Protein AF-A0A7J4J945-F1 (afdb_monomer_lite)

Foldseek 3Di:
DALCVLVVLLVLQVVLVVDPLLVVLLVCCVVPPKDFLVVSCVVSVHDSVVSVVSLVSCVVSPQKDWDFDDPPDTTIIIHGDDDDRDDDPVVVVCSSVPVDDDDDPDAAWEQEPVRDTDGDDLCVVCVVVVVVPDDPVLSVVLLVVLSVVDHHHHYPVVSVVSSVVSVVVVVVVVVVVVVVVVVVVVVQDFLLNLCVVPPVVVVVCCVLQQKPKPRRRHWAFAWAEADLLCCQAWNFQADHDPALLRSLVRVLVVVVQRVVRDYQWYEHAQQLLSRLVRPVPPDLVVLLVSVLVSLVSVLVDNHAYEYEQELADQPLFQQPDPDPDDDDDSDGSVVRNVSSVSNVVSVQVSCAPPVRVRYEYEYEYQDPCLVVVLVDPGHAFHKYFYCVFVLQPSHWEDIDQFIFGCPLPGPVLRHLAGERIEMEGELLVLQLVAPDPVSSLVVLLVVLLVVVVSVVSVVCCQVPVSVVVGDQWGQTNVDNIDRSHPSLSYEYEYAYWQLVLSCVNHPDRDDSLVSLVSSLVSVVVDDDDSHHYFYAWFPDLVSQQVSVVSVCVVPVPRDRIGGTNQDDQACQVSCSSHNGGDEHEDESVCSVVNVVGDHGMYTYHD

Structure (mmCIF, N/CA/C/O backbone):
data_AF-A0A7J4J945-F1
#
_entry.id   AF-A0A7J4J945-F1
#
loop_
_atom_site.group_PDB
_atom_site.id
_atom_site.type_symbol
_atom_site.label_atom_id
_atom_site.label_alt_id
_atom_site.label_comp_id
_atom_site.label_asym_id
_atom_site.label_entity_id
_atom_site.label_seq_id
_atom_site.pdbx_PDB_ins_code
_atom_site.Cartn_x
_atom_site.Cartn_y
_atom_site.Cartn_z
_atom_site.occupancy
_atom_site.B_iso_or_equiv
_atom_site.auth_seq_id
_atom_site.auth_comp_id
_atom_site.auth_asym_id
_atom_site.auth_atom_id
_atom_site.pdbx_PDB_model_num
ATOM 1 N N . MET A 1 1 ? 60.675 -56.726 7.313 1.00 54.38 1 MET A N 1
ATOM 2 C CA . MET A 1 1 ? 59.376 -56.452 7.953 1.00 54.38 1 MET A CA 1
ATOM 3 C C . MET A 1 1 ? 58.777 -57.770 8.413 1.00 54.38 1 MET A C 1
ATOM 5 O O . MET A 1 1 ? 58.714 -58.701 7.618 1.00 54.38 1 MET A O 1
ATOM 9 N N . SER A 1 2 ? 58.422 -57.875 9.691 1.00 64.38 2 SER A N 1
ATOM 10 C CA . SER A 1 2 ? 57.628 -58.974 10.249 1.00 64.38 2 SER A CA 1
ATOM 11 C C . SER A 1 2 ? 56.275 -59.062 9.527 1.00 64.38 2 SER A C 1
ATOM 13 O O . SER A 1 2 ? 55.744 -58.042 9.088 1.00 64.38 2 SER A O 1
ATOM 15 N N . LYS A 1 3 ? 55.680 -60.263 9.427 1.00 63.34 3 LYS A N 1
ATOM 16 C CA . LYS A 1 3 ? 54.329 -60.467 8.849 1.00 63.34 3 LYS A CA 1
ATOM 17 C C . LYS A 1 3 ? 53.254 -59.595 9.520 1.00 63.34 3 LYS A C 1
ATOM 19 O O . LYS A 1 3 ? 52.212 -59.341 8.927 1.00 63.34 3 LYS A O 1
ATOM 24 N N . TYR A 1 4 ? 53.523 -59.112 10.733 1.00 71.00 4 TYR A N 1
ATOM 25 C CA . TYR A 1 4 ? 52.630 -58.244 11.496 1.00 71.00 4 TYR A CA 1
ATOM 26 C C . TYR A 1 4 ? 52.866 -56.739 11.267 1.00 71.00 4 TYR A C 1
ATOM 28 O O . TYR A 1 4 ? 52.004 -55.946 11.628 1.00 71.00 4 TYR A O 1
ATOM 36 N N . ASP A 1 5 ? 53.952 -56.321 10.605 1.00 70.56 5 ASP A N 1
ATOM 37 C CA . ASP A 1 5 ? 54.247 -54.892 10.376 1.00 70.56 5 ASP A CA 1
ATOM 38 C C . ASP A 1 5 ? 53.223 -54.229 9.436 1.00 70.56 5 ASP A C 1
ATOM 40 O O . ASP A 1 5 ? 52.909 -53.047 9.565 1.00 70.56 5 ASP A O 1
ATOM 44 N N . ILE A 1 6 ? 52.639 -55.001 8.512 1.00 69.62 6 ILE A N 1
ATOM 45 C CA . ILE A 1 6 ? 51.556 -54.536 7.630 1.00 69.62 6 ILE A CA 1
ATOM 46 C C . ILE A 1 6 ? 50.277 -54.266 8.437 1.00 69.62 6 ILE A C 1
ATOM 48 O O . ILE A 1 6 ? 49.585 -53.280 8.187 1.00 69.62 6 ILE A O 1
ATOM 52 N N . LEU A 1 7 ? 49.984 -55.100 9.439 1.00 74.31 7 LEU A N 1
ATOM 53 C CA . LEU A 1 7 ? 48.848 -54.879 10.335 1.00 74.31 7 LEU A CA 1
ATOM 54 C C . LEU A 1 7 ? 49.060 -53.656 11.226 1.00 74.31 7 LEU A C 1
ATOM 56 O O . LEU A 1 7 ? 48.099 -52.939 11.488 1.00 74.31 7 LEU A O 1
ATOM 60 N N . ILE A 1 8 ? 50.304 -53.384 11.635 1.00 76.56 8 ILE A N 1
ATOM 61 C CA . ILE A 1 8 ? 50.658 -52.159 12.365 1.00 76.56 8 ILE A CA 1
ATOM 62 C C . ILE A 1 8 ? 50.351 -50.930 11.495 1.00 76.56 8 ILE A C 1
ATOM 64 O O . ILE A 1 8 ? 49.655 -50.029 11.954 1.00 76.56 8 ILE A O 1
ATOM 68 N N . SER A 1 9 ? 50.736 -50.935 10.214 1.00 77.69 9 SER A N 1
ATOM 69 C CA . SER A 1 9 ? 50.434 -49.830 9.286 1.00 77.69 9 SER A CA 1
ATOM 70 C C . SER A 1 9 ? 48.928 -49.616 9.051 1.00 77.69 9 SER A C 1
ATOM 72 O O . SER A 1 9 ? 48.457 -48.478 8.977 1.00 77.69 9 SER A O 1
ATOM 74 N N . VAL A 1 10 ? 48.138 -50.693 8.959 1.00 81.06 10 VAL A N 1
ATOM 75 C CA . VAL A 1 10 ? 46.670 -50.595 8.849 1.00 81.06 10 VAL A CA 1
ATOM 76 C C . VAL A 1 10 ? 46.061 -50.063 10.147 1.00 81.06 10 VAL A C 1
ATOM 78 O O . VAL A 1 10 ? 45.225 -49.161 10.102 1.00 81.06 10 VAL A O 1
ATOM 81 N N . ALA A 1 11 ? 46.508 -50.558 11.303 1.00 81.62 11 ALA A N 1
ATOM 82 C CA . ALA A 1 11 ? 46.052 -50.088 12.607 1.00 81.62 11 ALA A CA 1
ATOM 83 C C . ALA A 1 11 ? 46.373 -48.601 12.826 1.00 81.62 11 ALA A C 1
ATOM 85 O O . ALA A 1 11 ? 45.542 -47.870 13.360 1.00 81.62 11 ALA A O 1
ATOM 86 N N . GLU A 1 12 ? 47.529 -48.124 12.363 1.00 84.25 12 GLU A N 1
ATOM 87 C CA . GLU A 1 12 ? 47.901 -46.707 12.402 1.00 84.25 12 GLU A CA 1
ATOM 88 C C . GLU A 1 12 ? 46.975 -45.839 11.542 1.00 84.25 12 GLU A C 1
ATOM 90 O O . GLU A 1 12 ? 46.546 -44.778 11.996 1.00 84.25 12 GLU A O 1
ATOM 95 N N . LYS A 1 13 ? 46.592 -46.301 10.344 1.00 86.88 13 LYS A N 1
ATOM 96 C CA . LYS A 1 13 ? 45.607 -45.602 9.500 1.00 86.88 13 LYS A CA 1
ATOM 97 C C . LYS A 1 13 ? 44.220 -45.575 10.133 1.00 86.88 13 LYS A C 1
ATOM 99 O O . LYS A 1 13 ? 43.585 -44.528 10.142 1.00 86.88 13 LYS A O 1
ATOM 104 N N . VAL A 1 14 ? 43.764 -46.688 10.705 1.00 86.69 14 VAL A N 1
ATOM 105 C CA . VAL A 1 14 ? 42.474 -46.749 11.414 1.00 86.69 14 VAL A CA 1
ATOM 106 C C . VAL A 1 14 ? 42.489 -45.835 12.639 1.00 86.69 14 VAL A C 1
ATOM 108 O O . VAL A 1 14 ? 41.547 -45.082 12.858 1.00 86.69 14 VAL A O 1
ATOM 111 N N . LYS A 1 15 ? 43.593 -45.812 13.390 1.00 87.19 15 LYS A N 1
ATOM 112 C CA . LYS A 1 15 ? 43.797 -44.898 14.520 1.00 87.19 15 LYS A CA 1
ATOM 113 C C . LYS A 1 15 ? 43.870 -43.435 14.080 1.00 87.19 15 LYS A C 1
ATOM 115 O O . LYS A 1 15 ? 43.441 -42.542 14.801 1.00 87.19 15 LYS A O 1
ATOM 120 N N . ALA A 1 16 ? 44.378 -43.149 12.886 1.00 87.62 16 ALA A N 1
ATOM 121 C CA . ALA A 1 16 ? 44.299 -41.807 12.328 1.00 87.62 16 ALA A CA 1
ATOM 122 C C . ALA A 1 16 ? 42.849 -41.399 12.001 1.00 87.62 16 ALA A C 1
ATOM 124 O O . ALA A 1 16 ? 42.581 -40.209 11.942 1.00 87.62 16 ALA A O 1
ATOM 125 N N . LEU A 1 17 ? 41.908 -42.339 11.868 1.00 88.94 17 LEU A N 1
ATOM 126 C CA . LEU A 1 17 ? 40.492 -42.100 11.552 1.00 88.94 17 LEU A CA 1
ATOM 127 C C . LEU A 1 17 ? 39.549 -42.260 12.764 1.00 88.94 17 LEU A C 1
ATOM 129 O O . LEU A 1 17 ? 38.333 -42.253 12.603 1.00 88.94 17 LEU A O 1
ATOM 133 N N . ASP A 1 18 ? 40.091 -42.376 13.977 1.00 89.56 18 ASP A N 1
ATOM 134 C CA . ASP A 1 18 ? 39.374 -42.725 15.216 1.00 89.56 18 ASP A CA 1
ATOM 135 C C . ASP A 1 18 ? 38.478 -41.623 15.815 1.00 89.56 18 ASP A C 1
ATOM 137 O O . ASP A 1 18 ? 37.994 -41.753 16.940 1.00 89.56 18 ASP A O 1
ATOM 141 N N . ASN A 1 19 ? 38.280 -40.514 15.104 1.00 90.88 19 ASN A N 1
ATOM 142 C CA . ASN A 1 19 ? 37.659 -39.312 15.644 1.00 90.88 19 ASN A CA 1
ATOM 143 C C . ASN A 1 19 ? 36.775 -38.616 14.595 1.00 90.88 19 ASN A C 1
ATOM 145 O O . ASN A 1 19 ? 37.155 -38.481 13.431 1.00 90.88 19 ASN A O 1
ATOM 149 N N . ASP A 1 20 ? 35.603 -38.129 15.006 1.00 91.12 20 ASP A N 1
ATOM 150 C CA . ASP A 1 20 ? 34.625 -37.495 14.114 1.00 91.12 20 ASP A CA 1
ATOM 151 C C . ASP A 1 20 ? 35.145 -36.183 13.497 1.00 91.12 20 ASP A C 1
ATOM 153 O O . ASP A 1 20 ? 34.904 -35.905 12.322 1.00 91.12 20 ASP A O 1
ATOM 157 N N . VAL A 1 21 ? 35.918 -35.400 14.251 1.00 92.69 21 VAL A N 1
ATOM 158 C CA . VAL A 1 21 ? 36.567 -34.168 13.782 1.00 92.69 21 VAL A CA 1
ATOM 159 C C . VAL A 1 21 ? 37.592 -34.475 12.691 1.00 92.69 21 VAL A C 1
ATOM 161 O O . VAL A 1 21 ? 37.680 -33.758 11.695 1.00 92.69 21 VAL A O 1
ATOM 164 N N . LYS A 1 22 ? 38.334 -35.576 12.835 1.00 94.31 22 LYS A N 1
ATOM 165 C CA . LYS A 1 22 ? 39.287 -36.050 11.825 1.00 94.31 22 LYS A CA 1
ATOM 166 C C . LYS A 1 22 ? 38.573 -36.431 10.522 1.00 94.31 22 LYS A C 1
ATOM 168 O O . LYS A 1 22 ? 38.999 -36.021 9.444 1.00 94.31 22 LYS A O 1
ATOM 173 N N . LEU A 1 23 ? 37.448 -37.135 10.616 1.00 93.75 23 LEU A N 1
ATOM 174 C CA . LEU A 1 23 ? 36.638 -37.490 9.447 1.00 93.75 23 LEU A CA 1
ATOM 175 C C . LEU A 1 23 ? 36.061 -36.254 8.740 1.00 93.75 23 LEU A C 1
ATOM 177 O O . LEU A 1 23 ? 36.095 -36.191 7.513 1.00 93.75 23 LEU A O 1
ATOM 181 N N . LYS A 1 24 ? 35.620 -35.238 9.492 1.00 94.94 24 LYS A N 1
ATOM 182 C CA . LYS A 1 24 ? 35.147 -33.958 8.931 1.00 94.94 24 LYS A CA 1
ATOM 183 C C . LYS A 1 24 ? 36.242 -33.209 8.165 1.00 94.94 24 LYS A C 1
ATOM 185 O O . LYS A 1 24 ? 35.964 -32.663 7.103 1.00 94.94 24 LYS A O 1
ATOM 190 N N . ILE A 1 25 ? 37.488 -33.223 8.653 1.00 95.25 25 ILE A N 1
ATOM 191 C CA . ILE A 1 25 ? 38.631 -32.634 7.930 1.00 95.25 25 ILE A CA 1
ATOM 192 C C . ILE A 1 25 ? 38.839 -33.330 6.579 1.00 95.25 25 ILE A C 1
ATOM 194 O O . ILE A 1 25 ? 39.037 -32.657 5.571 1.00 95.25 25 ILE A O 1
ATOM 198 N N . LEU A 1 26 ? 38.786 -34.665 6.541 1.00 93.50 26 LEU A N 1
ATOM 199 C CA . LEU A 1 26 ? 38.945 -35.408 5.289 1.00 93.50 26 LEU A CA 1
ATOM 200 C C . LEU A 1 26 ? 37.780 -35.167 4.324 1.00 93.50 26 LEU A C 1
ATOM 202 O O . LEU A 1 26 ? 38.032 -34.978 3.139 1.00 93.50 26 LEU A O 1
ATOM 206 N N . ALA A 1 27 ? 36.539 -35.112 4.818 1.00 92.75 27 ALA A N 1
ATOM 207 C CA . ALA A 1 27 ? 35.365 -34.793 4.003 1.00 92.75 27 ALA A CA 1
ATOM 208 C C . ALA A 1 27 ? 35.493 -33.412 3.341 1.00 92.75 27 ALA A C 1
ATOM 210 O O . ALA A 1 27 ? 35.332 -33.297 2.129 1.00 92.75 27 ALA A O 1
ATOM 211 N N . LEU A 1 28 ? 35.909 -32.397 4.106 1.00 91.94 28 LEU A N 1
ATOM 212 C CA . LEU A 1 28 ? 36.138 -31.050 3.583 1.00 91.94 28 LEU A CA 1
ATOM 213 C C . LEU A 1 28 ? 37.214 -31.026 2.483 1.00 91.94 28 LEU A C 1
ATOM 215 O O . LEU A 1 28 ? 37.055 -30.364 1.461 1.00 91.94 28 LEU A O 1
ATOM 219 N N . LEU A 1 29 ? 38.306 -31.778 2.660 1.00 91.62 29 LEU A N 1
ATOM 220 C CA . LEU A 1 29 ? 39.364 -31.889 1.647 1.00 91.62 29 LEU A CA 1
ATOM 221 C C . LEU A 1 29 ? 38.924 -32.664 0.391 1.00 91.62 29 LEU A C 1
ATOM 223 O O . LEU A 1 29 ? 39.492 -32.454 -0.680 1.00 91.62 29 LEU A O 1
ATOM 227 N N . VAL A 1 30 ? 37.938 -33.559 0.502 1.00 90.00 30 VAL A N 1
ATOM 228 C CA . VAL A 1 30 ? 37.333 -34.251 -0.650 1.00 90.00 30 VAL A CA 1
ATOM 229 C C . VAL A 1 30 ? 36.420 -33.311 -1.431 1.00 90.00 30 VAL A C 1
ATOM 231 O O . VAL A 1 30 ? 36.477 -33.299 -2.659 1.00 90.00 30 VAL A O 1
ATOM 234 N N . GLU A 1 31 ? 35.594 -32.531 -0.734 1.00 85.81 31 GLU A N 1
ATOM 235 C CA . GLU A 1 31 ? 34.620 -31.624 -1.348 1.00 85.81 31 GLU A CA 1
ATOM 236 C C . GLU A 1 31 ? 35.289 -30.405 -1.989 1.00 85.81 31 GLU A C 1
ATOM 238 O O . GLU A 1 31 ? 34.968 -30.036 -3.118 1.00 85.81 31 GLU A O 1
ATOM 243 N N . GLU A 1 32 ? 36.255 -29.805 -1.293 1.00 87.00 32 GLU A N 1
ATOM 244 C CA . GLU A 1 32 ? 36.809 -28.500 -1.664 1.00 87.00 32 GLU A CA 1
ATOM 245 C C . GLU A 1 32 ? 38.261 -28.557 -2.156 1.00 87.00 32 GLU A C 1
ATOM 247 O O . GLU A 1 32 ? 38.848 -27.542 -2.540 1.00 87.00 32 GLU A O 1
ATOM 252 N N . GLY A 1 33 ? 38.858 -29.749 -2.177 1.00 90.75 33 GLY A N 1
ATOM 253 C CA . GLY A 1 33 ? 40.216 -29.965 -2.659 1.00 90.75 33 GLY A CA 1
ATOM 254 C C . GLY A 1 33 ? 41.287 -29.488 -1.674 1.00 90.75 33 GLY A C 1
ATOM 255 O O . GLY A 1 33 ? 41.311 -29.876 -0.508 1.00 90.75 33 GLY A O 1
ATOM 256 N N . SER A 1 34 ? 42.263 -28.708 -2.151 1.00 91.75 34 SER A N 1
ATOM 257 C CA . SER A 1 34 ? 43.431 -28.325 -1.349 1.00 91.75 34 SER A CA 1
ATOM 258 C C . SER A 1 34 ? 43.155 -27.132 -0.433 1.00 91.75 34 SER A C 1
ATOM 260 O O . SER A 1 34 ? 42.856 -26.043 -0.922 1.00 91.75 34 SER A O 1
ATOM 262 N N . LYS A 1 35 ? 43.357 -27.289 0.881 1.00 94.06 35 LYS A N 1
ATOM 263 C CA . LYS A 1 35 ? 43.125 -26.224 1.878 1.00 94.06 35 LYS A CA 1
ATOM 264 C C . LYS A 1 35 ? 44.326 -26.006 2.796 1.00 94.06 35 LYS A C 1
ATOM 266 O O . LYS A 1 35 ? 45.127 -26.917 3.024 1.00 94.06 35 LYS A O 1
ATOM 271 N N . SER A 1 36 ? 44.466 -24.791 3.333 1.00 94.50 36 SER A N 1
ATOM 272 C CA . SER A 1 36 ? 45.465 -24.494 4.368 1.00 94.50 36 SER A CA 1
ATOM 273 C C . SER A 1 36 ? 44.938 -24.820 5.769 1.00 94.50 36 SER A C 1
ATOM 275 O O . SER A 1 36 ? 43.730 -24.879 5.992 1.00 94.50 36 SER A O 1
ATOM 277 N N . ILE A 1 37 ? 45.842 -24.985 6.740 1.00 95.12 37 ILE A N 1
ATOM 278 C CA . ILE A 1 37 ? 45.483 -25.265 8.147 1.00 95.12 37 ILE A CA 1
ATOM 279 C C . ILE A 1 37 ? 44.525 -24.199 8.699 1.00 95.12 37 ILE A C 1
ATOM 281 O O . ILE A 1 37 ? 43.581 -24.518 9.418 1.00 95.12 37 ILE A O 1
ATOM 285 N N . THR A 1 38 ? 44.754 -22.929 8.350 1.00 92.69 38 THR A N 1
ATOM 286 C CA . THR A 1 38 ? 43.930 -21.802 8.805 1.00 92.69 38 THR A CA 1
ATOM 287 C C . THR A 1 38 ? 42.509 -21.876 8.254 1.00 92.69 38 THR A C 1
ATOM 289 O O . THR A 1 38 ? 41.567 -21.600 8.992 1.00 92.69 38 THR A O 1
ATOM 292 N N . ASP A 1 39 ? 42.354 -22.273 6.990 1.00 93.94 39 ASP A N 1
ATOM 293 C CA . ASP A 1 39 ? 41.039 -22.359 6.349 1.00 93.94 39 ASP A CA 1
ATOM 294 C C . ASP A 1 39 ? 40.229 -23.504 6.964 1.00 93.94 39 ASP A C 1
ATOM 296 O O . ASP A 1 39 ? 39.110 -23.282 7.415 1.00 93.94 39 ASP A O 1
ATOM 300 N N . ILE A 1 40 ? 40.850 -24.680 7.122 1.00 95.38 40 ILE A N 1
ATOM 301 C CA . ILE A 1 40 ? 40.231 -25.859 7.752 1.00 95.38 40 ILE A CA 1
ATOM 302 C C . ILE A 1 40 ? 39.809 -25.547 9.197 1.00 95.38 40 ILE A C 1
ATOM 304 O O . ILE A 1 40 ? 38.699 -25.871 9.614 1.00 95.38 40 ILE A O 1
ATOM 308 N N . SER A 1 41 ? 40.683 -24.885 9.964 1.00 95.25 41 SER A N 1
ATOM 309 C CA . SER A 1 41 ? 40.417 -24.493 11.354 1.00 95.25 41 SER A CA 1
ATOM 310 C C . SER A 1 41 ? 39.211 -23.552 11.465 1.00 95.25 41 SER A C 1
ATOM 312 O O . SER A 1 41 ? 38.360 -23.745 12.333 1.00 95.25 41 SER A O 1
ATOM 314 N N . LYS A 1 42 ? 39.110 -22.559 10.573 1.00 95.38 42 LYS A N 1
ATOM 315 C CA . LYS A 1 42 ? 38.018 -21.578 10.571 1.00 95.38 42 LYS A CA 1
ATOM 316 C C . LYS A 1 42 ? 36.690 -22.189 10.123 1.00 95.38 42 LYS A C 1
ATOM 318 O O . LYS A 1 42 ? 35.662 -21.899 10.721 1.00 95.38 42 LYS A O 1
ATOM 323 N N . GLU A 1 43 ? 36.728 -23.011 9.082 1.00 94.44 43 GLU A N 1
ATOM 324 C CA . GLU A 1 43 ? 35.556 -23.605 8.436 1.00 94.44 43 GLU A CA 1
ATOM 325 C C . GLU A 1 43 ? 34.881 -24.660 9.313 1.00 94.44 43 GLU A C 1
ATOM 327 O O . GLU A 1 43 ? 33.661 -24.673 9.449 1.00 94.44 43 GLU A O 1
ATOM 332 N N . LEU A 1 44 ? 35.677 -25.484 9.995 1.00 94.00 44 LEU A N 1
ATOM 333 C CA . LEU A 1 44 ? 35.165 -26.533 10.878 1.00 94.00 44 LEU A CA 1
ATOM 334 C C . LEU A 1 44 ? 35.049 -26.098 12.348 1.00 94.00 44 LEU A C 1
ATOM 336 O O . LEU A 1 44 ? 34.638 -26.895 13.189 1.00 94.00 44 LEU A O 1
ATOM 340 N N . GLY A 1 45 ? 35.431 -24.860 12.683 1.00 94.00 45 GLY A N 1
ATOM 341 C CA . GLY A 1 45 ? 35.405 -24.345 14.057 1.00 94.00 45 GLY A CA 1
ATOM 342 C C . GLY A 1 45 ? 36.363 -25.072 15.014 1.00 94.00 45 GLY A C 1
ATOM 343 O O . GLY A 1 45 ? 36.103 -25.153 16.213 1.00 94.00 45 GLY A O 1
ATOM 344 N N . ILE A 1 46 ? 37.466 -25.623 14.499 1.00 94.75 46 ILE A N 1
ATOM 345 C CA . ILE A 1 46 ? 38.450 -26.404 15.263 1.00 94.75 46 ILE A CA 1
ATOM 346 C C . ILE A 1 46 ? 39.629 -25.501 15.633 1.00 94.75 46 ILE A C 1
ATOM 348 O O . ILE A 1 46 ? 40.078 -24.692 14.823 1.00 94.75 46 ILE A O 1
ATOM 352 N N . ASN A 1 47 ? 40.203 -25.663 16.829 1.00 95.94 47 ASN A N 1
ATOM 353 C CA . ASN A 1 47 ? 41.426 -24.949 17.207 1.00 95.94 47 ASN A CA 1
ATOM 354 C C . ASN A 1 47 ? 42.571 -25.228 16.204 1.00 95.94 47 ASN A C 1
ATOM 356 O O . ASN A 1 47 ? 42.793 -26.372 15.793 1.00 95.94 47 ASN A O 1
ATOM 360 N N . PHE A 1 48 ? 43.322 -24.187 15.837 1.00 94.19 48 PHE A N 1
ATOM 361 C CA . PHE A 1 48 ? 44.448 -24.265 14.903 1.00 94.19 48 PHE A CA 1
ATOM 362 C C . PHE A 1 48 ? 45.479 -25.337 15.291 1.00 94.19 48 PHE A C 1
ATOM 364 O O . PHE A 1 48 ? 45.874 -26.138 14.446 1.00 94.19 48 PHE A O 1
ATOM 371 N N . SER A 1 49 ? 45.870 -25.412 16.567 1.00 92.69 49 SER A N 1
ATOM 372 C CA . SER A 1 49 ? 46.849 -26.394 17.057 1.00 92.69 49 SER A CA 1
ATOM 373 C C . SER A 1 49 ? 46.335 -27.830 16.924 1.00 92.69 49 SER A C 1
ATOM 375 O O . SER A 1 49 ? 47.087 -28.737 16.569 1.00 92.69 49 SER A O 1
ATOM 377 N N . THR A 1 50 ? 45.036 -28.038 17.151 1.00 91.94 50 THR A N 1
ATOM 378 C CA . THR A 1 50 ? 44.377 -29.339 16.967 1.00 91.94 50 THR A CA 1
ATOM 379 C C . THR A 1 50 ? 44.308 -29.716 15.488 1.00 91.94 50 THR A C 1
ATOM 381 O O . THR A 1 50 ? 44.614 -30.849 15.125 1.00 91.94 50 THR A O 1
ATOM 384 N N . THR A 1 51 ? 43.984 -28.748 14.627 1.00 95.06 51 THR A N 1
ATOM 385 C CA . THR A 1 51 ? 43.937 -28.927 13.169 1.00 95.06 51 THR A CA 1
ATOM 386 C C . THR A 1 51 ? 45.316 -29.297 12.617 1.00 95.06 51 THR A C 1
ATOM 388 O O . THR A 1 51 ? 45.438 -30.256 11.859 1.00 95.06 51 THR A O 1
ATOM 391 N N . HIS A 1 52 ? 46.370 -28.600 13.058 1.00 95.44 52 HIS A N 1
ATOM 392 C CA . HIS A 1 52 ? 47.758 -28.908 12.709 1.00 95.44 52 HIS A CA 1
ATOM 393 C C . HIS A 1 52 ? 48.135 -30.337 13.108 1.00 95.44 52 HIS A C 1
ATOM 395 O O . HIS A 1 52 ? 48.587 -31.115 12.272 1.00 95.44 52 HIS A O 1
ATOM 401 N N . LYS A 1 53 ? 47.869 -30.709 14.368 1.00 96.06 53 LYS A N 1
ATOM 402 C CA . LYS A 1 53 ? 48.156 -32.048 14.895 1.00 96.06 53 LYS A CA 1
ATOM 403 C C . LYS A 1 53 ? 47.464 -33.152 14.091 1.00 96.06 53 LYS A C 1
ATOM 405 O O . LYS A 1 53 ? 48.075 -34.183 13.826 1.00 96.06 53 LYS A O 1
ATOM 410 N N . TYR A 1 54 ? 46.199 -32.970 13.714 1.00 96.94 54 TYR A N 1
ATOM 411 C CA . TYR A 1 54 ? 45.469 -33.977 12.937 1.00 96.94 54 TYR A CA 1
ATOM 412 C C . TYR A 1 54 ? 45.979 -34.095 11.501 1.00 96.94 54 TYR A C 1
ATOM 414 O O . TYR A 1 54 ? 46.134 -35.209 11.008 1.00 96.94 54 TYR A O 1
ATOM 422 N N . LEU A 1 55 ? 46.319 -32.979 10.856 1.00 95.56 55 LEU A N 1
ATOM 423 C CA . LEU A 1 55 ? 46.895 -32.998 9.511 1.00 95.56 55 LEU A CA 1
ATOM 424 C C . LEU A 1 55 ? 48.277 -33.664 9.475 1.00 95.56 55 LEU A C 1
ATOM 426 O O . LEU A 1 55 ? 48.555 -34.419 8.546 1.00 95.56 55 LEU A O 1
ATOM 430 N N . GLU A 1 56 ? 49.109 -33.467 10.501 1.00 94.81 56 GLU A N 1
ATOM 431 C CA . GLU A 1 56 ? 50.382 -34.190 10.635 1.00 94.81 56 GLU A CA 1
ATOM 432 C C . GLU A 1 56 ? 50.179 -35.693 10.841 1.00 94.81 56 GLU A C 1
ATOM 434 O O . GLU A 1 56 ? 50.884 -36.496 10.234 1.00 94.81 56 GLU A O 1
ATOM 439 N N . GLN A 1 57 ? 49.187 -36.090 11.647 1.00 94.00 57 GLN A N 1
ATOM 440 C CA . GLN A 1 57 ? 48.843 -37.504 11.825 1.00 94.00 57 GLN A CA 1
ATOM 441 C C . GLN A 1 57 ? 48.405 -38.142 10.507 1.00 94.00 57 GLN A C 1
ATOM 443 O O . GLN A 1 57 ? 48.873 -39.228 10.172 1.00 94.00 57 GLN A O 1
ATOM 448 N N . PHE A 1 58 ? 47.551 -37.465 9.738 1.00 95.44 58 PHE A N 1
ATOM 449 C CA . PHE A 1 58 ? 47.127 -37.949 8.427 1.00 95.44 58 PHE A CA 1
ATOM 450 C C . PHE A 1 58 ? 48.277 -38.054 7.435 1.00 95.44 58 PHE A C 1
ATOM 452 O O . PHE A 1 58 ? 48.319 -38.995 6.644 1.00 95.44 58 PHE A O 1
ATOM 459 N N . GLU A 1 59 ? 49.199 -37.098 7.445 1.00 93.31 59 GLU A N 1
ATOM 460 C CA . GLU A 1 59 ? 50.340 -37.117 6.539 1.00 93.31 59 GLU A CA 1
ATOM 461 C C . GLU A 1 59 ? 51.316 -38.240 6.899 1.00 93.31 59 GLU A C 1
ATOM 463 O O . GLU A 1 59 ? 51.775 -38.951 6.006 1.00 93.31 59 GLU A O 1
ATOM 468 N N . ALA A 1 60 ? 51.553 -38.468 8.197 1.00 90.88 60 ALA A N 1
ATOM 469 C CA . ALA A 1 60 ? 52.404 -39.547 8.692 1.00 90.88 60 ALA A CA 1
ATOM 470 C C . ALA A 1 60 ? 51.906 -40.934 8.255 1.00 90.88 60 ALA A C 1
ATOM 472 O O . ALA A 1 60 ? 52.711 -41.790 7.896 1.00 90.88 60 ALA A O 1
ATOM 473 N N . VAL A 1 61 ? 50.585 -41.143 8.217 1.00 91.56 61 VAL A N 1
ATOM 474 C CA . VAL A 1 61 ? 49.985 -42.405 7.747 1.00 91.56 61 VAL A CA 1
ATOM 475 C C . VAL A 1 61 ? 49.654 -42.409 6.246 1.00 91.56 61 VAL A C 1
ATOM 477 O O . VAL A 1 61 ? 49.086 -43.371 5.725 1.00 91.56 61 VAL A O 1
ATOM 480 N N . GLY A 1 62 ? 50.010 -41.338 5.528 1.00 89.75 62 GLY A N 1
ATOM 481 C CA . GLY A 1 62 ? 49.857 -41.220 4.079 1.00 89.75 62 GLY A CA 1
ATOM 482 C C . GLY A 1 62 ? 48.426 -41.005 3.577 1.00 89.75 62 GLY A C 1
ATOM 483 O O . GLY A 1 62 ? 48.171 -41.265 2.404 1.00 89.75 62 GLY A O 1
ATOM 484 N N . LEU A 1 63 ? 47.502 -40.540 4.423 1.00 90.88 63 LEU A N 1
ATOM 485 C CA . LEU A 1 63 ? 46.120 -40.207 4.040 1.00 90.88 63 LEU A CA 1
ATOM 486 C C . LEU A 1 63 ? 46.016 -38.835 3.357 1.00 90.88 63 LEU A C 1
ATOM 488 O O . LEU A 1 63 ? 45.113 -38.599 2.559 1.00 90.88 63 LEU A O 1
ATOM 492 N N . VAL A 1 64 ? 46.959 -37.932 3.633 1.00 94.75 64 VAL A N 1
ATOM 493 C CA . VAL A 1 64 ? 47.080 -36.630 2.961 1.00 94.75 64 VAL A CA 1
ATOM 494 C C . VAL A 1 64 ? 48.526 -36.391 2.516 1.00 94.75 64 VAL A C 1
ATOM 496 O O . VAL A 1 64 ? 49.463 -37.023 3.001 1.00 94.75 64 VAL A O 1
ATOM 499 N N . SER A 1 65 ? 48.721 -35.472 1.577 1.00 92.88 65 SER A N 1
ATOM 500 C CA . SER A 1 65 ? 50.019 -34.858 1.265 1.00 92.88 65 SER A CA 1
ATOM 501 C C . SER A 1 65 ? 49.948 -33.365 1.479 1.00 92.88 65 SER A C 1
ATOM 503 O O . SER A 1 65 ? 48.899 -32.763 1.258 1.00 92.88 65 SER A O 1
ATOM 505 N N . SER A 1 66 ? 51.083 -32.764 1.816 1.00 93.44 66 SER A N 1
ATOM 506 C CA . SER A 1 66 ? 51.209 -31.317 1.856 1.00 93.44 66 SER A CA 1
ATOM 507 C C . SER A 1 66 ? 52.120 -30.749 0.767 1.00 93.44 66 SER A C 1
ATOM 509 O O . SER A 1 66 ? 53.055 -31.399 0.299 1.00 93.44 66 SER A O 1
ATOM 511 N N . LYS A 1 67 ? 51.856 -29.498 0.379 1.00 92.88 67 LYS A N 1
ATOM 512 C CA . LYS A 1 67 ? 52.705 -28.687 -0.500 1.00 92.88 67 LYS A CA 1
ATOM 513 C C . LYS A 1 67 ? 52.819 -27.270 0.060 1.00 92.88 67 LYS A C 1
ATOM 515 O O . LYS A 1 67 ? 51.831 -26.705 0.529 1.00 92.88 67 LYS A O 1
ATOM 520 N N . GLN A 1 68 ? 54.017 -26.688 0.023 1.00 88.19 68 GLN A N 1
ATOM 521 C CA . GLN A 1 68 ? 54.197 -25.272 0.348 1.00 88.19 68 GLN A CA 1
ATOM 522 C C . GLN A 1 68 ? 53.811 -24.405 -0.851 1.00 88.19 68 GLN A C 1
ATOM 524 O O . GLN A 1 68 ? 54.272 -24.638 -1.969 1.00 88.19 68 GLN A O 1
ATOM 529 N N . VAL A 1 69 ? 52.965 -23.407 -0.607 1.00 85.44 69 VAL A N 1
ATOM 530 C CA . VAL A 1 69 ? 52.491 -22.454 -1.613 1.00 85.44 69 VAL A CA 1
ATOM 531 C C . VAL A 1 69 ? 52.735 -21.033 -1.101 1.00 85.44 69 VAL A C 1
ATOM 533 O O . VAL A 1 69 ? 52.499 -20.731 0.074 1.00 85.44 69 VAL A O 1
ATOM 536 N N . SER A 1 70 ? 53.260 -20.171 -1.976 1.00 74.38 70 SER A N 1
ATOM 537 C CA . SER A 1 70 ? 53.575 -18.769 -1.688 1.00 74.38 70 SER A CA 1
ATOM 538 C C . SER A 1 70 ? 52.581 -17.862 -2.401 1.00 74.38 70 SER A C 1
ATOM 540 O O . SER A 1 70 ? 52.745 -17.588 -3.585 1.00 74.38 70 SER A O 1
ATOM 542 N N . GLU A 1 71 ? 51.579 -17.375 -1.674 1.00 59.00 71 GLU A N 1
ATOM 543 C CA . GLU A 1 71 ? 50.652 -16.358 -2.195 1.00 59.00 71 GLU A CA 1
ATOM 544 C C . GLU A 1 71 ? 50.766 -15.004 -1.482 1.00 59.00 71 GLU A C 1
ATOM 546 O O . GLU A 1 71 ? 50.285 -14.030 -2.031 1.00 59.00 71 GLU A O 1
ATOM 551 N N . ASN A 1 72 ? 51.403 -14.927 -0.300 1.00 65.00 72 ASN A N 1
ATOM 552 C CA . ASN A 1 72 ? 51.746 -13.684 0.439 1.00 65.00 72 ASN A CA 1
ATOM 553 C C . ASN A 1 72 ? 52.543 -13.976 1.737 1.00 65.00 72 ASN A C 1
ATOM 555 O O . ASN A 1 72 ? 53.286 -13.141 2.240 1.00 65.00 72 ASN A O 1
ATOM 559 N N . ARG A 1 73 ? 52.403 -15.192 2.282 1.00 73.44 73 ARG A N 1
ATOM 560 C CA . ARG A 1 73 ? 53.246 -15.822 3.315 1.00 73.44 73 ARG A CA 1
ATOM 561 C C . ARG A 1 73 ? 53.346 -17.305 2.958 1.00 73.44 73 ARG A C 1
ATOM 563 O O . ARG A 1 73 ? 52.403 -17.833 2.370 1.00 73.44 73 ARG A O 1
ATOM 570 N N . LEU A 1 74 ? 54.445 -17.974 3.305 1.00 78.12 74 LEU A N 1
ATOM 571 C CA . LEU A 1 74 ? 54.572 -19.422 3.108 1.00 78.12 74 LEU A CA 1
ATOM 572 C C . LEU A 1 74 ? 53.452 -20.144 3.871 1.00 78.12 74 LEU A C 1
ATOM 574 O O . LEU A 1 74 ? 53.415 -20.111 5.103 1.00 78.12 74 LEU A O 1
ATOM 578 N N . LYS A 1 75 ? 52.528 -20.768 3.133 1.00 87.56 75 LYS A N 1
ATOM 579 C CA . LYS A 1 75 ? 51.435 -21.577 3.681 1.00 87.56 75 LYS A CA 1
ATOM 580 C C . LYS A 1 75 ? 51.584 -23.020 3.221 1.00 87.56 75 LYS A C 1
ATOM 582 O O . LYS A 1 75 ? 51.950 -23.292 2.080 1.00 87.56 75 LYS A O 1
ATOM 587 N N . ARG A 1 76 ? 51.280 -23.950 4.121 1.00 91.56 76 ARG A N 1
ATOM 588 C CA . ARG A 1 76 ? 51.238 -25.384 3.836 1.00 91.56 76 ARG A CA 1
ATOM 589 C C . ARG A 1 76 ? 49.800 -25.760 3.485 1.00 91.56 76 ARG A C 1
ATOM 591 O O . ARG A 1 76 ? 48.911 -25.606 4.323 1.00 91.56 76 ARG A O 1
ATOM 598 N N . GLN A 1 77 ? 49.578 -26.178 2.245 1.00 92.88 77 GLN A N 1
ATOM 599 C CA . GLN A 1 77 ? 48.289 -26.682 1.773 1.00 92.88 77 GLN A CA 1
ATOM 600 C C . GLN A 1 77 ? 48.287 -28.203 1.820 1.00 92.88 77 GLN A C 1
ATOM 602 O O . GLN A 1 77 ? 49.292 -28.822 1.473 1.00 92.88 77 GLN A O 1
ATOM 607 N N . PHE A 1 78 ? 47.170 -28.787 2.240 1.00 95.62 78 PHE A N 1
ATOM 608 C CA . PHE A 1 78 ? 46.980 -30.228 2.352 1.00 95.62 78 PHE A CA 1
ATOM 609 C C . PHE A 1 78 ? 45.984 -30.707 1.302 1.00 95.62 78 PHE A C 1
ATOM 611 O O . PHE A 1 78 ? 45.022 -30.012 0.984 1.00 95.62 78 PHE A O 1
ATOM 618 N N . THR A 1 79 ? 46.225 -31.891 0.749 1.00 93.25 79 THR A N 1
ATOM 619 C CA . THR A 1 79 ? 45.367 -32.543 -0.246 1.00 93.25 79 THR A CA 1
ATOM 620 C C . THR A 1 79 ? 45.244 -34.015 0.103 1.00 93.25 79 THR A C 1
ATOM 622 O O . THR A 1 79 ? 46.242 -34.645 0.466 1.00 93.25 79 THR A O 1
ATOM 625 N N . ILE A 1 80 ? 44.035 -34.560 -0.002 1.00 92.50 80 ILE A N 1
ATOM 626 C CA . ILE A 1 80 ? 43.779 -35.972 0.276 1.00 92.50 80 ILE A CA 1
ATOM 627 C C . ILE A 1 80 ? 44.493 -36.875 -0.741 1.00 92.50 80 ILE A C 1
ATOM 629 O O . ILE A 1 80 ? 44.582 -36.550 -1.927 1.00 92.50 80 ILE A O 1
ATOM 633 N N . LYS A 1 81 ? 45.036 -37.997 -0.266 1.00 89.44 81 LYS A N 1
ATOM 634 C CA . LYS A 1 81 ? 45.527 -39.086 -1.116 1.00 89.44 81 LYS A CA 1
ATOM 635 C C . LYS A 1 81 ? 44.465 -40.169 -1.196 1.00 89.44 81 LYS A C 1
ATOM 637 O O . LYS A 1 81 ? 43.782 -40.424 -0.214 1.00 89.44 81 LYS A O 1
ATOM 642 N N . ASP A 1 82 ? 44.365 -40.842 -2.335 1.00 80.19 82 ASP A N 1
ATOM 643 C CA . ASP A 1 82 ? 43.459 -41.981 -2.467 1.00 80.19 82 ASP A CA 1
ATOM 644 C C . ASP A 1 82 ? 43.899 -43.109 -1.513 1.00 80.19 82 ASP A C 1
ATOM 646 O O . ASP A 1 82 ? 45.052 -43.551 -1.537 1.00 80.19 82 ASP A O 1
ATOM 650 N N . PHE A 1 83 ? 42.983 -43.577 -0.664 1.00 83.44 83 PHE A N 1
ATOM 651 C CA . PHE A 1 83 ? 43.191 -44.716 0.228 1.00 83.44 83 PHE A CA 1
ATOM 652 C C . PHE A 1 83 ? 41.922 -45.569 0.322 1.00 83.44 83 PHE A C 1
ATOM 654 O O . PHE A 1 83 ? 40.812 -45.083 0.131 1.00 83.44 83 PHE A O 1
ATOM 661 N N . SER A 1 84 ? 42.092 -46.851 0.637 1.00 78.81 84 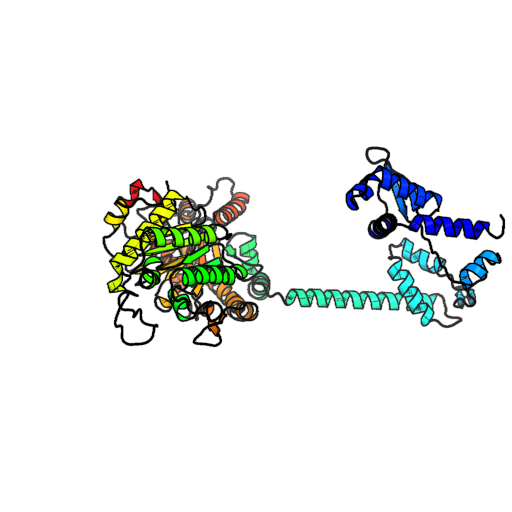SER A N 1
ATOM 662 C CA . SER A 1 84 ? 41.004 -47.763 0.991 1.00 78.81 84 SER A CA 1
ATOM 663 C C . SER A 1 84 ? 41.468 -48.643 2.148 1.00 78.81 84 SER A C 1
ATOM 665 O O . SER A 1 84 ? 42.628 -49.062 2.176 1.00 78.81 84 SER A O 1
ATOM 667 N N . ILE A 1 85 ? 40.588 -48.868 3.123 1.00 78.50 85 ILE A N 1
ATOM 668 C CA . ILE A 1 85 ? 40.834 -49.730 4.280 1.00 78.50 85 ILE A CA 1
ATOM 669 C C . ILE A 1 85 ? 39.687 -50.738 4.325 1.00 78.50 85 ILE A C 1
ATOM 671 O O . ILE A 1 85 ? 38.573 -50.387 4.700 1.00 78.50 85 ILE A O 1
ATOM 675 N N . ASP A 1 86 ? 39.960 -51.977 3.925 1.00 74.19 86 ASP A N 1
ATOM 676 C CA . ASP A 1 86 ? 39.008 -53.085 4.020 1.00 74.19 86 ASP A CA 1
ATOM 677 C C . ASP A 1 86 ? 39.339 -53.925 5.261 1.00 74.19 86 ASP A C 1
ATOM 679 O O . ASP A 1 86 ? 40.423 -54.507 5.361 1.00 74.19 86 ASP A O 1
ATOM 683 N N . ILE A 1 87 ? 38.424 -53.944 6.234 1.00 76.44 87 ILE A N 1
ATOM 684 C CA . ILE A 1 87 ? 38.562 -54.713 7.474 1.00 76.44 87 ILE A CA 1
ATOM 685 C C . ILE A 1 87 ? 37.529 -55.835 7.449 1.00 76.44 87 ILE A C 1
ATOM 687 O O . ILE A 1 87 ? 36.382 -55.667 7.859 1.00 76.44 87 ILE A O 1
ATOM 691 N N . SER A 1 88 ? 37.957 -57.009 6.996 1.00 78.06 88 SER A N 1
ATOM 692 C CA . SER A 1 88 ? 37.170 -58.240 7.031 1.00 78.06 88 SER A CA 1
ATOM 693 C C . SER A 1 88 ? 38.041 -59.417 7.488 1.00 78.06 88 SER A C 1
ATOM 695 O O . SER A 1 88 ? 39.263 -59.375 7.311 1.00 78.06 88 SER A O 1
ATOM 697 N N . PRO A 1 89 ? 37.462 -60.499 8.053 1.00 71.44 89 PRO A N 1
ATOM 698 C CA . PRO A 1 89 ? 38.235 -61.687 8.435 1.00 71.44 89 PRO A CA 1
ATOM 699 C C . PRO A 1 89 ? 39.080 -62.249 7.279 1.00 71.44 89 PRO A C 1
ATOM 701 O O . PRO A 1 89 ? 40.209 -62.692 7.486 1.00 71.44 89 PRO A O 1
ATOM 704 N N . LYS A 1 90 ? 38.557 -62.163 6.048 1.00 70.81 90 LYS A N 1
ATOM 705 C CA . LYS A 1 90 ? 39.248 -62.560 4.817 1.00 70.81 90 LYS A CA 1
ATOM 706 C C . LYS A 1 90 ? 40.375 -61.584 4.448 1.00 70.81 90 LYS A C 1
ATOM 708 O O . LYS A 1 90 ? 41.500 -62.032 4.248 1.00 70.81 90 LYS A O 1
ATOM 713 N N . GLY A 1 91 ? 40.115 -60.273 4.462 1.00 68.25 91 GLY A N 1
ATOM 714 C CA . GLY A 1 91 ? 41.122 -59.245 4.167 1.00 68.25 91 GLY A CA 1
ATOM 715 C C . GLY A 1 91 ? 42.297 -59.235 5.154 1.00 68.25 91 GLY A C 1
ATOM 716 O O . GLY A 1 91 ? 43.449 -59.087 4.752 1.00 68.25 91 GLY A O 1
ATOM 717 N N . LEU A 1 92 ? 42.044 -59.492 6.444 1.00 73.81 92 LEU A N 1
ATOM 718 C CA . LEU A 1 92 ? 43.096 -59.625 7.461 1.00 73.81 92 LEU A CA 1
ATOM 719 C C . LEU A 1 92 ? 43.955 -60.882 7.246 1.00 73.81 92 LEU A C 1
ATOM 721 O O . LEU A 1 92 ? 45.177 -60.822 7.384 1.00 73.81 92 LEU A O 1
ATOM 725 N N . SER A 1 93 ? 43.340 -62.009 6.869 1.00 66.25 93 SER A N 1
ATOM 726 C CA . SER A 1 93 ? 44.061 -63.247 6.537 1.00 66.25 93 SER A CA 1
ATOM 727 C C . SER A 1 93 ? 44.969 -63.065 5.311 1.00 66.25 93 SER A C 1
ATOM 729 O O . SER A 1 93 ? 46.133 -63.479 5.319 1.00 66.25 93 SER A O 1
ATOM 731 N N . GLU A 1 94 ? 44.473 -62.368 4.287 1.00 65.25 94 GLU A N 1
ATOM 732 C CA . GLU A 1 94 ? 45.217 -62.036 3.068 1.00 65.25 94 GLU A CA 1
ATOM 733 C C . GLU A 1 94 ? 46.412 -61.109 3.362 1.00 65.25 94 GLU A C 1
ATOM 735 O O . GLU A 1 94 ? 47.528 -61.407 2.926 1.00 65.25 94 GLU A O 1
ATOM 740 N N . LEU A 1 95 ? 46.227 -60.080 4.201 1.00 67.44 95 LEU A N 1
ATOM 741 C CA . LEU A 1 95 ? 47.289 -59.167 4.654 1.00 67.44 95 LEU A CA 1
ATOM 742 C C . LEU A 1 95 ? 48.406 -59.878 5.446 1.00 67.44 95 LEU A C 1
ATOM 744 O O . LEU A 1 95 ? 49.584 -59.627 5.195 1.00 67.44 95 LEU A O 1
ATOM 748 N N . ILE A 1 96 ? 48.064 -60.790 6.368 1.00 69.94 96 ILE A N 1
ATOM 749 C CA . ILE A 1 96 ? 49.039 -61.533 7.202 1.00 69.94 96 ILE A CA 1
ATOM 750 C C . ILE A 1 96 ? 49.820 -62.569 6.382 1.00 69.94 96 ILE A C 1
ATOM 752 O O . ILE A 1 96 ? 50.997 -62.839 6.642 1.00 69.94 96 ILE A O 1
ATOM 756 N N . SER A 1 97 ? 49.173 -63.175 5.386 1.00 67.12 97 SER A N 1
ATOM 757 C CA . SER A 1 97 ? 49.786 -64.218 4.558 1.00 67.12 97 SER A CA 1
ATOM 758 C C . SER A 1 97 ? 50.838 -63.692 3.570 1.00 67.12 97 SER A C 1
ATOM 760 O O . SER A 1 97 ? 51.515 -64.495 2.929 1.00 67.12 97 SER A O 1
ATOM 762 N N . GLY A 1 98 ? 51.012 -62.367 3.460 1.00 53.84 98 GLY A N 1
ATOM 763 C CA . GLY A 1 98 ? 51.947 -61.743 2.519 1.00 53.84 98 GLY A CA 1
ATOM 764 C C . GLY A 1 98 ? 51.512 -61.858 1.056 1.00 53.84 98 GLY A C 1
ATOM 765 O O . GLY A 1 98 ? 52.289 -61.529 0.163 1.00 53.84 98 GLY A O 1
ATOM 766 N N . LYS A 1 99 ? 50.272 -62.289 0.792 1.00 44.88 99 LYS A N 1
ATOM 767 C CA . LYS A 1 99 ? 49.663 -62.292 -0.542 1.00 44.88 99 LYS A CA 1
ATOM 768 C C . LYS A 1 99 ? 49.150 -60.894 -0.894 1.00 44.88 99 LYS A C 1
ATOM 770 O O . LYS A 1 99 ? 47.966 -60.690 -1.136 1.00 44.88 99 LYS A O 1
ATOM 775 N N . ALA A 1 100 ? 50.046 -59.912 -0.913 1.00 43.97 100 ALA A N 1
ATOM 776 C CA . ALA A 1 100 ? 49.755 -58.653 -1.580 1.00 43.97 100 ALA A CA 1
ATOM 777 C C . ALA A 1 100 ? 49.841 -58.885 -3.098 1.00 43.97 100 ALA A C 1
ATOM 779 O O . ALA A 1 100 ? 50.875 -59.316 -3.600 1.00 43.97 100 ALA A O 1
ATOM 780 N N . ALA A 1 101 ? 48.743 -58.584 -3.795 1.00 42.66 101 ALA A N 1
ATOM 781 C CA . ALA A 1 101 ? 48.585 -58.603 -5.250 1.00 42.66 101 ALA A CA 1
ATOM 782 C C . ALA A 1 101 ? 48.693 -59.987 -5.928 1.00 42.66 101 ALA A C 1
ATOM 784 O O . ALA A 1 101 ? 49.670 -60.308 -6.594 1.00 42.66 101 ALA A O 1
ATOM 785 N N . GLN A 1 102 ? 47.612 -60.766 -5.862 1.00 34.88 102 GLN A N 1
ATOM 786 C CA . GLN A 1 102 ? 47.234 -61.634 -6.980 1.00 34.88 102 GLN A CA 1
ATOM 787 C C . GLN A 1 102 ? 45.863 -61.193 -7.495 1.00 34.88 102 GLN A C 1
ATOM 789 O O . GLN A 1 102 ? 44.833 -61.488 -6.902 1.00 34.88 102 GLN A O 1
ATOM 794 N N . GLU A 1 103 ? 45.931 -60.385 -8.554 1.00 38.03 103 GLU A N 1
ATOM 795 C CA . GLU A 1 103 ? 45.035 -60.334 -9.713 1.00 38.03 103 GLU A CA 1
ATOM 796 C C . GLU A 1 103 ? 43.601 -60.848 -9.509 1.00 38.03 103 GLU A C 1
ATOM 798 O O . GLU A 1 103 ? 43.348 -62.050 -9.403 1.00 38.03 103 GLU A O 1
ATOM 803 N N . MET A 1 104 ? 42.641 -59.921 -9.599 1.00 36.09 104 MET A N 1
ATOM 804 C CA . MET A 1 104 ? 41.280 -60.248 -10.017 1.00 36.09 104 MET A CA 1
ATOM 805 C C . MET A 1 104 ? 41.335 -60.935 -11.394 1.00 36.09 104 MET A C 1
ATOM 807 O O . MET A 1 104 ? 41.421 -60.278 -12.427 1.00 36.09 104 MET A O 1
ATOM 811 N N . LYS A 1 105 ? 41.297 -62.269 -11.418 1.00 39.84 105 LYS A N 1
ATOM 812 C CA . LYS A 1 105 ? 40.925 -63.045 -12.608 1.00 39.84 105 LYS A CA 1
ATOM 813 C C . LYS A 1 105 ? 39.394 -62.966 -12.751 1.00 39.84 105 LYS A C 1
ATOM 815 O O . LYS A 1 105 ? 38.708 -63.369 -11.821 1.00 39.84 105 LYS A O 1
ATOM 820 N N . GLY A 1 106 ? 38.785 -62.493 -13.836 1.00 46.03 106 GLY A N 1
ATOM 821 C CA . GLY A 1 106 ? 39.317 -62.106 -15.140 1.00 46.03 106 GLY A CA 1
ATOM 822 C C . GLY A 1 106 ? 38.944 -60.674 -15.516 1.00 46.03 106 GLY A C 1
ATOM 823 O O . GLY A 1 106 ? 37.784 -60.278 -15.423 1.00 46.03 106 GLY A O 1
ATOM 824 N N . GLY A 1 107 ? 39.946 -59.908 -15.940 1.00 61.34 107 GLY A N 1
ATOM 825 C CA . GLY A 1 107 ? 39.731 -58.646 -16.635 1.00 61.34 107 GLY A CA 1
ATOM 826 C C . GLY A 1 107 ? 39.182 -58.905 -18.035 1.00 61.34 107 GLY A C 1
ATOM 827 O O . GLY A 1 107 ? 39.558 -59.882 -18.681 1.00 61.34 107 GLY A O 1
ATOM 828 N N . LEU A 1 108 ? 38.292 -58.022 -18.486 1.00 74.69 108 LEU A N 1
ATOM 829 C CA . LEU A 1 108 ? 37.784 -57.991 -19.855 1.00 74.69 108 LEU A CA 1
ATOM 830 C C . LEU A 1 108 ? 38.953 -58.069 -20.843 1.00 74.69 108 LEU A C 1
ATOM 832 O O . LEU A 1 108 ? 39.858 -57.233 -20.790 1.00 74.69 108 LEU A O 1
ATOM 836 N N . LYS A 1 109 ? 38.928 -59.036 -21.761 1.00 82.25 109 LYS A N 1
ATOM 837 C CA . LYS A 1 109 ? 39.946 -59.122 -22.811 1.00 82.25 109 LYS A CA 1
ATOM 838 C C . LYS A 1 109 ? 39.517 -58.340 -24.041 1.00 82.25 109 LYS A C 1
ATOM 840 O O . LYS A 1 109 ? 38.441 -58.570 -24.585 1.00 82.25 109 LYS A O 1
ATOM 845 N N . VAL A 1 110 ? 40.375 -57.439 -24.506 1.00 83.38 110 VAL A N 1
ATOM 846 C CA . VAL A 1 110 ? 40.117 -56.566 -25.655 1.00 83.38 110 VAL A CA 1
ATOM 847 C C . VAL A 1 110 ? 41.079 -56.866 -26.796 1.00 83.38 110 VAL A C 1
ATOM 849 O O . VAL A 1 110 ? 42.249 -57.174 -26.577 1.00 83.38 110 VAL A O 1
ATOM 852 N N . LEU A 1 111 ? 40.602 -56.744 -28.032 1.00 83.12 111 LEU A N 1
ATOM 853 C CA . LEU A 1 111 ? 41.469 -56.750 -29.206 1.00 83.12 111 LEU A CA 1
ATOM 854 C C . LEU A 1 111 ? 42.107 -55.367 -29.369 1.00 83.12 111 LEU A C 1
ATOM 856 O O . LEU A 1 111 ? 41.413 -54.349 -29.512 1.00 83.12 111 LEU A O 1
ATOM 860 N N . ASN A 1 112 ? 43.437 -55.331 -29.328 1.00 78.06 112 ASN A N 1
ATOM 861 C CA . ASN A 1 112 ? 44.210 -54.120 -29.575 1.00 78.06 112 ASN A CA 1
ATOM 862 C C . ASN A 1 112 ? 44.258 -53.774 -31.082 1.00 78.06 112 ASN A C 1
ATOM 864 O O . ASN A 1 112 ? 43.725 -54.486 -31.932 1.00 78.06 112 ASN A O 1
ATOM 868 N N . GLU A 1 113 ? 44.910 -52.662 -31.428 1.00 74.25 113 GLU A N 1
ATOM 869 C CA . GLU A 1 113 ? 44.988 -52.156 -32.811 1.00 74.25 113 GLU A CA 1
ATOM 870 C C . GLU A 1 113 ? 45.795 -53.075 -33.757 1.00 74.25 113 GLU A C 1
ATOM 872 O O . GLU A 1 113 ? 45.687 -52.941 -34.972 1.00 74.25 113 GLU A O 1
ATOM 877 N N . THR A 1 114 ? 46.553 -54.040 -33.220 1.00 79.00 114 THR A N 1
ATOM 878 C CA . THR A 1 114 ? 47.287 -55.063 -33.986 1.00 79.00 114 THR A CA 1
ATOM 879 C C . THR A 1 114 ? 46.543 -56.402 -34.066 1.00 79.00 114 THR A C 1
ATOM 881 O O . THR A 1 114 ? 47.092 -57.376 -34.579 1.00 79.00 114 THR A O 1
ATOM 884 N N . GLY A 1 115 ? 45.296 -56.467 -33.579 1.00 73.25 115 GLY A N 1
ATOM 885 C CA . GLY A 1 115 ? 44.460 -57.672 -33.601 1.00 73.25 115 GLY A CA 1
ATOM 886 C C . GLY A 1 115 ? 44.820 -58.714 -32.537 1.00 73.25 115 GLY A C 1
ATOM 887 O O . GLY A 1 115 ? 44.367 -59.852 -32.620 1.00 73.25 115 GLY A O 1
ATOM 888 N N . GLN A 1 116 ? 45.630 -58.350 -31.540 1.00 79.12 116 GLN A N 1
ATOM 889 C CA . GLN A 1 116 ? 46.015 -59.231 -30.439 1.00 79.12 116 GLN A CA 1
ATOM 890 C C . GLN A 1 116 ? 45.073 -59.063 -29.248 1.00 79.12 116 GLN A C 1
ATOM 892 O O . GLN A 1 116 ? 44.685 -57.949 -28.889 1.00 79.12 116 GLN A O 1
ATOM 897 N N . LEU A 1 117 ? 44.747 -60.186 -28.612 1.00 80.69 117 LEU A N 1
ATOM 898 C CA . LEU A 1 117 ? 43.922 -60.234 -27.414 1.00 80.69 117 LEU A CA 1
ATOM 899 C C . LEU A 1 117 ? 44.765 -59.851 -26.187 1.00 80.69 117 LEU A C 1
ATOM 901 O O . LEU A 1 117 ? 45.713 -60.558 -25.847 1.00 80.69 117 LEU A O 1
ATOM 905 N N . VAL A 1 118 ? 44.423 -58.745 -25.532 1.00 82.25 118 VAL A N 1
ATOM 906 C CA . VAL A 1 118 ? 45.129 -58.213 -24.354 1.00 82.25 118 VAL A CA 1
ATOM 907 C C . VAL A 1 118 ? 44.147 -57.905 -23.227 1.00 82.25 118 VAL A C 1
ATOM 909 O O . VAL A 1 118 ? 42.967 -57.669 -23.481 1.00 82.25 118 VAL A O 1
ATOM 912 N N . ASP A 1 119 ? 44.617 -57.883 -21.983 1.00 81.44 119 ASP A N 1
ATOM 913 C CA . ASP A 1 119 ? 43.776 -57.494 -20.848 1.00 81.44 119 ASP A CA 1
ATOM 914 C C . ASP A 1 119 ? 43.460 -55.989 -20.905 1.00 81.44 119 ASP A C 1
ATOM 916 O O . ASP A 1 119 ? 44.327 -55.157 -21.195 1.00 81.44 119 ASP A O 1
ATOM 920 N N . PHE A 1 120 ? 42.201 -55.624 -20.659 1.00 83.31 120 PHE A N 1
ATOM 921 C CA . PHE A 1 120 ? 41.764 -54.233 -20.679 1.00 83.31 120 PHE A CA 1
ATOM 922 C C . PHE A 1 120 ? 42.358 -53.439 -19.509 1.00 83.31 120 PHE A C 1
ATOM 924 O O . PHE A 1 120 ? 42.016 -53.658 -18.348 1.00 83.31 120 PHE A O 1
ATOM 931 N N . ASP A 1 121 ? 43.201 -52.455 -19.826 1.00 83.50 121 ASP A N 1
ATOM 932 C CA . ASP A 1 121 ? 43.732 -51.504 -18.850 1.00 83.50 121 ASP A CA 1
ATOM 933 C C . ASP A 1 121 ? 42.829 -50.261 -18.749 1.00 83.50 121 ASP A C 1
ATOM 935 O O . ASP A 1 121 ? 42.903 -49.320 -19.552 1.00 83.50 121 ASP A O 1
ATOM 939 N N . GLU A 1 122 ? 41.991 -50.242 -17.710 1.00 83.06 122 GLU A N 1
ATOM 940 C CA . GLU A 1 122 ? 41.122 -49.114 -17.377 1.00 83.06 122 GLU A CA 1
ATOM 941 C C . GLU A 1 122 ? 41.904 -47.809 -17.169 1.00 83.06 122 GLU A C 1
ATOM 943 O O . GLU A 1 122 ? 41.437 -46.735 -17.564 1.00 83.06 122 GLU A O 1
ATOM 948 N N . ARG A 1 123 ? 43.100 -47.866 -16.569 1.00 79.31 123 ARG A N 1
ATOM 949 C CA . ARG A 1 123 ? 43.900 -46.668 -16.278 1.00 79.31 123 ARG A CA 1
ATOM 950 C C . ARG A 1 123 ? 44.393 -46.046 -17.572 1.00 79.31 123 ARG A C 1
ATOM 952 O O . ARG A 1 123 ? 44.265 -44.831 -17.752 1.00 79.31 123 ARG A O 1
ATOM 959 N N . LEU A 1 124 ? 44.902 -46.870 -18.485 1.00 83.06 124 LEU A N 1
ATOM 960 C CA . LEU A 1 124 ? 45.371 -46.423 -19.794 1.00 83.06 124 LEU A CA 1
ATOM 961 C C . LEU A 1 124 ? 44.218 -45.877 -20.647 1.00 83.06 124 LEU A C 1
ATOM 963 O O . LEU A 1 124 ? 44.357 -44.821 -21.275 1.00 83.06 124 LEU A O 1
ATOM 967 N N . PHE A 1 125 ? 43.064 -46.551 -20.634 1.00 84.81 125 PHE A N 1
ATOM 968 C CA . PHE A 1 125 ? 41.859 -46.082 -21.317 1.00 84.81 125 PHE A CA 1
ATOM 969 C C . PHE A 1 125 ? 41.383 -44.734 -20.755 1.00 84.81 125 PHE A C 1
ATOM 971 O O . PHE A 1 125 ? 41.101 -43.802 -21.514 1.00 84.81 125 PHE A O 1
ATOM 978 N N . SER A 1 126 ? 41.375 -44.593 -19.426 1.00 83.31 126 SER A N 1
ATOM 979 C CA . SER A 1 126 ? 40.875 -43.411 -18.719 1.00 83.31 126 SER A CA 1
ATOM 980 C C . SER A 1 126 ? 41.744 -42.177 -18.864 1.00 83.31 126 SER A C 1
ATOM 982 O O . SER A 1 126 ? 41.235 -41.056 -18.963 1.00 83.31 126 SER A O 1
ATOM 984 N N . GLN A 1 127 ? 43.061 -42.361 -18.925 1.00 85.50 127 GLN A N 1
ATOM 985 C CA . GLN A 1 127 ? 44.020 -41.264 -18.907 1.00 85.50 127 GLN A CA 1
ATOM 986 C C . GLN A 1 127 ? 43.771 -40.231 -20.018 1.00 85.50 127 GLN A C 1
ATOM 988 O O . GLN A 1 127 ? 43.940 -39.031 -19.792 1.00 85.50 127 GLN A O 1
ATOM 993 N N . LYS A 1 128 ? 43.342 -40.673 -21.209 1.00 83.00 128 LYS A N 1
ATOM 994 C CA . LYS A 1 128 ? 43.081 -39.783 -22.354 1.00 83.00 128 LYS A CA 1
ATOM 995 C C . LYS A 1 128 ? 41.909 -38.827 -22.110 1.00 83.00 128 LYS A C 1
ATOM 997 O O . LYS A 1 128 ? 41.970 -37.680 -22.546 1.00 83.00 128 LYS A O 1
ATOM 1002 N N . TYR A 1 129 ? 40.871 -39.277 -21.411 1.00 84.19 129 TYR A N 1
ATOM 1003 C CA . TYR A 1 129 ? 39.667 -38.487 -21.144 1.00 84.19 129 TYR A CA 1
ATOM 1004 C C . TYR A 1 129 ? 39.828 -37.617 -19.896 1.00 84.19 129 TYR A C 1
ATOM 1006 O O . TYR A 1 129 ? 39.453 -36.446 -19.909 1.00 84.19 129 TYR A O 1
ATOM 1014 N N . LEU A 1 130 ? 40.486 -38.141 -18.857 1.00 81.69 130 LEU A N 1
ATOM 1015 C CA . LEU A 1 130 ? 40.806 -37.380 -17.646 1.00 81.69 130 LEU A CA 1
ATOM 1016 C C . LEU A 1 130 ? 41.718 -36.183 -17.950 1.00 81.69 130 LEU A C 1
ATOM 1018 O O . LEU A 1 130 ? 41.462 -35.079 -17.477 1.00 81.69 130 LEU A O 1
ATOM 1022 N N . LYS A 1 131 ? 42.734 -36.357 -18.811 1.00 84.06 131 LYS A N 1
ATOM 1023 C CA . LYS A 1 131 ? 43.597 -35.250 -19.276 1.00 84.06 131 LYS A CA 1
ATOM 1024 C C . LYS A 1 131 ? 42.835 -34.158 -20.036 1.00 84.06 131 LYS A C 1
ATOM 1026 O O . LYS A 1 131 ? 43.332 -33.044 -20.142 1.00 84.06 131 LYS A O 1
ATOM 1031 N N . ARG A 1 132 ? 41.652 -34.471 -20.572 1.00 84.19 132 ARG A N 1
ATOM 1032 C CA . ARG A 1 132 ? 40.773 -33.532 -21.285 1.00 84.19 132 ARG A CA 1
ATOM 1033 C C . ARG A 1 132 ? 39.659 -32.967 -20.394 1.00 84.19 132 ARG A C 1
ATOM 1035 O O . ARG A 1 132 ? 38.718 -32.379 -20.911 1.00 84.19 132 ARG A O 1
ATOM 1042 N N . GLY A 1 133 ? 39.768 -33.135 -19.073 1.00 75.31 133 GLY A N 1
ATOM 1043 C CA . GLY A 1 133 ? 38.866 -32.524 -18.095 1.00 75.31 133 GLY A CA 1
ATOM 1044 C C . GLY A 1 133 ? 37.622 -33.346 -17.754 1.00 75.31 133 GLY A C 1
ATOM 1045 O O . GLY A 1 133 ? 36.723 -32.823 -17.104 1.00 75.31 133 GLY A O 1
ATOM 1046 N N . MET A 1 134 ? 37.541 -34.619 -18.161 1.00 81.62 134 MET A N 1
ATOM 1047 C CA . MET A 1 134 ? 36.408 -35.466 -17.777 1.00 81.62 134 MET A CA 1
ATOM 1048 C C . MET A 1 134 ? 36.428 -35.759 -16.264 1.00 81.62 134 MET A C 1
ATOM 1050 O O . MET A 1 134 ? 37.455 -36.220 -15.757 1.00 81.62 134 MET A O 1
ATOM 1054 N N . PRO A 1 135 ? 35.313 -35.561 -15.534 1.00 82.06 135 PRO A N 1
ATOM 1055 C CA . PRO A 1 135 ? 35.242 -35.893 -14.114 1.00 82.06 135 PRO A CA 1
ATOM 1056 C C . PRO A 1 135 ? 35.456 -37.391 -13.856 1.00 82.06 135 PRO A C 1
ATOM 1058 O O . PRO A 1 135 ? 34.867 -38.241 -14.529 1.00 82.06 135 PRO A O 1
ATOM 1061 N N . ARG A 1 136 ? 36.257 -37.725 -12.833 1.00 79.38 136 ARG A N 1
ATOM 1062 C CA . ARG A 1 136 ? 36.601 -39.118 -12.483 1.00 79.38 136 ARG A CA 1
ATOM 1063 C C . ARG A 1 136 ? 35.375 -39.977 -12.161 1.00 79.38 136 ARG A C 1
ATOM 1065 O O . ARG A 1 136 ? 35.326 -41.125 -12.585 1.00 79.38 136 ARG A O 1
ATOM 1072 N N . GLY A 1 137 ? 34.374 -39.423 -11.475 1.00 75.38 137 GLY A N 1
ATOM 1073 C CA . GLY A 1 137 ? 33.136 -40.146 -11.153 1.00 75.38 137 GLY A CA 1
ATOM 1074 C C . GLY A 1 137 ? 32.324 -40.525 -12.397 1.00 75.38 137 GLY A C 1
ATOM 1075 O O . GLY A 1 137 ? 31.863 -41.659 -12.523 1.00 75.38 137 GLY A O 1
ATOM 1076 N N . THR A 1 138 ? 32.215 -39.607 -13.364 1.00 78.94 138 THR A N 1
ATOM 1077 C CA . THR A 1 138 ? 31.560 -39.869 -14.656 1.00 78.94 138 THR A CA 1
ATOM 1078 C C . THR A 1 138 ? 32.292 -40.963 -15.426 1.00 78.94 138 THR A C 1
ATOM 1080 O O . THR A 1 138 ? 31.639 -41.859 -15.961 1.00 78.94 138 THR A O 1
ATOM 1083 N N . MET A 1 139 ? 33.629 -40.908 -15.413 1.00 83.31 139 MET A N 1
ATOM 1084 C CA . MET A 1 139 ? 34.522 -41.864 -16.065 1.00 83.31 139 MET A CA 1
ATOM 1085 C C . MET A 1 139 ? 34.372 -43.276 -15.487 1.00 83.31 139 MET A C 1
ATOM 1087 O O . MET A 1 139 ? 34.050 -44.206 -16.222 1.00 83.31 139 MET A O 1
ATOM 1091 N N . ALA A 1 140 ? 34.510 -43.414 -14.166 1.00 81.81 140 ALA A N 1
ATOM 1092 C CA . ALA A 1 140 ? 34.417 -44.694 -13.467 1.00 81.81 140 ALA A CA 1
ATOM 1093 C C . ALA A 1 140 ? 33.038 -45.346 -13.644 1.00 81.81 140 ALA A C 1
ATOM 1095 O O . ALA A 1 140 ? 32.932 -46.531 -13.943 1.00 81.81 140 ALA A O 1
ATOM 1096 N N . SER A 1 141 ? 31.960 -44.566 -13.527 1.00 81.69 141 SER A N 1
ATOM 1097 C CA . SER A 1 141 ? 30.608 -45.098 -13.711 1.00 81.69 141 SER A CA 1
ATOM 1098 C C . SER A 1 141 ? 30.325 -45.499 -15.163 1.00 81.69 141 SER A C 1
ATOM 1100 O O . SER A 1 141 ? 29.669 -46.511 -15.382 1.00 81.69 141 SER A O 1
ATOM 1102 N N . ALA A 1 142 ? 30.811 -44.744 -16.155 1.00 85.44 142 ALA A N 1
ATOM 1103 C CA . ALA A 1 142 ? 30.641 -45.121 -17.558 1.00 85.44 142 ALA A CA 1
ATOM 1104 C C . ALA A 1 142 ? 31.461 -46.374 -17.912 1.00 85.44 142 ALA A C 1
ATOM 1106 O O . ALA A 1 142 ? 30.951 -47.245 -18.609 1.00 85.44 142 ALA A O 1
ATOM 1107 N N . ILE A 1 143 ? 32.686 -46.510 -17.386 1.00 85.88 143 ILE A N 1
ATOM 1108 C CA . ILE A 1 143 ? 33.508 -47.717 -17.564 1.00 85.88 143 ILE A CA 1
ATOM 1109 C C . ILE A 1 143 ? 32.864 -48.938 -16.916 1.00 85.88 143 ILE A C 1
ATOM 1111 O O . ILE A 1 143 ? 32.792 -49.992 -17.543 1.00 85.88 143 ILE A O 1
ATOM 1115 N N . LYS A 1 144 ? 32.338 -48.791 -15.698 1.00 85.38 144 LYS A N 1
ATOM 1116 C CA . LYS A 1 144 ? 31.611 -49.868 -15.027 1.00 85.38 144 LYS A CA 1
ATOM 1117 C C . LYS A 1 144 ? 30.448 -50.368 -15.892 1.00 85.38 144 LYS A C 1
ATOM 1119 O O . LYS A 1 144 ? 30.385 -51.554 -16.200 1.00 85.38 144 LYS A O 1
ATOM 1124 N N . ASN A 1 145 ? 29.611 -49.456 -16.384 1.00 83.50 145 ASN A N 1
ATOM 1125 C CA . ASN A 1 145 ? 28.446 -49.808 -17.197 1.00 83.50 145 ASN A CA 1
ATOM 1126 C C . ASN A 1 145 ? 28.821 -50.477 -18.530 1.00 83.50 145 ASN A C 1
ATOM 1128 O O . ASN A 1 145 ? 28.133 -51.402 -18.955 1.00 83.50 145 ASN A O 1
ATOM 1132 N N . ILE A 1 146 ? 29.905 -50.048 -19.194 1.00 87.44 146 ILE A N 1
ATOM 1133 C CA . ILE A 1 146 ? 30.357 -50.730 -20.418 1.00 87.44 146 ILE A CA 1
ATOM 1134 C C . ILE A 1 146 ? 31.023 -52.068 -20.113 1.00 87.44 146 ILE A C 1
ATOM 1136 O O . ILE A 1 146 ? 30.882 -52.981 -20.913 1.00 87.44 146 ILE A O 1
ATOM 1140 N N . SER A 1 147 ? 31.718 -52.211 -18.979 1.00 81.25 147 SER A N 1
ATOM 1141 C CA . SER A 1 147 ? 32.369 -53.470 -18.601 1.00 81.25 147 SER A CA 1
ATOM 1142 C C . SER A 1 147 ? 31.356 -54.575 -18.305 1.00 81.25 147 SER A C 1
ATOM 1144 O O . SER A 1 147 ? 31.616 -55.729 -18.613 1.00 81.25 147 SER A O 1
ATOM 1146 N N . GLU A 1 148 ? 30.171 -54.210 -17.809 1.00 81.94 148 GLU A N 1
ATOM 1147 C CA . GLU A 1 148 ? 29.041 -55.125 -17.605 1.00 81.94 148 GLU A CA 1
ATOM 1148 C C . GLU A 1 148 ? 28.361 -55.546 -18.925 1.00 81.94 148 GLU A C 1
ATOM 1150 O O . GLU A 1 148 ? 27.664 -56.556 -18.963 1.00 81.94 148 GLU A O 1
ATOM 1155 N N . GLN A 1 149 ? 28.556 -54.786 -20.009 1.00 79.81 149 GLN A N 1
ATOM 1156 C CA . GLN A 1 149 ? 27.954 -55.032 -21.329 1.00 79.81 149 GLN A CA 1
ATOM 1157 C C . GLN A 1 149 ? 28.953 -55.565 -22.365 1.00 79.81 149 GLN A C 1
ATOM 1159 O O . GLN A 1 149 ? 28.557 -55.988 -23.452 1.00 79.81 149 GLN A O 1
ATOM 1164 N N . ALA A 1 150 ? 30.247 -55.478 -22.072 1.00 82.44 150 ALA A N 1
ATOM 1165 C CA . ALA A 1 150 ? 31.310 -55.897 -22.966 1.00 82.44 150 ALA A CA 1
ATOM 1166 C C . ALA A 1 150 ? 31.483 -57.422 -22.939 1.00 82.44 150 ALA A C 1
ATOM 1168 O O . ALA A 1 150 ? 31.236 -58.077 -21.930 1.00 82.44 150 ALA A O 1
ATOM 1169 N N . TYR A 1 151 ? 31.938 -57.977 -24.060 1.00 81.38 151 TYR A N 1
ATOM 1170 C CA . TYR A 1 151 ? 32.263 -59.394 -24.209 1.00 81.38 151 TYR A CA 1
ATOM 1171 C C . TYR A 1 151 ? 33.756 -59.576 -24.498 1.00 81.38 151 TYR A C 1
ATOM 1173 O O . TYR A 1 151 ? 34.419 -58.672 -25.014 1.00 81.38 151 TYR A O 1
ATOM 1181 N N . ASP A 1 152 ? 34.285 -60.758 -24.186 1.00 78.25 152 ASP A N 1
ATOM 1182 C CA . ASP A 1 152 ? 35.687 -61.084 -24.448 1.00 78.25 152 ASP A CA 1
ATOM 1183 C C . ASP A 1 152 ? 35.996 -61.064 -25.949 1.00 78.25 152 ASP A C 1
ATOM 1185 O O . ASP A 1 152 ? 35.302 -61.674 -26.762 1.00 78.25 152 ASP A O 1
ATOM 1189 N N . GLY A 1 153 ? 37.064 -60.357 -26.318 1.00 76.81 153 GLY A N 1
ATOM 1190 C CA . GLY A 1 153 ? 37.448 -60.131 -27.710 1.00 76.81 153 GLY A CA 1
ATOM 1191 C C . GLY A 1 153 ? 36.827 -58.885 -28.341 1.00 76.81 153 GLY A C 1
ATOM 1192 O O . GLY A 1 153 ? 37.029 -58.660 -29.532 1.00 76.81 153 GLY A O 1
ATOM 1193 N N . ILE A 1 154 ? 36.118 -58.047 -27.576 1.00 85.25 154 ILE A N 1
ATOM 1194 C CA . ILE A 1 154 ? 35.651 -56.745 -28.065 1.00 85.25 154 ILE A CA 1
ATOM 1195 C C . ILE A 1 154 ? 36.831 -55.878 -28.523 1.00 85.25 154 ILE A C 1
ATOM 1197 O O . ILE A 1 154 ? 37.880 -55.810 -27.874 1.00 85.25 154 ILE A O 1
ATOM 1201 N N . THR A 1 155 ? 36.686 -55.183 -29.649 1.00 85.88 155 THR A N 1
ATOM 1202 C CA . THR A 1 155 ? 37.740 -54.279 -30.122 1.00 85.88 155 THR A CA 1
ATOM 1203 C C . THR A 1 155 ? 37.779 -52.995 -29.294 1.00 85.88 155 THR A C 1
ATOM 1205 O O . THR A 1 155 ? 36.756 -52.491 -28.823 1.00 85.88 155 THR A O 1
ATOM 1208 N N . LEU A 1 156 ? 38.958 -52.372 -29.177 1.00 81.25 156 LEU A N 1
ATOM 1209 C CA . LEU A 1 156 ? 39.076 -51.046 -28.551 1.00 81.25 156 LEU A CA 1
ATOM 1210 C C . LEU A 1 156 ? 38.190 -49.982 -29.225 1.00 81.25 156 LEU A C 1
ATOM 1212 O O . LEU A 1 156 ? 37.775 -49.024 -28.570 1.00 81.25 156 LEU A O 1
ATOM 1216 N N . LEU A 1 157 ? 37.904 -50.122 -30.523 1.00 82.38 157 LEU A N 1
ATOM 1217 C CA . LEU A 1 157 ? 37.022 -49.209 -31.250 1.00 82.38 157 LEU A CA 1
ATOM 1218 C C . LEU A 1 157 ? 35.562 -49.366 -30.810 1.00 82.38 157 LEU A C 1
ATOM 1220 O O . LEU A 1 157 ? 34.894 -48.364 -30.550 1.00 82.38 157 LEU A O 1
ATOM 1224 N N . GLU A 1 158 ? 35.074 -50.601 -30.700 1.00 82.19 158 GLU A N 1
ATOM 1225 C CA . GLU A 1 158 ? 33.728 -50.905 -30.202 1.00 82.19 158 GLU A CA 1
ATOM 1226 C C . GLU A 1 158 ? 33.567 -50.468 -28.750 1.00 82.19 158 GLU A C 1
ATOM 1228 O O . GLU A 1 158 ? 32.598 -49.785 -28.421 1.00 82.19 158 GLU A O 1
ATOM 1233 N N . LEU A 1 159 ? 34.570 -50.732 -27.912 1.00 85.81 159 LEU A N 1
ATOM 1234 C CA . LEU A 1 159 ? 34.565 -50.305 -26.519 1.00 85.81 159 LEU A CA 1
ATOM 1235 C C . LEU A 1 159 ? 34.502 -48.772 -26.387 1.00 85.81 159 LEU A C 1
ATOM 1237 O O . LEU A 1 159 ? 33.738 -48.242 -25.582 1.00 85.81 159 LEU A O 1
ATOM 1241 N N . ARG A 1 160 ? 35.239 -48.028 -27.227 1.00 86.94 160 ARG A N 1
ATOM 1242 C CA . ARG A 1 160 ? 35.141 -46.555 -27.290 1.00 86.94 160 ARG A CA 1
ATOM 1243 C C . ARG A 1 160 ? 33.764 -46.084 -27.761 1.00 86.94 160 ARG A C 1
ATOM 1245 O O . ARG A 1 160 ? 33.283 -45.068 -27.264 1.00 86.94 160 ARG A O 1
ATOM 1252 N N . ARG A 1 161 ? 33.125 -46.789 -28.702 1.00 87.62 161 ARG A N 1
ATOM 1253 C CA . ARG A 1 161 ? 31.760 -46.470 -29.158 1.00 87.62 161 ARG A CA 1
ATOM 1254 C C . ARG A 1 161 ? 30.735 -46.696 -28.051 1.00 87.62 161 ARG A C 1
ATOM 1256 O O . ARG A 1 161 ? 29.903 -45.822 -27.834 1.00 87.62 161 ARG A O 1
ATOM 1263 N N . MET A 1 162 ? 30.828 -47.810 -27.326 1.00 88.75 162 MET A N 1
ATOM 1264 C CA . MET A 1 162 ? 29.984 -48.085 -26.159 1.00 88.75 162 MET A CA 1
ATOM 1265 C C . MET A 1 162 ? 30.177 -47.023 -25.080 1.00 88.75 162 MET A C 1
ATOM 1267 O O . MET A 1 162 ? 29.206 -46.460 -24.587 1.00 88.75 162 MET A O 1
ATOM 1271 N N . PHE A 1 163 ? 31.432 -46.677 -24.789 1.00 89.38 163 PHE A N 1
ATOM 1272 C CA . PHE A 1 163 ? 31.766 -45.624 -23.838 1.00 89.38 163 PHE A CA 1
ATOM 1273 C C . PHE A 1 163 ? 31.170 -44.271 -24.247 1.00 89.38 163 PHE A C 1
ATOM 1275 O O . PHE A 1 163 ? 30.553 -43.592 -23.430 1.00 89.38 163 PHE A O 1
ATOM 1282 N N . LYS A 1 164 ? 31.288 -43.894 -25.527 1.00 88.62 164 LYS A N 1
ATOM 1283 C CA . LYS A 1 164 ? 30.679 -42.669 -26.060 1.00 88.62 164 LYS A CA 1
ATOM 1284 C C . LYS A 1 164 ? 29.154 -42.683 -25.914 1.00 88.62 164 LYS A C 1
ATOM 1286 O O . LYS A 1 164 ? 28.601 -41.702 -25.435 1.00 88.62 164 LYS A O 1
ATOM 1291 N N . LYS A 1 165 ? 28.496 -43.789 -26.272 1.00 89.12 165 LYS A N 1
ATOM 1292 C CA . LYS A 1 165 ? 27.037 -43.946 -26.171 1.00 89.12 165 LYS A CA 1
ATOM 1293 C C . LYS A 1 165 ? 26.544 -43.830 -24.725 1.00 89.12 165 LYS A C 1
ATOM 1295 O O . LYS A 1 165 ? 25.516 -43.212 -24.467 1.00 89.12 165 LYS A O 1
ATOM 1300 N N . GLU A 1 166 ? 27.291 -44.384 -23.774 1.00 88.44 166 GLU A N 1
ATOM 1301 C CA . GLU A 1 166 ? 26.967 -44.283 -22.348 1.00 88.44 166 GLU A CA 1
ATOM 1302 C C . GLU A 1 166 ? 27.105 -42.844 -21.826 1.00 88.44 166 GLU A C 1
ATOM 1304 O O . GLU A 1 166 ? 26.298 -42.385 -21.016 1.00 88.44 166 GLU A O 1
ATOM 1309 N N . LEU A 1 167 ? 28.095 -42.096 -22.324 1.00 87.19 167 LEU A N 1
ATOM 1310 C CA . LEU A 1 167 ? 28.216 -40.669 -22.029 1.00 87.19 167 LEU A CA 1
ATOM 1311 C C . LEU A 1 167 ? 27.084 -39.851 -22.660 1.00 87.19 167 LEU A C 1
ATOM 1313 O O . LEU A 1 167 ? 26.516 -39.008 -21.971 1.00 87.19 167 LEU A O 1
ATOM 1317 N N . GLU A 1 168 ? 26.725 -40.121 -23.918 1.00 86.81 168 GLU A N 1
ATOM 1318 C CA . GLU A 1 168 ? 25.602 -39.470 -24.612 1.00 86.81 168 GLU A CA 1
ATOM 1319 C C . GLU A 1 168 ? 24.288 -39.668 -23.834 1.00 86.81 168 GLU A C 1
ATOM 1321 O O . GLU A 1 168 ? 23.602 -38.692 -23.537 1.00 86.81 168 GLU A O 1
ATOM 1326 N N . LYS A 1 169 ? 24.009 -40.892 -23.362 1.00 85.88 169 LYS A N 1
ATOM 1327 C CA . LYS A 1 169 ? 22.840 -41.203 -22.520 1.00 85.88 169 LYS A CA 1
ATOM 1328 C C . LYS A 1 169 ? 22.819 -40.411 -21.207 1.00 85.88 169 LYS A C 1
ATOM 1330 O O . LYS A 1 169 ? 21.772 -39.936 -20.769 1.00 85.88 169 LYS A O 1
ATOM 1335 N N . LYS A 1 170 ? 23.972 -40.245 -20.550 1.00 81.19 170 LYS A N 1
ATOM 1336 C CA . LYS A 1 170 ? 24.068 -39.408 -19.341 1.00 81.19 170 LYS A CA 1
ATOM 1337 C C . LYS A 1 170 ? 23.821 -37.934 -19.646 1.00 81.19 170 LYS A C 1
ATOM 1339 O O . LYS A 1 170 ? 23.179 -37.261 -18.845 1.00 81.19 170 LYS A O 1
ATOM 1344 N N . THR A 1 171 ? 24.314 -37.435 -20.776 1.00 83.56 171 THR A N 1
ATOM 1345 C CA . THR A 1 171 ? 24.056 -36.061 -21.217 1.00 83.56 171 THR A CA 1
ATOM 1346 C C . THR A 1 171 ? 22.570 -35.836 -21.493 1.00 83.56 171 THR A C 1
ATOM 1348 O O . THR A 1 171 ? 22.037 -34.828 -21.039 1.00 83.56 171 THR A O 1
ATOM 1351 N N . GLU A 1 172 ? 21.889 -36.781 -22.145 1.00 84.50 172 GLU A N 1
ATOM 1352 C CA . GLU A 1 172 ? 20.435 -36.733 -22.364 1.00 84.50 172 GLU A CA 1
ATOM 1353 C C . GLU A 1 172 ? 19.659 -36.697 -21.042 1.00 84.50 172 GLU A C 1
ATOM 1355 O O . GLU A 1 172 ? 18.837 -35.806 -20.848 1.00 84.50 172 GLU A O 1
ATOM 1360 N N . ASN A 1 173 ? 19.991 -37.571 -20.085 1.00 78.25 173 ASN A N 1
ATOM 1361 C CA . ASN A 1 173 ? 19.362 -37.570 -18.759 1.00 78.25 173 ASN A CA 1
ATOM 1362 C C . ASN A 1 173 ? 19.560 -36.240 -18.015 1.00 78.25 173 ASN A C 1
ATOM 1364 O O . ASN A 1 173 ? 18.635 -35.733 -17.386 1.00 78.25 173 ASN A O 1
ATOM 1368 N N . ILE A 1 174 ? 20.763 -35.659 -18.075 1.00 75.25 174 ILE A N 1
ATOM 1369 C CA . ILE A 1 174 ? 21.043 -34.345 -17.479 1.00 75.25 174 ILE A CA 1
ATOM 1370 C C . ILE A 1 174 ? 20.202 -33.265 -18.165 1.00 75.25 174 ILE A C 1
ATOM 1372 O O . ILE A 1 174 ? 19.620 -32.422 -17.486 1.00 75.25 174 ILE A O 1
ATOM 1376 N N . HIS A 1 175 ? 20.104 -33.300 -19.494 1.00 75.69 175 HIS A N 1
ATOM 1377 C CA . HIS A 1 175 ? 19.287 -32.362 -20.260 1.00 75.69 175 HIS A CA 1
ATOM 1378 C C . HIS A 1 175 ? 17.799 -32.486 -19.905 1.00 75.69 175 HIS A C 1
ATOM 1380 O O . HIS A 1 175 ? 17.108 -31.479 -19.767 1.00 75.69 175 HIS A O 1
ATOM 1386 N N . GLU A 1 176 ? 17.314 -33.706 -19.680 1.00 75.25 176 GLU A N 1
ATOM 1387 C CA . GLU A 1 176 ? 15.948 -33.964 -19.237 1.00 75.25 176 GLU A CA 1
ATOM 1388 C C . GLU A 1 176 ? 15.700 -33.463 -17.810 1.00 75.25 176 GLU A C 1
ATOM 1390 O O . GLU A 1 176 ? 14.689 -32.809 -17.569 1.00 75.25 176 GLU A O 1
ATOM 1395 N N . VAL A 1 177 ? 16.647 -33.644 -16.884 1.00 74.62 177 VAL A N 1
ATOM 1396 C CA . VAL A 1 177 ? 16.580 -33.045 -15.539 1.00 74.62 177 VAL A CA 1
ATOM 1397 C C . VAL A 1 177 ? 16.569 -31.516 -15.609 1.00 74.62 177 VAL A C 1
ATOM 1399 O O . VAL A 1 177 ? 15.732 -30.897 -14.960 1.00 74.62 177 VAL A O 1
ATOM 1402 N N . PHE A 1 178 ? 17.427 -30.889 -16.422 1.00 64.88 178 PHE A N 1
ATOM 1403 C CA . PHE A 1 178 ? 17.400 -29.434 -16.625 1.00 64.88 178 PHE A CA 1
ATOM 1404 C C . PHE A 1 178 ? 16.067 -28.963 -17.204 1.00 64.88 178 PHE A C 1
ATOM 1406 O O . PHE A 1 178 ? 15.505 -27.987 -16.718 1.00 64.88 178 PHE A O 1
ATOM 1413 N N . LYS A 1 179 ? 15.514 -29.691 -18.178 1.00 68.00 179 LYS A N 1
ATOM 1414 C CA . LYS A 1 179 ? 14.186 -29.415 -18.730 1.00 68.00 179 LYS A CA 1
ATOM 1415 C C . LYS A 1 179 ? 13.097 -29.538 -17.661 1.00 68.00 179 LYS A C 1
ATOM 1417 O O . LYS A 1 179 ? 12.199 -28.707 -17.629 1.00 68.00 179 LYS A O 1
ATOM 1422 N N . GLN A 1 180 ? 13.174 -30.525 -16.767 1.00 64.81 180 GLN A N 1
ATOM 1423 C CA . GLN A 1 180 ? 12.237 -30.678 -15.647 1.00 64.81 180 GLN A CA 1
ATOM 1424 C C . GLN A 1 180 ? 12.394 -29.570 -14.594 1.00 64.81 180 GLN A C 1
ATOM 1426 O O . GLN A 1 180 ? 11.389 -29.101 -14.069 1.00 64.81 180 GLN A O 1
ATOM 1431 N N . ILE A 1 181 ? 13.618 -29.103 -14.323 1.00 60.91 181 ILE A N 1
ATOM 1432 C CA . ILE A 1 181 ? 13.884 -27.943 -13.455 1.00 60.91 181 ILE A CA 1
ATOM 1433 C C . ILE A 1 181 ? 13.312 -26.669 -14.085 1.00 60.91 181 ILE A C 1
ATOM 1435 O O . ILE A 1 181 ? 12.569 -25.952 -13.423 1.00 60.91 181 ILE A O 1
ATOM 1439 N N . GLU A 1 182 ? 13.557 -26.422 -15.376 1.00 54.59 182 GLU A N 1
ATOM 1440 C CA . GLU A 1 182 ? 12.949 -25.299 -16.098 1.00 54.59 182 GLU A CA 1
ATOM 1441 C C . GLU A 1 182 ? 11.421 -25.385 -16.107 1.00 54.59 182 GLU A C 1
ATOM 1443 O O . GLU A 1 182 ? 10.745 -24.375 -15.937 1.00 54.59 182 GLU A O 1
ATOM 1448 N N . ILE A 1 183 ? 10.852 -26.578 -16.298 1.00 56.78 183 ILE A N 1
ATOM 1449 C CA . ILE A 1 183 ? 9.408 -26.798 -16.215 1.00 56.78 183 ILE A CA 1
ATOM 1450 C C . ILE A 1 183 ? 8.917 -26.489 -14.796 1.00 56.78 183 ILE A C 1
ATOM 1452 O O . ILE A 1 183 ? 7.929 -25.775 -14.653 1.00 56.78 183 ILE A O 1
ATOM 1456 N N . ALA A 1 184 ? 9.590 -26.962 -13.747 1.00 50.94 184 ALA A N 1
ATOM 1457 C CA . ALA A 1 184 ? 9.236 -26.684 -12.354 1.00 50.94 184 ALA A CA 1
ATOM 1458 C C . ALA A 1 184 ? 9.329 -25.185 -12.010 1.00 50.94 184 ALA A C 1
ATOM 1460 O O . ALA A 1 184 ? 8.453 -24.659 -11.323 1.00 50.94 184 ALA A O 1
ATOM 1461 N N . ASP A 1 185 ? 10.312 -24.468 -12.553 1.00 49.53 185 ASP A N 1
ATOM 1462 C CA . ASP A 1 185 ? 10.421 -23.015 -12.410 1.00 49.53 185 ASP A CA 1
ATOM 1463 C C . ASP A 1 185 ? 9.337 -22.275 -13.212 1.00 49.53 185 ASP A C 1
ATOM 1465 O O . ASP A 1 185 ? 8.742 -21.323 -12.702 1.00 49.53 185 ASP A O 1
ATOM 1469 N N . ARG A 1 186 ? 8.956 -22.770 -14.400 1.00 49.00 186 ARG A N 1
ATOM 1470 C CA . ARG A 1 186 ? 7.782 -22.285 -15.160 1.00 49.00 186 ARG A CA 1
ATOM 1471 C C . ARG A 1 186 ? 6.453 -22.497 -14.420 1.00 49.00 186 ARG A C 1
ATOM 1473 O O . ARG A 1 186 ? 5.490 -21.782 -14.693 1.00 49.00 186 ARG A O 1
ATOM 1480 N N . HIS A 1 187 ? 6.371 -23.417 -13.450 1.00 50.78 187 HIS A N 1
ATOM 1481 C CA . HIS A 1 187 ? 5.177 -23.560 -12.600 1.00 50.78 187 HIS A CA 1
ATOM 1482 C C . HIS A 1 187 ? 5.021 -22.409 -11.579 1.00 50.78 187 HIS A C 1
ATOM 1484 O O . HIS A 1 187 ? 3.925 -22.199 -11.047 1.00 50.78 187 HIS A O 1
ATOM 1490 N N . LYS A 1 188 ? 6.053 -21.585 -11.334 1.00 57.09 188 LYS A N 1
ATOM 1491 C CA . LYS A 1 188 ? 5.901 -20.307 -10.618 1.00 57.09 188 LYS A CA 1
ATOM 1492 C C . LYS A 1 188 ? 5.515 -19.205 -11.606 1.00 57.09 188 LYS A C 1
ATOM 1494 O O . LYS A 1 188 ? 6.333 -18.373 -11.979 1.00 57.09 188 LYS A O 1
ATOM 1499 N N . ARG A 1 189 ? 4.241 -19.166 -12.012 1.00 67.44 189 ARG A N 1
ATOM 1500 C CA . ARG A 1 189 ? 3.701 -18.028 -12.776 1.00 67.44 189 ARG A CA 1
ATOM 1501 C C . ARG A 1 189 ? 3.798 -16.747 -11.936 1.00 67.44 189 ARG A C 1
ATOM 1503 O O . ARG A 1 189 ? 3.045 -16.571 -10.980 1.00 67.44 189 ARG A O 1
ATOM 1510 N N . THR A 1 190 ? 4.763 -15.897 -12.266 1.00 79.69 190 THR A N 1
ATOM 1511 C CA . THR A 1 190 ? 4.934 -14.547 -11.711 1.00 79.69 190 THR A CA 1
ATOM 1512 C C . THR A 1 190 ? 4.284 -13.527 -12.647 1.00 79.69 190 THR A C 1
ATOM 1514 O O . THR A 1 190 ? 4.003 -13.846 -13.805 1.00 79.69 190 THR A O 1
ATOM 1517 N N . PHE A 1 191 ? 4.076 -12.287 -12.192 1.00 85.50 191 PHE A N 1
ATOM 1518 C CA . PHE A 1 191 ? 3.642 -11.222 -13.102 1.00 85.50 191 PHE A CA 1
ATOM 1519 C C . PHE A 1 191 ? 4.672 -10.973 -14.207 1.00 85.50 191 PHE A C 1
ATOM 1521 O O . PHE A 1 191 ? 4.287 -10.759 -15.349 1.00 85.50 191 PHE A O 1
ATOM 1528 N N . ALA A 1 192 ? 5.969 -11.077 -13.900 1.00 88.06 192 ALA A N 1
ATOM 1529 C CA . ALA A 1 192 ? 7.029 -10.962 -14.895 1.00 88.06 192 ALA A CA 1
ATOM 1530 C C . ALA A 1 192 ? 6.904 -12.023 -15.995 1.00 88.06 192 ALA A C 1
ATOM 1532 O O . ALA A 1 192 ? 6.955 -11.673 -17.165 1.00 88.06 192 ALA A O 1
ATOM 1533 N N . HIS A 1 193 ? 6.671 -13.288 -15.634 1.00 84.06 193 HIS A N 1
ATOM 1534 C CA . HIS A 1 193 ? 6.518 -14.367 -16.614 1.00 84.06 193 HIS A CA 1
ATOM 1535 C C . HIS A 1 193 ? 5.294 -14.167 -17.520 1.00 84.06 193 HIS A C 1
ATOM 1537 O O . HIS A 1 193 ? 5.359 -14.408 -18.721 1.00 84.06 193 HIS A O 1
ATOM 1543 N N . LEU A 1 194 ? 4.175 -13.707 -16.955 1.00 85.19 194 LEU A N 1
ATOM 1544 C CA . LEU A 1 194 ? 2.982 -13.414 -17.747 1.00 85.19 194 LEU A CA 1
ATOM 1545 C C . LEU A 1 194 ? 3.212 -12.247 -18.708 1.00 85.19 194 LEU A C 1
ATOM 1547 O O . LEU A 1 194 ? 2.843 -12.332 -19.877 1.00 85.19 194 LEU A O 1
ATOM 1551 N N . LEU A 1 195 ? 3.816 -11.165 -18.216 1.00 90.44 195 LEU A N 1
ATOM 1552 C CA . LEU A 1 195 ? 4.128 -10.013 -19.050 1.00 90.44 195 LEU A CA 1
ATOM 1553 C C . LEU A 1 195 ? 5.135 -10.389 -20.136 1.00 90.44 195 LEU A C 1
ATOM 1555 O O . LEU A 1 195 ? 4.940 -9.996 -21.268 1.00 90.44 195 LEU A O 1
ATOM 1559 N N . GLU A 1 196 ? 6.138 -11.216 -19.857 1.00 90.56 196 GLU A N 1
ATOM 1560 C CA . GLU A 1 196 ? 7.067 -11.709 -20.884 1.00 90.56 196 GLU A CA 1
ATOM 1561 C C . GLU A 1 196 ? 6.345 -12.434 -22.034 1.00 90.56 196 GLU A C 1
ATOM 1563 O O . GLU A 1 196 ? 6.741 -12.302 -23.190 1.00 90.56 196 GLU A O 1
ATOM 1568 N N . LEU A 1 197 ? 5.265 -13.161 -21.729 1.00 85.50 197 LEU A N 1
ATOM 1569 C CA . LEU A 1 197 ? 4.484 -13.901 -22.719 1.00 85.50 197 LEU A CA 1
ATOM 1570 C C . LEU A 1 197 ? 3.531 -13.011 -23.533 1.00 85.50 197 LEU A C 1
ATOM 1572 O O . LEU A 1 197 ? 3.390 -13.221 -24.736 1.00 85.50 197 LEU A O 1
ATOM 1576 N N . VAL A 1 198 ? 2.834 -12.077 -22.877 1.00 88.62 198 VAL A N 1
ATOM 1577 C CA . VAL A 1 198 ? 1.706 -11.335 -23.481 1.00 88.62 198 VAL A CA 1
ATOM 1578 C C . VAL A 1 198 ? 2.062 -9.882 -23.813 1.00 88.62 198 VAL A C 1
ATOM 1580 O O . VAL A 1 198 ? 1.553 -9.336 -24.787 1.00 88.62 198 VAL A O 1
ATOM 1583 N N . HIS A 1 199 ? 2.948 -9.274 -23.024 1.00 94.06 199 HIS A N 1
ATOM 1584 C CA . HIS A 1 199 ? 3.340 -7.863 -23.089 1.00 94.06 199 HIS A CA 1
ATOM 1585 C C . HIS A 1 199 ? 4.843 -7.664 -22.807 1.00 94.06 199 HIS A C 1
ATOM 1587 O O . HIS A 1 199 ? 5.202 -6.998 -21.822 1.00 94.06 199 HIS A O 1
ATOM 1593 N N . PRO A 1 200 ? 5.758 -8.254 -23.602 1.00 93.94 200 PRO A N 1
ATOM 1594 C CA . PRO A 1 200 ? 7.198 -8.123 -23.371 1.00 93.94 200 PRO A CA 1
ATOM 1595 C C . PRO A 1 200 ? 7.646 -6.652 -23.348 1.00 93.94 200 PRO A C 1
ATOM 1597 O O . PRO A 1 200 ? 8.522 -6.276 -22.566 1.00 93.94 200 PRO A O 1
ATOM 1600 N N . GLU A 1 201 ? 6.964 -5.786 -24.101 1.00 96.88 201 GLU A N 1
ATOM 1601 C CA . GLU A 1 201 ? 7.181 -4.343 -24.098 1.00 96.88 201 GLU A CA 1
ATOM 1602 C C . GLU A 1 201 ? 6.986 -3.707 -22.712 1.00 96.88 201 GLU A C 1
ATOM 1604 O O . GLU A 1 201 ? 7.666 -2.737 -22.379 1.00 96.88 201 GLU A O 1
ATOM 1609 N N . ALA A 1 202 ? 6.113 -4.253 -21.858 1.00 96.94 202 ALA A N 1
ATOM 1610 C CA . ALA A 1 202 ? 5.906 -3.743 -20.505 1.00 96.94 202 ALA A CA 1
ATOM 1611 C C . ALA A 1 202 ? 7.153 -3.945 -19.626 1.00 96.94 202 ALA A C 1
ATOM 1613 O O . ALA A 1 202 ? 7.465 -3.098 -18.782 1.00 96.94 202 ALA A O 1
ATOM 1614 N N . LEU A 1 203 ? 7.892 -5.042 -19.835 1.00 96.69 203 LEU A N 1
ATOM 1615 C CA . LEU A 1 203 ? 9.146 -5.318 -19.132 1.00 96.69 203 LEU A CA 1
ATOM 1616 C C . LEU A 1 203 ? 10.276 -4.413 -19.627 1.00 96.69 203 LEU A C 1
ATOM 1618 O O . LEU A 1 203 ? 11.049 -3.910 -18.808 1.00 96.69 203 LEU A O 1
ATOM 1622 N N . ASP A 1 204 ? 10.318 -4.119 -20.926 1.00 97.12 204 ASP A N 1
ATOM 1623 C CA . ASP A 1 204 ? 11.255 -3.142 -21.489 1.00 97.12 204 ASP A CA 1
ATOM 1624 C C . ASP A 1 204 ? 10.987 -1.736 -20.941 1.00 97.12 204 ASP A C 1
ATOM 1626 O O . ASP A 1 204 ? 11.902 -1.045 -20.483 1.00 97.12 204 ASP A O 1
ATOM 1630 N N . MET A 1 205 ? 9.719 -1.321 -20.905 1.00 97.88 205 MET A N 1
ATOM 1631 C CA . MET A 1 205 ? 9.296 -0.042 -20.328 1.00 97.88 205 MET A CA 1
ATOM 1632 C C . MET A 1 205 ? 9.608 0.037 -18.829 1.00 97.88 205 MET A C 1
ATOM 1634 O O . MET A 1 205 ? 10.043 1.083 -18.334 1.00 97.88 205 MET A O 1
ATOM 1638 N N . HIS A 1 206 ? 9.440 -1.073 -18.101 1.00 97.56 206 HIS A N 1
ATOM 1639 C CA . HIS A 1 206 ? 9.863 -1.192 -16.710 1.00 97.56 206 HIS A CA 1
ATOM 1640 C C . HIS A 1 206 ? 11.377 -0.992 -16.571 1.00 97.56 206 HIS A C 1
ATOM 1642 O O . HIS A 1 206 ? 11.826 -0.160 -15.772 1.00 97.56 206 HIS A O 1
ATOM 1648 N N . ALA A 1 207 ? 12.175 -1.737 -17.342 1.00 96.00 207 ALA A N 1
ATOM 1649 C CA . ALA A 1 207 ? 13.634 -1.715 -17.295 1.00 96.00 207 ALA A CA 1
ATOM 1650 C C . ALA A 1 207 ? 14.197 -0.329 -17.639 1.00 96.00 207 ALA A C 1
ATOM 1652 O O . ALA A 1 207 ? 15.045 0.191 -16.908 1.00 96.00 207 ALA A O 1
ATOM 1653 N N . ASN A 1 208 ? 13.657 0.305 -18.681 1.00 95.44 208 ASN A N 1
ATOM 1654 C CA . ASN A 1 208 ? 14.098 1.611 -19.158 1.00 95.44 208 ASN A CA 1
ATOM 1655 C C . ASN A 1 208 ? 13.580 2.774 -18.305 1.00 95.44 208 ASN A C 1
ATOM 1657 O O . ASN A 1 208 ? 14.160 3.861 -18.353 1.00 95.44 208 ASN A O 1
ATOM 1661 N N . GLY A 1 209 ? 12.535 2.575 -17.496 1.00 96.06 209 GLY A N 1
ATOM 1662 C CA . GLY A 1 209 ? 12.002 3.584 -16.574 1.00 96.06 209 GLY A CA 1
ATOM 1663 C C . GLY A 1 209 ? 10.890 4.464 -17.145 1.00 96.06 209 GLY A C 1
ATOM 1664 O O . GLY A 1 209 ? 10.707 5.583 -16.667 1.00 96.06 209 GLY A O 1
ATOM 1665 N N . ASP A 1 210 ? 10.165 3.984 -18.156 1.00 97.19 210 ASP A N 1
ATOM 1666 C CA . ASP A 1 210 ? 8.930 4.630 -18.625 1.00 97.19 210 ASP A CA 1
ATOM 1667 C C . ASP A 1 210 ? 7.795 4.378 -17.630 1.00 97.19 210 ASP A C 1
ATOM 1669 O O . ASP A 1 210 ? 7.016 5.276 -17.298 1.00 97.19 210 ASP A O 1
ATOM 1673 N N . ILE A 1 211 ? 7.769 3.153 -17.101 1.00 98.31 211 ILE A N 1
ATOM 1674 C CA . ILE A 1 211 ? 6.892 2.724 -16.019 1.00 98.31 211 ILE A CA 1
ATOM 1675 C C . ILE A 1 211 ? 7.693 1.989 -14.940 1.00 98.31 211 ILE A C 1
ATOM 1677 O O . ILE A 1 211 ? 8.868 1.655 -15.103 1.00 98.31 211 ILE A O 1
ATOM 1681 N N . PHE A 1 212 ? 7.050 1.725 -13.812 1.00 97.94 212 PHE A N 1
ATOM 1682 C CA . PHE A 1 212 ? 7.528 0.818 -12.781 1.00 97.94 212 PHE A CA 1
ATOM 1683 C C . PHE A 1 212 ? 6.373 -0.085 -12.370 1.00 97.94 212 PHE A C 1
ATOM 1685 O O . PHE A 1 212 ? 5.283 0.399 -12.104 1.00 97.94 212 PHE A O 1
ATOM 1692 N N . ILE A 1 213 ? 6.608 -1.390 -12.304 1.00 96.56 213 ILE A N 1
ATOM 1693 C CA . ILE A 1 213 ? 5.575 -2.390 -12.024 1.00 96.56 213 ILE A CA 1
ATOM 1694 C C . ILE A 1 213 ? 5.921 -2.974 -10.661 1.00 96.56 213 ILE A C 1
ATOM 1696 O O . ILE A 1 213 ? 7.023 -3.507 -10.487 1.00 96.56 213 ILE A O 1
ATOM 1700 N N . LYS A 1 214 ? 5.032 -2.815 -9.676 1.00 93.06 214 LYS A N 1
ATOM 1701 C CA . LYS A 1 214 ? 5.249 -3.374 -8.337 1.00 93.06 214 LYS A CA 1
ATOM 1702 C C . LYS A 1 214 ? 5.101 -4.902 -8.373 1.00 93.06 214 LYS A C 1
ATOM 1704 O O . LYS A 1 214 ? 4.516 -5.482 -9.282 1.00 93.06 214 LYS A O 1
ATOM 1709 N N . ASN A 1 215 ? 5.698 -5.581 -7.393 1.00 86.88 215 ASN A N 1
ATOM 1710 C CA . ASN A 1 215 ? 5.497 -7.016 -7.154 1.00 86.88 215 ASN A CA 1
ATOM 1711 C C . ASN A 1 215 ? 5.748 -7.959 -8.357 1.00 86.88 215 ASN A C 1
ATOM 1713 O O . ASN A 1 215 ? 5.223 -9.065 -8.373 1.00 86.88 215 ASN A O 1
ATOM 1717 N N . LEU A 1 216 ? 6.587 -7.585 -9.339 1.00 88.25 216 LEU A N 1
ATOM 1718 C CA . LEU A 1 216 ? 6.813 -8.369 -10.573 1.00 88.25 216 LEU A CA 1
ATOM 1719 C C . LEU A 1 216 ? 7.098 -9.865 -10.341 1.00 88.25 216 LEU A C 1
ATOM 1721 O O . LEU A 1 216 ? 6.709 -10.706 -11.147 1.00 88.25 216 LEU A O 1
ATOM 1725 N N . ARG A 1 217 ? 7.787 -10.197 -9.244 1.00 82.56 217 ARG A N 1
ATOM 1726 C CA . ARG A 1 217 ? 8.216 -11.566 -8.929 1.00 82.56 217 ARG A CA 1
ATOM 1727 C C . ARG A 1 217 ? 7.159 -12.407 -8.216 1.00 82.56 217 ARG A C 1
ATOM 1729 O O . ARG A 1 217 ? 7.234 -13.623 -8.301 1.00 82.56 217 ARG A O 1
ATOM 1736 N N . GLU A 1 218 ? 6.222 -11.809 -7.489 1.00 77.69 218 GLU A N 1
ATOM 1737 C CA . GLU A 1 218 ? 5.269 -12.561 -6.665 1.00 77.69 218 GLU A CA 1
ATOM 1738 C C . GLU A 1 218 ? 4.036 -11.705 -6.343 1.00 77.69 218 GLU A C 1
ATOM 1740 O O . GLU A 1 218 ? 4.211 -10.599 -5.824 1.00 77.69 218 GLU A O 1
ATOM 1745 N N . PRO A 1 219 ? 2.806 -12.191 -6.599 1.00 77.06 219 PRO A N 1
ATOM 1746 C CA . PRO A 1 219 ? 1.588 -11.486 -6.214 1.00 77.06 219 PRO A CA 1
ATOM 1747 C C . PRO A 1 219 ? 1.481 -11.341 -4.691 1.00 77.06 219 PRO A C 1
ATOM 1749 O O . PRO A 1 219 ? 1.551 -12.326 -3.961 1.00 77.06 219 PRO A O 1
ATOM 1752 N N . LYS A 1 220 ? 1.307 -10.106 -4.221 1.00 84.06 220 LYS A N 1
ATOM 1753 C CA . LYS A 1 220 ? 1.191 -9.734 -2.804 1.00 84.06 220 LYS A CA 1
ATOM 1754 C C . LYS A 1 220 ? 0.211 -8.589 -2.655 1.00 84.06 220 LYS A C 1
ATOM 1756 O O . LYS A 1 220 ? 0.116 -7.757 -3.559 1.00 84.06 220 LYS A O 1
ATOM 1761 N N . LEU A 1 221 ? -0.454 -8.507 -1.507 1.00 88.31 221 LEU A N 1
ATOM 1762 C CA . LEU A 1 221 ? -1.195 -7.300 -1.157 1.00 88.31 221 LEU A CA 1
ATOM 1763 C C . LEU A 1 221 ? -0.203 -6.222 -0.691 1.00 88.31 221 LEU A C 1
ATOM 1765 O O . LEU A 1 221 ? 0.687 -6.458 0.122 1.00 88.31 221 LEU A O 1
ATOM 1769 N N . LEU A 1 222 ? -0.322 -5.020 -1.245 1.00 90.94 222 LEU A N 1
ATOM 1770 C CA . LEU A 1 222 ? 0.528 -3.876 -0.905 1.00 90.94 222 LEU A CA 1
ATOM 1771 C C . LEU A 1 222 ? 0.055 -3.151 0.362 1.00 90.94 222 LEU A C 1
ATOM 1773 O O . LEU A 1 222 ? 0.816 -2.404 0.970 1.00 90.94 222 LEU A O 1
ATOM 1777 N N . ASN A 1 223 ? -1.202 -3.354 0.746 1.00 94.12 223 ASN A N 1
ATOM 1778 C CA . ASN A 1 223 ? -1.860 -2.799 1.926 1.00 94.12 223 ASN A CA 1
ATOM 1779 C C . ASN A 1 223 ? -3.171 -3.569 2.175 1.00 94.12 223 ASN A C 1
ATOM 1781 O O . ASN A 1 223 ? -3.614 -4.319 1.302 1.00 94.12 223 ASN A O 1
ATOM 1785 N N . PHE A 1 224 ? -3.786 -3.409 3.351 1.00 95.75 224 PHE A N 1
ATOM 1786 C CA . PHE A 1 224 ? -5.062 -4.067 3.653 1.00 95.75 224 PHE A CA 1
ATOM 1787 C C . PHE A 1 224 ? -5.929 -3.298 4.659 1.00 95.75 224 PHE A C 1
ATOM 1789 O O . PHE A 1 224 ? -5.417 -2.722 5.619 1.00 95.75 224 PHE A O 1
ATOM 1796 N N . VAL A 1 225 ? -7.251 -3.330 4.469 1.00 97.00 225 VAL A N 1
ATOM 1797 C CA . VAL A 1 225 ? -8.244 -2.781 5.407 1.00 97.00 225 VAL A CA 1
ATOM 1798 C C . VAL A 1 225 ? -9.026 -3.916 6.066 1.00 97.00 225 VAL A C 1
ATOM 1800 O O . VAL A 1 225 ? -9.734 -4.670 5.397 1.00 97.00 225 VAL A O 1
ATOM 1803 N N . HIS A 1 226 ? -8.949 -4.015 7.390 1.00 96.62 226 HIS A N 1
ATOM 1804 C CA . HIS A 1 226 ? -9.652 -5.028 8.173 1.00 96.62 226 HIS A CA 1
ATOM 1805 C C . HIS A 1 226 ? -11.119 -4.657 8.427 1.00 96.62 226 HIS A C 1
ATOM 1807 O O . HIS A 1 226 ? -11.470 -3.491 8.593 1.00 96.62 226 HIS A O 1
ATOM 1813 N N . ASP A 1 227 ? -11.973 -5.676 8.536 1.00 95.12 227 ASP A N 1
ATOM 1814 C CA . ASP A 1 227 ? -13.384 -5.536 8.914 1.00 95.12 227 ASP A CA 1
ATOM 1815 C C . ASP A 1 227 ? -13.592 -5.908 10.389 1.00 95.12 227 ASP A C 1
ATOM 1817 O O . ASP A 1 227 ? -13.780 -7.079 10.723 1.00 95.12 227 ASP A O 1
ATOM 1821 N N . ILE A 1 228 ? -13.538 -4.909 11.278 1.00 95.50 228 ILE A N 1
ATOM 1822 C CA . ILE A 1 228 ? -13.719 -5.098 12.730 1.00 95.50 228 ILE A CA 1
ATOM 1823 C C . ILE A 1 228 ? -15.100 -5.689 13.025 1.00 95.50 228 ILE A C 1
ATOM 1825 O O . ILE A 1 228 ? -15.221 -6.634 13.803 1.00 95.50 228 ILE A O 1
ATOM 1829 N N . ARG A 1 229 ? -16.146 -5.173 12.372 1.00 91.06 229 ARG A N 1
ATOM 1830 C CA . ARG A 1 229 ? -17.518 -5.654 12.558 1.00 91.06 229 ARG A CA 1
ATOM 1831 C C . ARG A 1 229 ? -17.652 -7.111 12.118 1.00 91.06 229 ARG A C 1
ATOM 1833 O O . ARG A 1 229 ? -18.222 -7.920 12.844 1.00 91.06 229 ARG A O 1
ATOM 1840 N N . GLY A 1 230 ? -17.088 -7.461 10.968 1.00 90.44 230 GLY A N 1
ATOM 1841 C CA . GLY A 1 230 ? -17.017 -8.831 10.474 1.00 90.44 230 GLY A CA 1
ATOM 1842 C C . GLY A 1 230 ? -16.280 -9.759 11.437 1.00 90.44 230 GLY A C 1
ATOM 1843 O O . GLY A 1 230 ? -16.760 -10.861 11.679 1.00 90.44 230 GLY A O 1
ATOM 1844 N N . LEU A 1 231 ? -15.176 -9.313 12.048 1.00 92.69 231 LEU A N 1
ATOM 1845 C CA . LEU A 1 231 ? -14.468 -10.081 13.079 1.00 92.69 231 LEU A CA 1
ATOM 1846 C C . LEU A 1 231 ? -15.332 -10.309 14.330 1.00 92.69 231 LEU A C 1
ATOM 1848 O O . LEU A 1 231 ? -15.374 -11.429 14.827 1.00 92.69 231 LEU A O 1
ATOM 1852 N N . ILE A 1 232 ? -16.089 -9.307 14.793 1.00 89.50 232 ILE A N 1
ATOM 1853 C CA . ILE A 1 232 ? -17.032 -9.468 15.919 1.00 89.50 232 ILE A CA 1
ATOM 1854 C C . ILE A 1 232 ? -18.096 -10.533 15.602 1.00 89.50 232 ILE A C 1
ATOM 1856 O O . ILE A 1 232 ? -18.421 -11.362 16.452 1.00 89.50 232 ILE A O 1
ATOM 1860 N N . ILE A 1 233 ? -18.632 -10.523 14.377 1.00 85.00 233 ILE A N 1
ATOM 1861 C CA . ILE A 1 233 ? -19.709 -11.430 13.945 1.00 85.00 233 ILE A CA 1
ATOM 1862 C C . ILE A 1 233 ? -19.185 -12.847 13.714 1.00 85.00 233 ILE A C 1
ATOM 1864 O O . ILE A 1 233 ? -19.764 -13.828 14.172 1.00 85.00 233 ILE A O 1
ATOM 1868 N N . HIS A 1 234 ? -18.119 -12.970 12.932 1.00 86.56 234 HIS A N 1
ATOM 1869 C CA . HIS A 1 234 ? -17.687 -14.247 12.382 1.00 86.56 234 HIS A CA 1
ATOM 1870 C C . HIS A 1 234 ? -16.572 -14.902 13.180 1.00 86.56 234 HIS A C 1
ATOM 1872 O O . HIS A 1 234 ? -16.443 -16.126 13.103 1.00 86.56 234 HIS A O 1
ATOM 1878 N N . GLY A 1 235 ? -15.797 -14.115 13.922 1.00 87.19 235 GLY A N 1
ATOM 1879 C CA . GLY A 1 235 ? -14.624 -14.572 14.636 1.00 87.19 235 GLY A CA 1
ATOM 1880 C C . GLY A 1 235 ? -13.391 -14.789 13.757 1.00 87.19 235 GLY A C 1
ATOM 1881 O O . GLY A 1 235 ? -13.463 -14.880 12.525 1.00 87.19 235 GLY A O 1
ATOM 1882 N N . VAL A 1 236 ? -12.255 -14.977 14.427 1.00 86.62 236 VAL A N 1
ATOM 1883 C CA . VAL A 1 236 ? -11.097 -15.711 13.892 1.00 86.62 236 VAL A CA 1
ATOM 1884 C C . VAL A 1 236 ? -11.111 -17.111 14.503 1.00 86.62 236 VAL A C 1
ATOM 1886 O O . VAL A 1 236 ? -11.456 -17.282 15.671 1.00 86.62 236 VAL A O 1
ATOM 1889 N N . SER A 1 237 ? -10.776 -18.138 13.720 1.00 79.44 237 SER A N 1
ATOM 1890 C CA . SER A 1 237 ? -10.756 -19.540 14.177 1.00 79.44 237 SER A CA 1
ATOM 1891 C C . SER A 1 237 ? -12.109 -20.102 14.650 1.00 79.44 237 SER A C 1
ATOM 1893 O O . SER A 1 237 ? -12.136 -21.161 15.271 1.00 79.44 237 SER A O 1
ATOM 1895 N N . GLY A 1 238 ? -13.230 -19.450 14.314 1.00 74.50 238 GLY A N 1
ATOM 1896 C CA . GLY A 1 238 ? -14.571 -19.890 14.715 1.00 74.50 238 GLY A CA 1
ATOM 1897 C C . GLY A 1 238 ? -14.920 -19.609 16.183 1.00 74.50 238 GLY A C 1
ATOM 1898 O O . GLY A 1 238 ? -15.699 -20.357 16.764 1.00 74.50 238 GLY A O 1
ATOM 1899 N N . ILE A 1 239 ? -14.355 -18.558 16.791 1.00 78.81 239 ILE A N 1
ATOM 1900 C CA . ILE A 1 239 ? -14.670 -18.125 18.165 1.00 78.81 239 ILE A CA 1
ATOM 1901 C C . ILE A 1 239 ? -15.237 -16.701 18.142 1.00 78.81 239 ILE A C 1
ATOM 1903 O O . ILE A 1 239 ? -14.628 -15.809 17.555 1.00 78.81 239 ILE A O 1
ATOM 1907 N N . GLN A 1 240 ? -16.382 -16.463 18.794 1.00 79.94 240 GLN A N 1
ATOM 1908 C CA . GLN A 1 240 ? -17.003 -15.128 18.828 1.00 79.94 240 GLN A CA 1
ATOM 1909 C C . GLN A 1 240 ? -16.286 -14.246 19.836 1.00 79.94 240 GLN A C 1
ATOM 1911 O O . GLN A 1 240 ? -16.020 -14.693 20.953 1.00 79.94 240 GLN A O 1
ATOM 1916 N N . ALA A 1 241 ? -16.040 -12.988 19.483 1.00 86.00 241 ALA A N 1
ATOM 1917 C CA . ALA A 1 241 ? -15.589 -12.012 20.462 1.00 86.00 241 ALA A CA 1
ATOM 1918 C C . ALA A 1 241 ? -16.767 -11.590 21.348 1.00 86.00 241 ALA A C 1
ATOM 1920 O O . ALA A 1 241 ? -17.752 -11.068 20.836 1.00 86.00 241 ALA A O 1
ATOM 1921 N N . LYS A 1 242 ? -16.679 -11.806 22.667 1.00 84.81 242 LYS A N 1
ATOM 1922 C CA . LYS A 1 242 ? -17.749 -11.447 23.621 1.00 84.81 242 LYS A CA 1
ATOM 1923 C C . LYS A 1 242 ? -17.491 -10.128 24.338 1.00 84.81 242 LYS A C 1
ATOM 1925 O O . LYS A 1 242 ? -18.410 -9.514 24.866 1.00 84.81 242 LYS A O 1
ATOM 1930 N N . ASN A 1 243 ? -16.234 -9.711 24.391 1.00 90.94 243 ASN A N 1
ATOM 1931 C CA . ASN A 1 243 ? -15.789 -8.502 25.067 1.00 90.94 243 ASN A CA 1
ATOM 1932 C C . ASN A 1 243 ? -14.678 -7.815 24.253 1.00 90.94 243 ASN A C 1
ATOM 1934 O O . ASN A 1 243 ? -14.189 -8.360 23.260 1.00 90.94 243 ASN A O 1
ATOM 1938 N N . ILE A 1 244 ? -14.269 -6.615 24.679 1.00 95.12 244 ILE A N 1
ATOM 1939 C CA . ILE A 1 244 ? -13.234 -5.845 23.975 1.00 95.12 244 ILE A CA 1
ATOM 1940 C C . ILE A 1 244 ? -11.877 -6.572 23.918 1.00 95.12 244 ILE A C 1
ATOM 1942 O O . ILE A 1 244 ? -11.184 -6.498 22.908 1.00 95.12 244 ILE A O 1
ATOM 1946 N N . LYS A 1 245 ? -11.489 -7.314 24.960 1.00 95.56 245 LYS A N 1
ATOM 1947 C CA . LYS A 1 245 ? -10.206 -8.029 24.971 1.00 95.56 245 LYS A CA 1
ATOM 1948 C C . LYS A 1 245 ? -10.191 -9.138 23.919 1.00 95.56 245 LYS A C 1
ATOM 1950 O O . LYS A 1 245 ? -9.212 -9.272 23.188 1.00 95.56 245 LYS A O 1
ATOM 1955 N N . ASP A 1 246 ? -11.295 -9.873 23.793 1.00 93.69 246 ASP A N 1
ATOM 1956 C CA . ASP A 1 246 ? -11.442 -10.924 22.786 1.00 93.69 246 ASP A CA 1
ATOM 1957 C C . ASP A 1 246 ? -11.319 -10.360 21.367 1.00 93.69 246 ASP A C 1
ATOM 1959 O O . ASP A 1 246 ? -10.563 -10.903 20.563 1.00 93.69 246 ASP A O 1
ATOM 1963 N N . ILE A 1 247 ? -12.030 -9.268 21.047 1.00 95.56 247 ILE A N 1
ATOM 1964 C CA . ILE A 1 247 ? -11.981 -8.701 19.691 1.00 95.56 247 ILE A CA 1
ATOM 1965 C C . ILE A 1 247 ? -10.595 -8.147 19.367 1.00 95.56 247 ILE A C 1
ATOM 1967 O O . ILE A 1 247 ? -10.111 -8.367 18.263 1.00 95.56 247 ILE A O 1
ATOM 1971 N N . LEU A 1 248 ? -9.912 -7.502 20.316 1.00 97.50 248 LEU A N 1
ATOM 1972 C CA . LEU A 1 248 ? -8.561 -6.989 20.084 1.00 97.50 248 LEU A CA 1
ATOM 1973 C C . LEU A 1 248 ? -7.564 -8.131 19.837 1.00 97.50 248 LEU A C 1
ATOM 1975 O O . LEU A 1 248 ? -6.749 -8.034 18.924 1.00 97.50 248 LEU A O 1
ATOM 1979 N N . HIS A 1 249 ? -7.668 -9.250 20.564 1.00 95.75 249 HIS A N 1
ATOM 1980 C CA . HIS A 1 249 ? -6.879 -10.450 20.255 1.00 95.75 249 HIS A CA 1
ATOM 1981 C C . HIS A 1 249 ? -7.197 -11.017 18.867 1.00 95.75 249 HIS A C 1
ATOM 1983 O O . HIS A 1 249 ? -6.291 -11.416 18.138 1.00 95.75 249 HIS A O 1
ATOM 1989 N N . GLN A 1 250 ? -8.470 -11.036 18.471 1.00 94.69 250 GLN A N 1
ATOM 1990 C CA . GLN A 1 250 ? -8.867 -11.487 17.138 1.00 94.69 250 GLN A CA 1
ATOM 1991 C C . GLN A 1 250 ? -8.383 -10.550 16.030 1.00 94.69 250 GLN A C 1
ATOM 1993 O O . GLN A 1 250 ? -8.013 -11.019 14.958 1.00 94.69 250 GLN A O 1
ATOM 1998 N N . MET A 1 251 ? -8.333 -9.244 16.281 1.00 96.62 251 MET A N 1
ATOM 1999 C CA . MET A 1 251 ? -7.742 -8.273 15.363 1.00 96.62 251 MET A CA 1
ATOM 2000 C C . MET A 1 251 ? -6.248 -8.546 15.161 1.00 96.62 251 MET A C 1
ATOM 2002 O O . MET A 1 251 ? -5.804 -8.538 14.018 1.00 96.62 251 MET A O 1
ATOM 2006 N N . ILE A 1 252 ? -5.494 -8.872 16.221 1.00 96.00 252 ILE A N 1
ATOM 2007 C CA . ILE A 1 252 ? -4.091 -9.314 16.094 1.00 96.00 252 ILE A CA 1
ATOM 2008 C C . ILE A 1 252 ? -3.992 -10.611 15.282 1.00 96.00 252 ILE A C 1
ATOM 2010 O O . ILE A 1 252 ? -3.222 -10.678 14.332 1.00 96.00 252 ILE A O 1
ATOM 2014 N N . ALA A 1 253 ? -4.823 -11.612 15.575 1.00 93.75 253 ALA A N 1
ATOM 2015 C CA . ALA A 1 253 ? -4.814 -12.866 14.820 1.00 93.75 253 ALA A CA 1
ATOM 2016 C C . ALA A 1 253 ? -5.164 -12.667 13.331 1.00 93.75 253 ALA A C 1
ATOM 2018 O O . ALA A 1 253 ? -4.644 -13.366 12.462 1.00 93.75 253 ALA A O 1
ATOM 2019 N N . ALA A 1 254 ? -6.043 -11.710 13.019 1.00 93.31 254 ALA A N 1
ATOM 2020 C CA . ALA A 1 254 ? -6.361 -11.336 11.648 1.00 93.31 254 ALA A CA 1
ATOM 2021 C C . ALA A 1 254 ? -5.203 -10.594 10.960 1.00 93.31 254 ALA A C 1
ATOM 2023 O O . ALA A 1 254 ? -4.980 -10.806 9.771 1.00 93.31 254 ALA A O 1
ATOM 2024 N N . VAL A 1 255 ? -4.459 -9.760 11.691 1.00 94.12 255 VAL A N 1
ATOM 2025 C CA . VAL A 1 255 ? -3.216 -9.136 11.208 1.00 94.12 255 VAL A CA 1
ATOM 2026 C C . VAL A 1 255 ? -2.181 -10.201 10.875 1.00 94.12 255 VAL A C 1
ATOM 2028 O O . VAL A 1 255 ? -1.624 -10.176 9.780 1.00 94.12 255 VAL A O 1
ATOM 2031 N N . ASP A 1 256 ? -1.963 -11.173 11.760 1.00 90.44 256 ASP A N 1
ATOM 2032 C CA . ASP A 1 256 ? -1.023 -12.273 11.518 1.00 90.44 256 ASP A CA 1
ATOM 2033 C C . ASP A 1 256 ? -1.427 -13.076 10.272 1.00 90.44 256 ASP A C 1
ATOM 2035 O O . ASP A 1 256 ? -0.606 -13.317 9.391 1.00 90.44 256 ASP A O 1
ATOM 2039 N N . PHE A 1 257 ? -2.721 -13.391 10.133 1.00 88.81 257 PHE A N 1
ATOM 2040 C CA . PHE A 1 257 ? -3.262 -14.088 8.963 1.00 88.81 257 PHE A CA 1
ATOM 2041 C C . PHE A 1 257 ? -3.005 -13.354 7.636 1.00 88.81 257 PHE A C 1
ATOM 2043 O O . PHE A 1 257 ? -2.719 -13.992 6.624 1.00 88.81 257 PHE A O 1
ATOM 2050 N N . VAL A 1 258 ? -3.123 -12.023 7.618 1.00 89.31 258 VAL A N 1
ATOM 2051 C CA . VAL A 1 258 ? -2.892 -11.220 6.404 1.00 89.31 258 VAL A CA 1
ATOM 2052 C C . VAL A 1 258 ? -1.399 -10.950 6.183 1.00 89.31 258 VAL A C 1
ATOM 2054 O O . VAL A 1 258 ? -0.972 -10.790 5.041 1.00 89.31 258 VAL A O 1
ATOM 2057 N N . SER A 1 259 ? -0.583 -10.951 7.240 1.00 83.06 259 SER A N 1
ATOM 2058 C CA . SER A 1 259 ? 0.855 -10.657 7.161 1.00 83.06 259 SER A CA 1
ATOM 2059 C C . SER A 1 259 ? 1.614 -11.653 6.277 1.00 83.06 259 SER A C 1
ATOM 2061 O O . SER A 1 259 ? 2.516 -11.242 5.544 1.00 83.06 259 SER A O 1
ATOM 2063 N N . ASP A 1 260 ? 1.187 -12.921 6.241 1.00 73.50 260 ASP A N 1
ATOM 2064 C CA . ASP A 1 260 ? 1.740 -13.959 5.351 1.00 73.50 260 ASP A CA 1
ATOM 2065 C C . ASP A 1 260 ? 1.475 -13.689 3.857 1.00 73.50 260 ASP A C 1
ATOM 2067 O O . ASP A 1 260 ? 2.203 -14.162 2.983 1.00 73.50 260 ASP A O 1
ATOM 2071 N N . LEU A 1 261 ? 0.440 -12.905 3.549 1.00 76.62 261 LEU A N 1
ATOM 2072 C CA . LEU A 1 261 ? 0.033 -12.511 2.192 1.00 76.62 261 LEU A CA 1
ATOM 2073 C C . LEU A 1 261 ? 0.591 -11.131 1.795 1.00 76.62 261 LEU A C 1
ATOM 2075 O O . LEU A 1 261 ? 0.428 -10.687 0.653 1.00 76.62 261 LEU A O 1
ATOM 2079 N N . SER A 1 262 ? 1.323 -10.521 2.738 1.00 66.75 262 SER A N 1
ATOM 2080 C CA . SER A 1 262 ? 1.836 -9.151 2.794 1.00 66.75 262 SER A CA 1
ATOM 2081 C C . SER A 1 262 ? 0.757 -8.111 3.087 1.00 66.75 262 SER A C 1
ATOM 2083 O O . SER A 1 262 ? -0.270 -8.093 2.419 1.00 66.75 262 SER A O 1
ATOM 2085 N N . PRO A 1 263 ? 0.980 -7.228 4.083 1.00 67.25 263 PRO A N 1
ATOM 2086 C CA . PRO A 1 263 ? 1.267 -5.847 3.700 1.00 67.25 263 PRO A CA 1
ATOM 2087 C C . PRO A 1 263 ? 2.221 -5.082 4.651 1.00 67.25 263 PRO A C 1
ATOM 2089 O O . PRO A 1 263 ? 2.238 -5.317 5.857 1.00 67.25 263 PRO A O 1
ATOM 2092 N N . PRO A 1 264 ? 2.962 -4.080 4.141 1.00 79.50 264 PRO A N 1
ATOM 2093 C CA . PRO A 1 264 ? 3.659 -3.085 4.961 1.00 79.50 264 PRO A CA 1
ATOM 2094 C C . PRO A 1 264 ? 2.717 -2.110 5.688 1.00 79.50 264 PRO A C 1
ATOM 2096 O O . PRO A 1 264 ? 3.177 -1.410 6.585 1.00 79.50 264 PRO A O 1
ATOM 2099 N N . ALA A 1 265 ? 1.436 -2.027 5.309 1.00 92.62 265 ALA A N 1
ATOM 2100 C CA . ALA A 1 265 ? 0.458 -1.115 5.900 1.00 92.62 265 ALA A CA 1
ATOM 2101 C C . ALA A 1 265 ? -0.923 -1.773 6.066 1.00 92.62 265 ALA A C 1
ATOM 2103 O O . ALA A 1 265 ? -1.496 -2.291 5.105 1.00 92.62 265 ALA A O 1
ATOM 2104 N N . GLN A 1 266 ? -1.477 -1.715 7.276 1.00 95.88 266 GLN A N 1
ATOM 2105 C CA . GLN A 1 266 ? -2.759 -2.316 7.653 1.00 95.88 266 GLN A CA 1
ATOM 2106 C C . GLN A 1 266 ? -3.659 -1.292 8.338 1.00 95.88 266 GLN A C 1
ATOM 2108 O O . GLN A 1 266 ? -3.184 -0.478 9.126 1.00 95.88 266 GLN A O 1
ATOM 2113 N N . THR A 1 267 ? -4.960 -1.335 8.069 1.00 97.44 267 THR A N 1
ATOM 2114 C CA . THR A 1 267 ? -5.914 -0.348 8.589 1.00 97.44 267 THR A CA 1
ATOM 2115 C C . THR A 1 267 ? -7.043 -1.003 9.356 1.00 97.44 267 THR A C 1
ATOM 2117 O O . THR A 1 267 ? -7.683 -1.934 8.869 1.00 97.44 267 THR A O 1
ATOM 2120 N N . PHE A 1 268 ? -7.348 -0.442 10.520 1.00 97.94 268 PHE A N 1
ATOM 2121 C CA . PHE A 1 268 ? -8.580 -0.702 11.248 1.00 97.94 268 PHE A CA 1
ATOM 2122 C C . PHE A 1 268 ? -9.501 0.504 11.093 1.00 97.94 268 PHE A C 1
ATOM 2124 O O . PHE A 1 268 ? -9.333 1.517 11.779 1.00 97.94 268 PHE A O 1
ATOM 2131 N N . ASP A 1 269 ? -10.434 0.404 10.142 1.00 96.50 269 ASP A N 1
ATOM 2132 C CA . ASP A 1 269 ? -11.335 1.507 9.828 1.00 96.50 269 ASP A CA 1
ATOM 2133 C C . ASP A 1 269 ? -12.474 1.621 10.852 1.00 96.50 269 ASP A C 1
ATOM 2135 O O . ASP A 1 269 ? -12.928 0.608 11.389 1.00 96.50 269 ASP A O 1
ATOM 2139 N N . THR A 1 270 ? -12.925 2.848 11.128 1.00 95.81 270 THR A N 1
ATOM 2140 C CA . THR A 1 270 ? -14.028 3.145 12.063 1.00 95.81 270 THR A CA 1
ATOM 2141 C C . THR A 1 270 ? -13.879 2.439 13.421 1.00 95.81 270 THR A C 1
ATOM 2143 O O . THR A 1 270 ? -14.803 1.860 13.998 1.00 95.81 270 THR A O 1
ATOM 2146 N N . PHE A 1 271 ? -12.653 2.496 13.949 1.00 98.06 271 PHE A N 1
ATOM 2147 C CA . PHE A 1 271 ? -12.194 1.756 15.124 1.00 98.06 271 PHE A CA 1
ATOM 2148 C C . PHE A 1 271 ? -13.007 2.079 16.379 1.00 98.06 271 PHE A C 1
ATOM 2150 O O . PHE A 1 271 ? -13.455 1.180 17.089 1.00 98.06 271 PHE A O 1
ATOM 2157 N N . ASN A 1 272 ? -13.220 3.365 16.657 1.00 97.75 272 ASN A N 1
ATOM 2158 C CA . ASN A 1 272 ? -13.914 3.816 17.860 1.00 97.75 272 ASN A CA 1
ATOM 2159 C C . ASN A 1 272 ? -15.390 3.397 17.876 1.00 97.75 272 ASN A C 1
ATOM 2161 O O . ASN A 1 272 ? -15.867 2.901 18.895 1.00 97.75 272 ASN A O 1
ATOM 2165 N N . TYR A 1 273 ? -16.097 3.533 16.756 1.00 96.19 273 TYR A N 1
ATOM 2166 C CA . TYR A 1 273 ? -17.514 3.183 16.679 1.00 96.19 273 TYR A CA 1
ATOM 2167 C C . TYR A 1 273 ? -17.754 1.675 16.702 1.00 96.19 273 TYR A C 1
ATOM 2169 O O . TYR A 1 273 ? -18.623 1.217 17.442 1.00 96.19 273 TYR A O 1
ATOM 2177 N N . PHE A 1 274 ? -16.968 0.878 15.970 1.00 95.31 274 PHE A N 1
ATOM 2178 C CA . PHE A 1 274 ? -17.158 -0.576 15.982 1.00 95.31 274 PHE A CA 1
ATOM 2179 C C . PHE A 1 274 ? -16.839 -1.220 17.335 1.00 95.31 274 PHE A C 1
ATOM 2181 O O . PHE A 1 274 ? -17.444 -2.239 17.669 1.00 95.31 274 PHE A O 1
ATOM 2188 N N . LEU A 1 275 ? -15.954 -0.620 18.138 1.00 95.94 275 LEU A N 1
ATOM 2189 C CA . LEU A 1 275 ? -15.653 -1.093 19.491 1.00 95.94 275 LEU A CA 1
ATOM 2190 C C . LEU A 1 275 ? -16.596 -0.537 20.569 1.00 95.94 275 LEU A C 1
ATOM 2192 O O . LEU A 1 275 ? -16.736 -1.171 21.614 1.00 95.94 275 LEU A O 1
ATOM 2196 N N . ALA A 1 276 ? -17.263 0.599 20.339 1.00 95.31 276 ALA A N 1
ATOM 2197 C CA . ALA A 1 276 ? -18.103 1.267 21.339 1.00 95.31 276 ALA A CA 1
ATOM 2198 C C . ALA A 1 276 ? -19.146 0.353 22.024 1.00 95.31 276 ALA A C 1
ATOM 2200 O O . ALA A 1 276 ? -19.253 0.408 23.256 1.00 95.31 276 ALA A O 1
ATOM 2201 N N . PRO A 1 277 ? -19.845 -0.562 21.315 1.00 92.19 277 PRO A N 1
ATOM 2202 C CA . PRO A 1 277 ? -20.763 -1.512 21.946 1.00 92.19 277 PRO A CA 1
ATOM 2203 C C . PRO A 1 277 ? -20.146 -2.377 23.050 1.00 92.19 277 PRO A C 1
ATOM 2205 O O . PRO A 1 277 ? -20.832 -2.729 24.006 1.00 92.19 277 PRO A O 1
ATOM 2208 N N . LEU A 1 278 ? -18.850 -2.684 22.955 1.00 92.44 278 LEU A N 1
ATOM 2209 C CA . LEU A 1 278 ? -18.126 -3.555 23.887 1.00 92.44 278 LEU A CA 1
ATOM 2210 C C . LEU A 1 278 ? -17.525 -2.795 25.084 1.00 92.44 278 LEU A C 1
ATOM 2212 O O . LEU A 1 278 ? -16.933 -3.414 25.967 1.00 92.44 278 LEU A O 1
ATOM 2216 N N . VAL A 1 279 ? -17.656 -1.463 25.108 1.00 93.56 279 VAL A N 1
ATOM 2217 C CA . VAL A 1 279 ? -16.968 -0.565 26.058 1.00 93.56 279 VAL A CA 1
ATOM 2218 C C . VAL A 1 279 ? -17.940 0.256 26.914 1.00 93.56 279 VAL A C 1
ATOM 2220 O O . VAL A 1 279 ? -17.519 0.860 27.897 1.00 93.56 279 VAL A O 1
ATOM 2223 N N . LYS A 1 280 ? -19.245 0.248 26.605 1.00 87.88 280 LYS A N 1
ATOM 2224 C CA . LYS A 1 280 ? -20.278 1.099 27.236 1.00 87.88 280 LYS A CA 1
ATOM 2225 C C . LYS A 1 280 ? -20.205 1.178 28.770 1.00 87.88 280 LYS A C 1
ATOM 2227 O O . LYS A 1 280 ? -20.358 2.259 29.323 1.00 87.88 280 LYS A O 1
ATOM 2232 N N . ASN A 1 281 ? -19.922 0.060 29.441 1.00 89.12 281 ASN A N 1
ATOM 2233 C CA . ASN A 1 281 ? -19.908 -0.040 30.908 1.00 89.12 281 ASN A CA 1
ATOM 2234 C C . ASN A 1 281 ? -18.490 -0.114 31.514 1.00 89.12 281 ASN A C 1
ATOM 2236 O O . ASN A 1 281 ? -18.331 -0.514 32.664 1.00 89.12 281 ASN A O 1
ATOM 2240 N N . MET A 1 282 ? -17.449 0.209 30.745 1.00 94.75 282 MET A N 1
ATOM 2241 C CA . MET A 1 282 ? -16.048 0.083 31.162 1.00 94.75 282 MET A CA 1
ATOM 2242 C C . MET A 1 282 ? -15.509 1.396 31.739 1.00 94.75 282 MET A C 1
ATOM 2244 O O . MET A 1 282 ? -15.857 2.469 31.249 1.00 94.75 282 MET A O 1
ATOM 2248 N N . SER A 1 283 ? -14.618 1.345 32.735 1.00 95.69 283 SER A N 1
ATOM 2249 C CA . SER A 1 283 ? -13.933 2.545 33.243 1.00 95.69 283 SER A CA 1
ATOM 2250 C C . SER A 1 283 ? -12.894 3.081 32.240 1.00 95.69 283 SER A C 1
ATOM 2252 O O . SER A 1 283 ? -12.414 2.350 31.373 1.00 95.69 283 SER A O 1
ATOM 2254 N N . ASP A 1 284 ? -12.537 4.368 32.326 1.00 94.12 284 ASP A N 1
ATOM 2255 C CA . ASP A 1 284 ? -11.492 4.955 31.464 1.00 94.12 284 ASP A CA 1
ATOM 2256 C C . ASP A 1 284 ? -10.132 4.274 31.679 1.00 94.12 284 ASP A C 1
ATOM 2258 O O . ASP A 1 284 ? -9.392 4.054 30.721 1.00 94.12 284 ASP A O 1
ATOM 2262 N N . LEU A 1 285 ? -9.823 3.903 32.927 1.00 95.88 285 LEU A N 1
ATOM 2263 C CA . LEU A 1 285 ? -8.567 3.255 33.298 1.00 95.88 285 LEU A CA 1
ATOM 2264 C C . LEU A 1 285 ? -8.459 1.845 32.703 1.00 95.88 285 LEU A C 1
ATOM 2266 O O . LEU A 1 285 ? -7.420 1.497 32.139 1.00 95.88 285 LEU A O 1
ATOM 2270 N N . ASP A 1 286 ? -9.531 1.054 32.783 1.00 97.50 286 ASP A N 1
ATOM 2271 C CA . ASP A 1 286 ? -9.559 -0.297 32.212 1.00 97.50 286 ASP A CA 1
ATOM 2272 C C . ASP A 1 286 ? -9.438 -0.248 30.689 1.00 97.50 286 ASP A C 1
ATOM 2274 O O . ASP A 1 286 ? -8.623 -0.966 30.105 1.00 97.50 286 ASP A O 1
ATOM 2278 N N . LEU A 1 287 ? -10.181 0.663 30.050 1.00 97.81 287 LEU A N 1
ATOM 2279 C CA . LEU A 1 287 ? -10.103 0.883 28.608 1.00 97.81 287 LEU A CA 1
ATOM 2280 C C . LEU A 1 287 ? -8.686 1.287 28.183 1.00 97.81 287 LEU A C 1
ATOM 2282 O O . LEU A 1 287 ? -8.146 0.741 27.221 1.00 97.81 287 LEU A O 1
ATOM 2286 N N . GLN A 1 288 ? -8.063 2.213 28.916 1.00 97.88 288 GLN A N 1
ATOM 2287 C CA . GLN A 1 288 ? -6.695 2.649 28.658 1.00 97.88 288 GLN A CA 1
ATOM 2288 C C . GLN A 1 288 ? -5.693 1.498 28.793 1.00 97.88 288 GLN A C 1
ATOM 2290 O O . GLN A 1 288 ? -4.792 1.383 27.963 1.00 97.88 288 GLN A O 1
ATOM 2295 N N . ASN A 1 289 ? -5.832 0.645 29.809 1.00 97.94 289 ASN A N 1
ATOM 2296 C CA . ASN A 1 289 ? -4.947 -0.502 30.008 1.00 97.94 289 ASN A CA 1
ATOM 2297 C C . ASN A 1 289 ? -5.074 -1.518 28.864 1.00 97.94 289 ASN A C 1
ATOM 2299 O O . ASN A 1 289 ? -4.059 -1.916 28.294 1.00 97.94 289 ASN A O 1
ATOM 2303 N N . ILE A 1 290 ? -6.304 -1.864 28.477 1.00 98.25 290 ILE A N 1
ATOM 2304 C CA . ILE A 1 290 ? -6.582 -2.829 27.404 1.00 98.25 290 ILE A CA 1
ATOM 2305 C C . ILE A 1 290 ? -6.089 -2.310 26.045 1.00 98.25 290 ILE A C 1
ATOM 2307 O O . ILE A 1 290 ? -5.422 -3.034 25.305 1.00 98.25 290 ILE A O 1
ATOM 2311 N N . LEU A 1 291 ? -6.363 -1.044 25.710 1.00 98.44 291 LEU A N 1
ATOM 2312 C CA . LEU A 1 291 ? -5.898 -0.458 24.449 1.00 98.44 291 LEU A CA 1
ATOM 2313 C C . LEU A 1 291 ? -4.375 -0.289 24.412 1.00 98.44 291 LEU A C 1
ATOM 2315 O O . LEU A 1 291 ? -3.772 -0.461 23.353 1.00 98.44 291 LEU A O 1
ATOM 2319 N N . ARG A 1 292 ? -3.737 -0.007 25.555 1.00 98.06 292 ARG A N 1
ATOM 2320 C CA . ARG A 1 292 ? -2.272 0.023 25.656 1.00 98.06 292 ARG A CA 1
ATOM 2321 C C . ARG A 1 292 ? -1.675 -1.348 25.352 1.00 98.06 292 ARG A C 1
ATOM 2323 O O . ARG A 1 292 ? -0.737 -1.420 24.568 1.00 98.06 292 ARG A O 1
ATOM 2330 N N . GLU A 1 293 ? -2.220 -2.424 25.921 1.00 98.12 293 GLU A N 1
ATOM 2331 C CA . GLU A 1 293 ? -1.774 -3.794 25.617 1.00 98.12 293 GLU A CA 1
ATOM 2332 C C . GLU A 1 293 ? -1.891 -4.110 24.120 1.00 98.12 293 GLU A C 1
ATOM 2334 O O . GLU A 1 293 ? -0.947 -4.627 23.522 1.00 98.12 293 GLU A O 1
ATOM 2339 N N . PHE A 1 294 ? -3.008 -3.731 23.495 1.00 98.38 294 PHE A N 1
ATOM 2340 C CA . PHE A 1 294 ? -3.212 -3.904 22.058 1.00 98.38 294 PHE A CA 1
ATOM 2341 C C . PHE A 1 294 ? -2.207 -3.104 21.215 1.00 98.38 294 PHE A C 1
ATOM 2343 O O . PHE A 1 294 ? -1.618 -3.649 20.283 1.00 98.38 294 PHE A O 1
ATOM 2350 N N . PHE A 1 295 ? -1.943 -1.838 21.550 1.00 98.12 295 PHE A N 1
ATOM 2351 C CA . PHE A 1 295 ? -0.966 -1.024 20.817 1.00 98.12 295 PHE A CA 1
ATOM 2352 C C . PHE A 1 295 ? 0.468 -1.529 21.008 1.00 98.12 295 PHE A C 1
ATOM 2354 O O . PHE A 1 295 ? 1.235 -1.535 20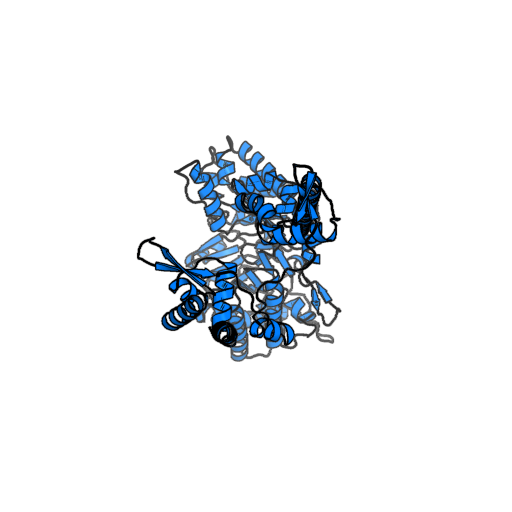.048 1.00 98.12 295 PHE A O 1
ATOM 2361 N N . GLU A 1 296 ? 0.835 -2.026 22.194 1.00 97.38 296 GLU A N 1
ATOM 2362 C CA . GLU A 1 296 ? 2.131 -2.690 22.393 1.00 97.38 296 GLU A CA 1
ATOM 2363 C C . GLU A 1 296 ? 2.242 -4.009 21.617 1.00 97.38 296 GLU A C 1
ATOM 2365 O O . GLU A 1 296 ? 3.339 -4.368 21.185 1.00 97.38 296 GLU A O 1
ATOM 2370 N N . ALA A 1 297 ? 1.139 -4.735 21.413 1.00 97.12 297 ALA A N 1
ATOM 2371 C CA . ALA A 1 297 ? 1.124 -5.905 20.538 1.00 97.12 297 ALA A CA 1
ATOM 2372 C C . ALA A 1 297 ? 1.353 -5.503 19.073 1.00 97.12 297 ALA A C 1
ATOM 2374 O O . ALA A 1 297 ? 2.280 -6.015 18.447 1.00 97.12 297 ALA A O 1
ATOM 2375 N N . LEU A 1 298 ? 0.602 -4.522 18.556 1.00 96.12 298 LEU A N 1
ATOM 2376 C CA . LEU A 1 298 ? 0.786 -3.996 17.195 1.00 96.12 298 LEU A CA 1
ATOM 2377 C C . LEU A 1 298 ? 2.196 -3.440 16.967 1.00 96.12 298 LEU A C 1
ATOM 2379 O O . LEU A 1 298 ? 2.792 -3.644 15.913 1.00 96.12 298 LEU A O 1
ATOM 2383 N N . ARG A 1 299 ? 2.776 -2.768 17.964 1.00 94.50 299 ARG A N 1
ATOM 2384 C CA . ARG A 1 299 ? 4.136 -2.217 17.891 1.00 94.50 299 ARG A CA 1
ATOM 2385 C C . ARG A 1 299 ? 5.200 -3.275 17.579 1.00 94.50 299 ARG A C 1
ATOM 2387 O O . ARG A 1 299 ? 6.220 -2.947 16.979 1.00 94.50 299 ARG A O 1
ATOM 2394 N N . LYS A 1 300 ? 4.993 -4.523 18.008 1.00 93.38 300 LYS A N 1
ATOM 2395 C CA . LYS A 1 300 ? 5.942 -5.630 17.794 1.00 93.38 300 LYS A CA 1
ATOM 2396 C C . LYS A 1 300 ? 5.866 -6.215 16.383 1.00 93.38 300 LYS A C 1
ATOM 2398 O O . LYS A 1 300 ? 6.777 -6.937 15.989 1.00 93.38 300 LYS A O 1
ATOM 2403 N N . ILE A 1 301 ? 4.804 -5.917 15.638 1.00 92.31 301 ILE A N 1
ATOM 2404 C CA . ILE A 1 301 ? 4.580 -6.431 14.290 1.00 92.31 301 ILE A CA 1
ATOM 2405 C C . ILE A 1 301 ? 5.249 -5.489 13.286 1.00 92.31 301 ILE A C 1
ATOM 2407 O O . ILE A 1 301 ? 5.094 -4.269 13.361 1.00 92.31 301 ILE A O 1
ATOM 2411 N N . ASN A 1 302 ? 5.991 -6.052 12.328 1.00 90.62 302 ASN A N 1
ATOM 2412 C CA . ASN A 1 302 ? 6.692 -5.297 11.286 1.00 90.62 302 ASN A CA 1
ATOM 2413 C C . ASN A 1 302 ? 5.735 -4.827 10.172 1.00 90.62 302 ASN A C 1
ATOM 2415 O O . ASN A 1 302 ? 5.852 -5.230 9.017 1.00 90.62 302 ASN A O 1
ATOM 2419 N N . SER A 1 303 ? 4.768 -3.994 10.546 1.00 91.81 303 SER A N 1
ATOM 2420 C CA . SER A 1 303 ? 3.802 -3.339 9.664 1.00 91.81 303 SER A CA 1
ATOM 2421 C C . SER A 1 303 ? 3.503 -1.949 10.215 1.00 91.81 303 SER A C 1
ATOM 2423 O O . SER A 1 303 ? 3.527 -1.731 11.430 1.00 91.81 303 SER A O 1
ATOM 2425 N N . GLU A 1 304 ? 3.195 -1.004 9.333 1.00 94.19 304 GLU A N 1
ATOM 2426 C CA . GLU A 1 304 ? 2.508 0.224 9.712 1.00 94.19 304 GLU A CA 1
ATOM 2427 C C . GLU A 1 304 ? 1.019 -0.073 9.938 1.00 94.19 304 GLU A C 1
ATOM 2429 O O . GLU A 1 304 ? 0.408 -0.853 9.207 1.00 94.19 304 GLU A O 1
ATOM 2434 N N . PHE A 1 305 ? 0.434 0.543 10.958 1.00 96.19 305 PHE A N 1
ATOM 2435 C CA . PHE A 1 305 ? -0.966 0.400 11.331 1.00 96.19 305 PHE A CA 1
ATOM 2436 C C . PHE A 1 305 ? -1.655 1.751 11.306 1.00 96.19 305 PHE A C 1
ATOM 2438 O O . PHE A 1 305 ? -1.172 2.710 11.900 1.00 96.19 305 PHE A O 1
ATOM 2445 N N . TYR A 1 306 ? -2.809 1.817 10.665 1.00 97.38 306 TYR A N 1
ATOM 2446 C CA . TYR A 1 306 ? -3.641 3.003 10.573 1.00 97.38 306 TYR A CA 1
ATOM 2447 C C . TYR A 1 306 ? -4.891 2.768 11.421 1.00 97.38 306 TYR A C 1
ATOM 2449 O O . TYR A 1 306 ? -5.711 1.902 11.116 1.00 97.38 306 TYR A O 1
ATOM 2457 N N . ILE A 1 307 ? -5.017 3.519 12.515 1.00 98.12 307 ILE A N 1
ATOM 2458 C CA . ILE A 1 307 ? -6.176 3.461 13.410 1.00 98.12 307 ILE A CA 1
ATOM 2459 C C . ILE A 1 307 ? -7.097 4.622 13.055 1.00 98.12 307 ILE A C 1
ATOM 2461 O O . ILE A 1 307 ? -6.772 5.783 13.332 1.00 98.12 307 ILE A O 1
ATOM 2465 N N . CYS A 1 308 ? -8.225 4.313 12.414 1.00 97.94 308 CYS A N 1
ATOM 2466 C CA . CYS A 1 308 ? -9.186 5.323 11.989 1.00 97.94 308 CYS A CA 1
ATOM 2467 C C . CYS A 1 308 ? -10.196 5.627 13.086 1.00 97.94 308 CYS A C 1
ATOM 2469 O O . CYS A 1 308 ? -10.880 4.740 13.590 1.00 97.94 308 CYS A O 1
ATOM 2471 N N . ILE A 1 309 ? -10.290 6.904 13.428 1.00 97.56 309 ILE A N 1
ATOM 2472 C CA . ILE A 1 309 ? -11.172 7.451 14.444 1.00 97.56 309 ILE A CA 1
ATOM 2473 C C . ILE A 1 309 ? -12.134 8.411 13.751 1.00 97.56 309 ILE A C 1
ATOM 2475 O O . ILE A 1 309 ? -11.711 9.426 13.191 1.00 97.56 309 ILE A O 1
ATOM 2479 N N . ASP A 1 310 ? -13.420 8.089 13.800 1.00 96.19 310 ASP A N 1
ATOM 2480 C CA . ASP A 1 310 ? -14.480 8.961 13.303 1.00 96.19 310 ASP A CA 1
ATOM 2481 C C . ASP A 1 310 ? -14.909 9.939 14.402 1.00 96.19 310 ASP A C 1
ATOM 2483 O O . ASP A 1 310 ? -15.219 9.533 15.523 1.00 96.19 310 ASP A O 1
ATOM 2487 N N . LEU A 1 311 ? -14.907 11.241 14.105 1.00 94.62 311 LEU A N 1
ATOM 2488 C CA . LEU A 1 311 ? -15.258 12.280 15.083 1.00 94.62 311 LEU A CA 1
ATOM 2489 C C . LEU A 1 311 ? -16.759 12.388 15.357 1.00 94.62 311 LEU A C 1
ATOM 2491 O O . LEU A 1 311 ? -17.136 12.965 16.374 1.00 94.62 311 LEU A O 1
ATOM 2495 N N . SER A 1 312 ? -17.584 11.814 14.493 1.00 92.38 312 SER A N 1
ATOM 2496 C CA . SER A 1 312 ? -19.038 11.738 14.594 1.00 92.38 312 SER A CA 1
ATOM 2497 C C . SER A 1 312 ? -19.516 10.422 13.978 1.00 92.38 312 SER A C 1
ATOM 2499 O O . SER A 1 312 ? -18.749 9.758 13.275 1.00 92.38 312 SER A O 1
ATOM 2501 N N . ALA A 1 313 ? -20.758 10.023 14.266 1.00 91.62 313 ALA A N 1
ATOM 2502 C CA . ALA A 1 313 ? -21.304 8.756 13.794 1.00 91.62 313 ALA A CA 1
ATOM 2503 C C . ALA A 1 313 ? -21.292 8.746 12.265 1.00 91.62 313 ALA A C 1
ATOM 2505 O O . ALA A 1 313 ? -21.896 9.627 11.649 1.00 91.62 313 ALA A O 1
ATOM 2506 N N . PRO A 1 314 ? -20.594 7.793 11.623 1.00 91.88 314 PRO A N 1
ATOM 2507 C CA . PRO A 1 314 ? -20.555 7.797 10.180 1.00 91.88 314 PRO A CA 1
ATOM 2508 C C . PRO A 1 314 ? -21.932 7.490 9.602 1.00 91.88 314 PRO A C 1
ATOM 2510 O O . PRO A 1 314 ? -22.513 6.457 9.935 1.00 91.88 314 PRO A O 1
ATOM 2513 N N . LYS A 1 315 ? -22.408 8.316 8.661 1.00 89.75 315 LYS A N 1
ATOM 2514 C CA . LYS A 1 315 ? -23.718 8.136 7.995 1.00 89.75 315 LYS A CA 1
ATOM 2515 C C . LYS A 1 315 ? -23.969 6.718 7.474 1.00 89.75 315 LYS A C 1
ATOM 2517 O O . LYS A 1 315 ? -25.091 6.236 7.452 1.00 89.75 315 LYS A O 1
ATOM 2522 N N . TYR A 1 316 ? -22.919 6.025 7.034 1.00 89.75 316 TYR A N 1
ATOM 2523 C CA . TYR A 1 316 ? -23.043 4.673 6.489 1.00 89.75 316 TYR A CA 1
ATOM 2524 C C . TYR A 1 316 ? -23.242 3.577 7.555 1.00 89.75 316 TYR A C 1
ATOM 2526 O O . TYR A 1 316 ? -23.600 2.456 7.189 1.00 89.75 316 TYR A O 1
ATOM 2534 N N . ILE A 1 317 ? -23.007 3.877 8.842 1.00 91.25 317 ILE A N 1
ATOM 2535 C CA . ILE A 1 317 ? -23.226 2.944 9.959 1.00 91.25 317 ILE A CA 1
ATOM 2536 C C . ILE A 1 317 ? -24.219 3.422 11.015 1.00 91.25 317 ILE A C 1
ATOM 2538 O O . ILE A 1 317 ? -24.601 2.604 11.846 1.00 91.25 317 ILE A O 1
ATOM 2542 N N . GLU A 1 318 ? -24.617 4.695 11.023 1.00 89.94 318 GLU A N 1
ATOM 2543 C CA . GLU A 1 318 ? -25.396 5.290 12.119 1.00 89.94 318 GLU A CA 1
ATOM 2544 C C . GLU A 1 318 ? -26.686 4.515 12.434 1.00 89.94 318 GLU A C 1
ATOM 2546 O O . GLU A 1 318 ? -26.972 4.260 13.604 1.00 89.94 318 GLU A O 1
ATOM 2551 N N . ASP A 1 319 ? -27.371 4.028 11.395 1.00 88.56 319 ASP A N 1
ATOM 2552 C CA . ASP A 1 319 ? -28.602 3.235 11.486 1.00 88.56 319 ASP A CA 1
ATOM 2553 C C . ASP A 1 319 ? -28.369 1.716 11.464 1.00 88.56 319 ASP A C 1
ATOM 2555 O O . ASP A 1 319 ? -29.320 0.930 11.521 1.00 88.56 319 ASP A O 1
ATOM 2559 N N . LEU A 1 320 ? -27.115 1.256 11.364 1.00 88.06 320 LEU A N 1
ATOM 2560 C CA . LEU A 1 320 ? -26.843 -0.178 11.358 1.00 88.06 320 LEU A CA 1
ATOM 2561 C C . LEU A 1 320 ? -27.138 -0.772 12.742 1.00 88.06 320 LEU A C 1
ATOM 2563 O O . LEU A 1 320 ? -26.646 -0.257 13.751 1.00 88.06 320 LEU A O 1
ATOM 2567 N N . PRO A 1 321 ? -27.872 -1.897 12.805 1.00 85.25 321 PRO A N 1
ATOM 2568 C CA . PRO A 1 321 ? -28.139 -2.564 14.065 1.00 85.25 321 PRO A CA 1
ATOM 2569 C C . PRO A 1 321 ? -26.844 -3.138 14.648 1.00 85.25 321 PRO A C 1
ATOM 2571 O O . PRO A 1 321 ? -26.036 -3.762 13.945 1.00 85.25 321 PRO A O 1
ATOM 2574 N N . ILE A 1 322 ? -26.684 -2.954 15.957 1.00 79.88 322 ILE A N 1
ATOM 2575 C CA . ILE A 1 322 ? -25.573 -3.498 16.750 1.00 79.88 322 ILE A CA 1
ATOM 2576 C C . ILE A 1 322 ? -25.847 -4.959 17.139 1.00 79.88 322 ILE A C 1
ATOM 2578 O O . ILE A 1 322 ? -24.922 -5.754 17.325 1.00 79.88 322 ILE A O 1
ATOM 2582 N N . GLY A 1 323 ? -27.127 -5.325 17.251 1.00 63.47 323 GLY A N 1
ATOM 2583 C CA . GLY A 1 323 ? -27.583 -6.634 17.706 1.00 63.47 323 GLY A CA 1
ATOM 2584 C C . GLY A 1 323 ? -27.249 -7.776 16.744 1.00 63.47 323 GLY A C 1
ATOM 2585 O O . GLY A 1 323 ? -27.975 -8.022 15.787 1.00 63.47 323 GLY A O 1
ATOM 2586 N N . PHE A 1 324 ? -26.186 -8.518 17.059 1.00 56.44 324 PHE A N 1
ATOM 2587 C CA . PHE A 1 324 ? -26.014 -9.929 16.672 1.00 56.44 324 PHE A CA 1
ATOM 2588 C C . PHE A 1 324 ? -26.185 -10.883 17.864 1.00 56.44 324 PHE A C 1
ATOM 2590 O O . PHE A 1 324 ? -26.359 -12.085 17.676 1.00 56.44 324 PHE A O 1
ATOM 2597 N N . TRP A 1 325 ? -26.148 -10.354 19.090 1.00 51.28 325 TRP A N 1
ATOM 2598 C CA . TRP A 1 325 ? -26.491 -11.080 20.310 1.00 51.28 325 TRP A CA 1
ATOM 2599 C C . TRP A 1 325 ? -28.007 -11.238 20.356 1.00 51.28 325 TRP A C 1
ATOM 2601 O O . TRP A 1 325 ? -28.732 -10.270 20.139 1.00 51.28 325 TRP A O 1
ATOM 2611 N N . ALA A 1 326 ? -28.463 -12.471 20.550 1.00 37.19 326 ALA A N 1
ATOM 2612 C CA . ALA A 1 326 ? -29.860 -12.856 20.463 1.00 37.19 326 ALA A CA 1
ATOM 2613 C C . ALA A 1 326 ? -30.816 -11.879 21.182 1.00 37.19 326 ALA A C 1
ATOM 2615 O O . ALA A 1 326 ? -30.580 -11.467 22.313 1.00 37.19 326 ALA A O 1
ATOM 2616 N N . GLU A 1 327 ? -31.917 -11.604 20.478 1.00 42.78 327 GLU A N 1
ATOM 2617 C CA . GLU A 1 327 ? -33.170 -10.982 20.917 1.00 42.78 327 GLU A CA 1
ATOM 2618 C C . GLU A 1 327 ? -33.226 -9.443 21.088 1.00 42.78 327 GLU A C 1
ATOM 2620 O O . GLU A 1 327 ? -32.683 -8.828 21.997 1.00 42.78 327 GLU A O 1
ATOM 2625 N N . LYS A 1 328 ? -34.050 -8.837 20.217 1.00 45.84 328 LYS A N 1
ATOM 2626 C CA . LYS A 1 328 ? -34.901 -7.650 20.447 1.00 45.84 328 LYS A CA 1
ATOM 2627 C C . LYS A 1 328 ? -34.290 -6.270 20.726 1.00 45.84 328 LYS A C 1
ATOM 2629 O O . LYS A 1 328 ? -35.076 -5.332 20.852 1.00 45.84 328 LYS A O 1
ATOM 2634 N N . ASN A 1 329 ? -32.976 -6.066 20.719 1.00 54.28 329 ASN A N 1
ATOM 2635 C CA . ASN A 1 329 ? -32.446 -4.700 20.840 1.00 54.28 329 ASN A CA 1
ATOM 2636 C C . ASN A 1 329 ? -32.350 -3.989 19.481 1.00 54.28 329 ASN A C 1
ATOM 2638 O O . ASN A 1 329 ? -31.588 -4.387 18.603 1.00 54.28 329 ASN A O 1
ATOM 2642 N N . LYS A 1 330 ? -33.132 -2.909 19.337 1.00 65.81 330 LYS A N 1
ATOM 2643 C CA . LYS A 1 330 ? -33.133 -1.969 18.199 1.00 65.81 330 LYS A CA 1
ATOM 2644 C C . LYS A 1 330 ? -31.959 -0.971 18.234 1.00 65.81 330 LYS A C 1
ATOM 2646 O O . LYS A 1 330 ? -31.996 0.013 17.505 1.00 65.81 330 LYS A O 1
ATOM 2651 N N . ASP A 1 331 ? -30.959 -1.188 19.088 1.00 83.88 331 ASP A N 1
ATOM 2652 C CA . ASP A 1 331 ? -29.845 -0.252 19.250 1.00 83.88 331 ASP A CA 1
ATOM 2653 C C . ASP A 1 331 ? -29.004 -0.158 17.967 1.00 83.88 331 ASP A C 1
ATOM 2655 O O . ASP A 1 331 ? -28.608 -1.170 17.371 1.00 83.88 331 ASP A O 1
ATOM 2659 N N . THR A 1 332 ? -28.718 1.079 17.571 1.00 90.44 332 THR A N 1
ATOM 2660 C CA . THR A 1 332 ? -27.893 1.437 16.413 1.00 90.44 332 THR A CA 1
ATOM 2661 C C . THR A 1 332 ? -26.637 2.185 16.854 1.00 90.44 332 THR A C 1
ATOM 2663 O O . THR A 1 332 ? -26.537 2.635 18.001 1.00 90.44 332 THR A O 1
ATOM 2666 N N . TYR A 1 333 ? -25.655 2.328 15.960 1.00 91.00 333 TYR A N 1
ATOM 2667 C CA . TYR A 1 333 ? -24.400 3.022 16.284 1.00 91.00 333 TYR A CA 1
ATOM 2668 C C . TYR A 1 333 ? -24.585 4.509 16.607 1.00 91.00 333 TYR A C 1
ATOM 2670 O O . TYR A 1 333 ? -23.755 5.066 17.326 1.00 91.00 333 TYR A O 1
ATOM 2678 N N . LEU A 1 334 ? -25.680 5.137 16.163 1.00 89.44 334 LEU A N 1
ATOM 2679 C CA . LEU A 1 334 ? -26.015 6.519 16.515 1.00 89.44 334 LEU A CA 1
ATOM 2680 C C . LEU A 1 334 ? -26.086 6.744 18.039 1.00 89.44 334 LEU A C 1
ATOM 2682 O O . LEU A 1 334 ? -25.662 7.785 18.531 1.00 89.44 334 LEU A O 1
ATOM 2686 N N . GLY A 1 335 ? -26.547 5.751 18.809 1.00 90.56 335 GLY A N 1
ATOM 2687 C CA . GLY A 1 335 ? -26.664 5.837 20.272 1.00 90.56 335 GLY A CA 1
ATOM 2688 C C . GLY A 1 335 ? -25.347 5.701 21.050 1.00 90.56 335 GLY A C 1
ATOM 2689 O O . GLY A 1 335 ? -25.376 5.615 22.277 1.00 90.56 335 GLY A O 1
ATOM 2690 N N . TYR A 1 336 ? -24.202 5.628 20.364 1.00 93.38 336 TYR A N 1
ATOM 2691 C CA . TYR A 1 336 ? -22.897 5.319 20.960 1.00 93.38 336 TYR A CA 1
ATOM 2692 C C . TYR A 1 336 ? -21.849 6.429 20.803 1.00 93.38 336 TYR A C 1
ATOM 2694 O O . TYR A 1 336 ? -20.687 6.184 21.135 1.00 93.38 336 TYR A O 1
ATOM 2702 N N . ASP A 1 337 ? -22.225 7.634 20.354 1.00 93.44 337 ASP A N 1
ATOM 2703 C CA . ASP A 1 337 ? -21.268 8.730 20.128 1.00 93.44 337 ASP A CA 1
ATOM 2704 C C . ASP A 1 337 ? -20.431 9.030 21.381 1.00 93.44 337 ASP A C 1
ATOM 2706 O O . ASP A 1 337 ? -19.208 8.958 21.316 1.00 93.44 337 ASP A O 1
ATOM 2710 N N . ASP A 1 338 ? -21.047 9.207 22.555 1.00 94.94 338 ASP A N 1
ATOM 2711 C CA . ASP A 1 338 ? -20.320 9.470 23.812 1.00 94.94 338 ASP A CA 1
ATOM 2712 C C . ASP A 1 338 ? -19.254 8.401 24.126 1.00 94.94 338 ASP A C 1
ATOM 2714 O O . ASP A 1 338 ? -18.126 8.706 24.531 1.00 94.94 338 ASP A O 1
ATOM 2718 N N . VAL A 1 339 ? -19.584 7.125 23.898 1.00 96.44 339 VAL A N 1
ATOM 2719 C CA . VAL A 1 339 ? -18.669 5.998 24.132 1.00 96.44 339 VAL A CA 1
ATOM 2720 C C . VAL A 1 339 ? -17.563 5.967 23.070 1.00 96.44 339 VAL A C 1
ATOM 2722 O O . VAL A 1 339 ? -16.395 5.739 23.397 1.00 96.44 339 VAL A O 1
ATOM 2725 N N . ALA A 1 340 ? -17.893 6.246 21.808 1.00 96.88 340 ALA A N 1
ATOM 2726 C CA . ALA A 1 340 ? -16.922 6.359 20.726 1.00 96.88 340 ALA A CA 1
ATOM 2727 C C . ALA A 1 340 ? -15.963 7.545 20.950 1.00 96.88 340 ALA A C 1
ATOM 2729 O O . ALA A 1 340 ? -14.754 7.411 20.732 1.00 96.88 340 ALA A O 1
ATOM 2730 N N . GLN A 1 341 ? -16.444 8.681 21.464 1.00 95.44 341 GLN A N 1
ATOM 2731 C CA . GLN A 1 341 ? -15.604 9.823 21.842 1.00 95.44 341 GLN A CA 1
ATOM 2732 C C . GLN A 1 341 ? -14.663 9.487 22.993 1.00 95.44 341 GLN A C 1
ATOM 2734 O O . GLN A 1 341 ? -13.483 9.845 22.954 1.00 95.44 341 GLN A O 1
ATOM 2739 N N . LYS A 1 342 ? -15.146 8.740 23.988 1.00 96.94 342 LYS A N 1
ATOM 2740 C CA . LYS A 1 342 ? -14.300 8.214 25.061 1.00 96.94 342 LYS A CA 1
ATOM 2741 C C . LYS A 1 342 ? -13.163 7.343 24.515 1.00 96.94 342 LYS A C 1
ATOM 2743 O O . LYS A 1 342 ? -12.010 7.566 24.883 1.00 96.94 342 LYS A O 1
ATOM 2748 N N . ILE A 1 343 ? -13.448 6.414 23.597 1.00 98.19 343 ILE A N 1
ATOM 2749 C CA . ILE A 1 343 ? -12.406 5.600 22.939 1.00 98.19 343 ILE A CA 1
ATOM 2750 C C . ILE A 1 343 ? -11.421 6.497 22.178 1.00 98.19 343 ILE A C 1
ATOM 2752 O O . ILE A 1 343 ? -10.209 6.339 22.314 1.00 98.19 343 ILE A O 1
ATOM 2756 N N . SER A 1 344 ? -11.933 7.477 21.432 1.00 97.12 344 SER A N 1
ATOM 2757 C CA . SER A 1 344 ? -11.132 8.430 20.651 1.00 97.12 344 SER A CA 1
ATOM 2758 C C . SER A 1 344 ? -10.136 9.192 21.524 1.00 97.12 344 SER A C 1
ATOM 2760 O O . SER A 1 344 ? -8.950 9.264 21.199 1.00 97.12 344 SER A O 1
ATOM 2762 N N . LYS A 1 345 ? -10.597 9.709 22.670 1.00 96.44 345 LYS A N 1
ATOM 2763 C CA . LYS A 1 345 ? -9.759 10.405 23.652 1.00 96.44 345 LYS A CA 1
ATOM 2764 C C . LYS A 1 345 ? -8.638 9.502 24.167 1.00 96.44 345 LYS A C 1
ATOM 2766 O O . LYS A 1 345 ? -7.477 9.897 24.127 1.00 96.44 345 LYS A O 1
ATOM 2771 N N . VAL A 1 346 ? -8.969 8.279 24.588 1.00 97.50 346 VAL A N 1
ATOM 2772 C CA . VAL A 1 346 ? -7.977 7.322 25.106 1.00 97.50 346 VAL A CA 1
ATOM 2773 C C . VAL A 1 346 ? -6.943 6.951 24.038 1.00 97.50 346 VAL A C 1
ATOM 2775 O O . VAL A 1 346 ? -5.747 6.934 24.329 1.00 97.50 346 VAL A O 1
ATOM 2778 N N . VAL A 1 347 ? -7.368 6.706 22.795 1.00 97.31 347 VAL A N 1
ATOM 2779 C CA . VAL A 1 347 ? -6.464 6.401 21.672 1.00 97.31 347 VAL A CA 1
ATOM 2780 C C . VAL A 1 347 ? -5.507 7.562 21.393 1.00 97.31 347 VAL A C 1
ATOM 2782 O O . VAL A 1 347 ? -4.300 7.341 21.271 1.00 97.31 347 VAL A O 1
ATOM 2785 N N . LEU A 1 348 ? -6.014 8.798 21.328 1.00 95.75 348 LEU A N 1
ATOM 2786 C CA . LEU A 1 348 ? -5.189 9.990 21.109 1.00 95.75 348 LEU A CA 1
ATOM 2787 C C . LEU A 1 348 ? -4.197 10.214 22.255 1.00 95.75 348 LEU A C 1
ATOM 2789 O O . LEU A 1 348 ? -3.021 10.491 22.008 1.00 95.75 348 LEU A O 1
ATOM 2793 N N . ASP A 1 349 ? -4.633 10.044 23.503 1.00 95.25 349 ASP A N 1
ATOM 2794 C CA . ASP A 1 349 ? -3.766 10.161 24.677 1.00 95.25 349 ASP A CA 1
ATOM 2795 C C . ASP A 1 349 ? -2.642 9.116 24.654 1.00 95.25 349 ASP A C 1
ATOM 2797 O O . ASP A 1 349 ? -1.483 9.447 24.920 1.00 95.25 349 ASP A O 1
ATOM 2801 N N . LEU A 1 350 ? -2.951 7.863 24.301 1.00 95.62 350 LEU A N 1
ATOM 2802 C CA . LEU A 1 350 ? -1.956 6.796 24.176 1.00 95.62 350 LEU A CA 1
ATOM 2803 C C . LEU A 1 350 ? -0.955 7.073 23.051 1.00 95.62 350 LEU A C 1
ATOM 2805 O O . LEU A 1 350 ? 0.250 6.908 23.264 1.00 95.62 350 LEU A O 1
ATOM 2809 N N . ALA A 1 351 ? -1.432 7.514 21.886 1.00 93.88 351 ALA A N 1
ATOM 2810 C CA . ALA A 1 351 ? -0.585 7.831 20.740 1.00 93.88 351 ALA A CA 1
ATOM 2811 C C . ALA A 1 351 ? 0.380 8.992 21.037 1.00 93.88 351 ALA A C 1
ATOM 2813 O O . ALA A 1 351 ? 1.555 8.920 20.677 1.00 93.88 351 ALA A O 1
ATOM 2814 N N . ASN A 1 352 ? -0.082 10.022 21.754 1.00 92.25 352 ASN A N 1
ATOM 2815 C CA . ASN A 1 352 ? 0.760 11.142 22.181 1.00 92.25 352 ASN A CA 1
ATOM 2816 C C . ASN A 1 352 ? 1.798 10.743 23.240 1.00 92.25 352 ASN A C 1
ATOM 2818 O O . ASN A 1 352 ? 2.943 11.179 23.161 1.00 92.25 352 ASN A O 1
ATOM 2822 N N . LYS A 1 353 ? 1.412 9.934 24.237 1.00 92.88 353 LYS A N 1
ATOM 2823 C CA . LYS A 1 353 ? 2.290 9.580 25.368 1.00 92.88 353 LYS A CA 1
ATOM 2824 C C . LYS A 1 353 ? 3.415 8.617 24.989 1.00 92.88 353 LYS A C 1
ATOM 2826 O O . LYS A 1 353 ? 4.514 8.747 25.515 1.00 92.88 353 LYS A O 1
ATOM 2831 N N . ASN A 1 354 ? 3.146 7.650 24.111 1.00 87.94 354 ASN A N 1
ATOM 2832 C CA . ASN A 1 354 ? 4.056 6.519 23.881 1.00 87.94 354 ASN A CA 1
ATOM 2833 C C . ASN A 1 354 ? 4.822 6.586 22.548 1.00 87.94 354 ASN A C 1
ATOM 2835 O O . ASN A 1 354 ? 5.716 5.772 22.329 1.00 87.94 354 ASN A O 1
ATOM 2839 N N . ASN A 1 355 ? 4.498 7.544 21.669 1.00 82.81 355 ASN A N 1
ATOM 2840 C CA . ASN A 1 355 ? 5.151 7.758 20.370 1.00 82.81 355 ASN A CA 1
ATOM 2841 C C . ASN A 1 355 ? 5.358 6.455 19.563 1.00 82.81 355 ASN A C 1
ATOM 2843 O O . ASN A 1 355 ? 6.478 6.071 19.218 1.00 82.81 355 ASN A O 1
ATOM 2847 N N . TYR A 1 356 ? 4.260 5.756 19.274 1.00 91.00 356 TYR A N 1
ATOM 2848 C CA . TYR A 1 356 ? 4.265 4.530 18.476 1.00 91.00 356 TYR A CA 1
ATOM 2849 C C . TYR A 1 356 ? 4.706 4.808 17.028 1.00 91.00 356 TYR A C 1
ATOM 2851 O O . TYR A 1 356 ? 3.951 5.350 16.227 1.00 91.00 356 TYR A O 1
ATOM 2859 N N . ASN A 1 357 ? 5.935 4.426 16.667 1.00 89.25 357 ASN A N 1
ATOM 2860 C CA . ASN A 1 357 ? 6.522 4.773 15.363 1.00 89.25 357 ASN A CA 1
ATOM 2861 C C . ASN A 1 357 ? 5.773 4.179 14.159 1.00 89.25 357 ASN A C 1
ATOM 2863 O O . ASN A 1 357 ? 5.730 4.823 13.102 1.00 89.25 357 ASN A O 1
ATOM 2867 N N . ASN A 1 358 ? 5.212 2.978 14.328 1.00 94.06 358 ASN A N 1
ATOM 2868 C CA . ASN A 1 358 ? 4.489 2.230 13.304 1.00 94.06 358 ASN A CA 1
ATOM 2869 C C . ASN A 1 358 ? 2.962 2.366 13.414 1.00 94.06 358 ASN A C 1
ATOM 2871 O O . ASN A 1 358 ? 2.267 1.797 12.589 1.00 94.06 358 ASN A O 1
ATOM 2875 N N . ILE A 1 359 ? 2.423 3.117 14.381 1.00 95.62 359 ILE A N 1
ATOM 2876 C CA . ILE A 1 359 ? 0.979 3.366 14.485 1.00 95.62 359 ILE A CA 1
ATOM 2877 C C . ILE A 1 359 ? 0.700 4.808 14.055 1.00 95.62 359 ILE A C 1
ATOM 2879 O O . ILE A 1 359 ? 1.268 5.767 14.578 1.00 95.62 359 ILE A O 1
ATOM 2883 N N . ARG A 1 360 ? -0.180 4.967 13.073 1.00 95.44 360 ARG A N 1
ATOM 2884 C CA . ARG A 1 360 ? -0.655 6.236 12.527 1.00 95.44 360 ARG A CA 1
ATOM 2885 C C . ARG A 1 360 ? -2.106 6.426 12.938 1.00 95.44 360 ARG A C 1
ATOM 2887 O O . ARG A 1 360 ? -2.934 5.537 12.753 1.00 95.44 360 ARG A O 1
ATOM 2894 N N . ILE A 1 361 ? -2.418 7.602 13.472 1.00 96.81 361 ILE A N 1
ATOM 2895 C CA . ILE A 1 361 ? -3.804 7.986 13.731 1.00 96.81 361 ILE A CA 1
ATOM 2896 C C . ILE A 1 361 ? -4.383 8.624 12.480 1.00 96.81 361 ILE A C 1
ATOM 2898 O O . ILE A 1 361 ? -3.728 9.427 11.811 1.00 96.81 361 ILE A O 1
ATOM 2902 N N . VAL A 1 362 ? -5.621 8.256 12.186 1.00 97.50 362 VAL A N 1
ATOM 2903 C CA . VAL A 1 362 ? -6.376 8.738 11.045 1.00 97.50 362 VAL A CA 1
ATOM 2904 C C . VAL A 1 362 ? -7.686 9.323 11.564 1.00 97.50 362 VAL A C 1
ATOM 2906 O O . VAL A 1 362 ? -8.535 8.585 12.043 1.00 97.50 362 VAL A O 1
ATOM 2909 N N . LEU A 1 363 ? -7.850 10.643 11.510 1.00 96.75 363 LEU A N 1
ATOM 2910 C CA . LEU A 1 363 ? -9.066 11.324 11.953 1.00 96.75 363 LEU A CA 1
ATOM 2911 C C . LEU A 1 363 ? -9.994 11.585 10.773 1.00 96.75 363 LEU A C 1
ATOM 2913 O O . LEU A 1 363 ? -9.607 12.282 9.837 1.00 96.75 363 LEU A O 1
ATOM 2917 N N . LYS A 1 364 ? -11.222 11.073 10.842 1.00 95.56 364 LYS A N 1
ATOM 2918 C CA . LYS A 1 364 ? -12.275 11.314 9.853 1.00 95.56 364 LYS A CA 1
ATOM 2919 C C . LYS A 1 364 ? -13.333 12.255 10.420 1.00 95.56 364 LYS A C 1
ATOM 2921 O O . LYS A 1 364 ? -13.769 12.081 11.556 1.00 95.56 364 LYS A O 1
ATOM 2926 N N . PHE A 1 365 ? -13.764 13.228 9.626 1.00 92.75 365 PHE A N 1
ATOM 2927 C CA . PHE A 1 365 ? -14.848 14.143 9.991 1.00 92.75 365 PHE A CA 1
ATOM 2928 C C . PHE A 1 365 ? -15.855 14.290 8.850 1.00 92.75 365 PHE A C 1
ATOM 2930 O O . PHE A 1 365 ? -15.452 14.259 7.689 1.00 92.75 365 PHE A O 1
ATOM 2937 N N . GLN A 1 366 ? -17.145 14.443 9.172 1.00 85.44 366 GLN A N 1
ATOM 2938 C CA . GLN A 1 366 ? -18.236 14.473 8.175 1.00 85.44 366 GLN A CA 1
ATOM 2939 C C . GLN A 1 366 ? -18.973 15.814 8.067 1.00 85.44 366 GLN A C 1
ATOM 2941 O O . GLN A 1 366 ? -19.705 16.034 7.104 1.00 85.44 366 GLN A O 1
ATOM 2946 N N . ASN A 1 367 ? -18.796 16.699 9.051 1.00 79.75 367 ASN A N 1
ATOM 2947 C CA . ASN A 1 367 ? -19.453 18.007 9.130 1.00 79.75 367 ASN A CA 1
ATOM 2948 C C . ASN A 1 367 ? -18.401 19.118 9.318 1.00 79.75 367 ASN A C 1
ATOM 2950 O O . ASN A 1 367 ? -17.213 18.895 9.087 1.00 79.75 367 ASN A O 1
ATOM 2954 N N . ASP A 1 368 ? -18.793 20.317 9.753 1.00 78.69 368 ASP A N 1
ATOM 2955 C CA . ASP A 1 368 ? -17.853 21.404 10.084 1.00 78.69 368 ASP A CA 1
ATOM 2956 C C . ASP A 1 368 ? -17.163 21.182 11.451 1.00 78.69 368 ASP A C 1
ATOM 2958 O O . ASP A 1 368 ? -17.176 22.013 12.356 1.00 78.69 368 ASP A O 1
ATOM 2962 N N . GLU A 1 369 ? -16.566 20.002 11.631 1.00 85.56 369 GLU A N 1
ATOM 2963 C CA . GLU A 1 369 ? -15.858 19.610 12.858 1.00 85.56 369 GLU A CA 1
ATOM 2964 C C . GLU A 1 369 ? -14.375 20.004 12.818 1.00 85.56 369 GLU A C 1
ATOM 2966 O O . GLU A 1 369 ? -13.606 19.698 13.731 1.00 85.56 369 GLU A O 1
ATOM 2971 N N . LEU A 1 370 ? -13.935 20.708 11.774 1.00 86.50 370 LEU A N 1
ATOM 2972 C CA . LEU A 1 370 ? -12.531 21.070 11.613 1.00 86.50 370 LEU A CA 1
ATOM 2973 C C . LEU A 1 370 ? -12.047 21.995 12.742 1.00 86.50 370 LEU A C 1
ATOM 2975 O O . LEU A 1 370 ? -10.893 21.922 13.161 1.00 86.50 370 LEU A O 1
ATOM 2979 N N . GLU A 1 371 ? -12.933 22.820 13.306 1.00 86.38 371 GLU A N 1
ATOM 2980 C CA . GLU A 1 371 ? -12.602 23.607 14.498 1.00 86.38 371 GLU A CA 1
ATOM 2981 C C . GLU A 1 371 ? -12.298 22.732 15.715 1.00 86.38 371 GLU A C 1
ATOM 2983 O O . GLU A 1 371 ? -11.353 23.002 16.459 1.00 86.38 371 GLU A O 1
ATOM 2988 N N . ARG A 1 372 ? -13.060 21.651 15.900 1.00 89.06 372 ARG A N 1
ATOM 2989 C CA . ARG A 1 372 ? -12.806 20.678 16.961 1.00 89.06 372 ARG A CA 1
ATOM 2990 C C . ARG A 1 372 ? -11.415 20.078 16.790 1.00 89.06 372 ARG A C 1
ATOM 2992 O O . ARG A 1 372 ? -10.658 20.054 17.753 1.00 89.06 372 ARG A O 1
ATOM 2999 N N . ILE A 1 373 ? -11.040 19.708 15.562 1.00 91.56 373 ILE A N 1
ATOM 3000 C CA . ILE A 1 373 ? -9.712 19.162 15.238 1.00 91.56 373 ILE A CA 1
ATOM 3001 C C . ILE A 1 373 ? -8.589 20.129 15.632 1.00 91.56 373 ILE A C 1
ATOM 3003 O O . ILE A 1 373 ? -7.604 19.696 16.225 1.00 91.56 373 ILE A O 1
ATOM 3007 N N . THR A 1 374 ? -8.739 21.436 15.377 1.00 88.38 374 THR A N 1
ATOM 3008 C CA . THR A 1 374 ? -7.707 22.432 15.741 1.00 88.38 374 THR A CA 1
ATOM 3009 C C . THR A 1 374 ? -7.449 22.540 17.246 1.00 88.38 374 THR A C 1
ATOM 3011 O O . THR A 1 374 ? -6.369 22.969 17.647 1.00 88.38 374 THR A O 1
ATOM 3014 N N . LYS A 1 375 ? -8.417 22.136 18.077 1.00 90.19 375 LYS A N 1
ATOM 3015 C CA . LYS A 1 375 ? -8.325 22.158 19.544 1.00 90.19 375 LYS A CA 1
ATOM 3016 C C . LYS A 1 375 ? -7.788 20.841 20.120 1.00 90.19 375 LYS A C 1
ATOM 3018 O O . LYS A 1 375 ? -7.471 20.785 21.306 1.00 90.19 375 LYS A O 1
ATOM 3023 N N . LEU A 1 376 ? -7.685 19.782 19.312 1.00 91.44 376 LEU A N 1
ATOM 3024 C CA . LEU A 1 376 ? -7.189 18.483 19.760 1.00 91.44 376 LEU A CA 1
ATOM 3025 C C . LEU A 1 376 ? -5.662 18.470 19.853 1.00 91.44 376 LEU A C 1
ATOM 3027 O O . LEU A 1 376 ? -4.944 18.976 18.986 1.00 91.44 376 LEU A O 1
ATOM 3031 N N . ASN A 1 377 ? -5.147 17.788 20.875 1.00 91.50 377 ASN A N 1
ATOM 3032 C CA . ASN A 1 377 ? -3.734 17.450 20.921 1.00 91.50 377 ASN A CA 1
ATOM 3033 C C . ASN A 1 377 ? -3.457 16.272 19.975 1.00 91.50 377 ASN A C 1
ATOM 3035 O O . ASN A 1 377 ? -3.603 15.112 20.350 1.00 91.50 377 ASN A O 1
ATOM 3039 N N . LEU A 1 378 ? -3.109 16.574 18.726 1.00 92.69 378 LEU A N 1
ATOM 3040 C CA . LEU A 1 378 ? -2.865 15.551 17.708 1.00 92.69 378 LEU A CA 1
ATOM 3041 C C . LEU A 1 378 ? -1.418 15.037 17.734 1.00 92.69 378 LEU A C 1
ATOM 3043 O O . LEU A 1 378 ? -0.501 15.875 17.707 1.00 92.69 378 LEU A O 1
ATOM 3047 N N . PRO A 1 379 ? -1.211 13.705 17.678 1.00 91.00 379 PRO A N 1
ATOM 3048 C CA . PRO A 1 379 ? 0.099 13.112 17.443 1.00 91.00 379 PRO A CA 1
ATOM 3049 C C . PRO A 1 379 ? 0.728 13.609 16.138 1.00 91.00 379 PRO A C 1
ATOM 3051 O O . PRO A 1 379 ? 0.036 13.952 15.172 1.00 91.00 379 PRO A O 1
ATOM 3054 N N . ASN A 1 380 ? 2.058 13.593 16.071 1.00 85.00 380 ASN A N 1
ATOM 3055 C CA . ASN A 1 380 ? 2.767 13.840 14.815 1.00 85.00 380 ASN A CA 1
ATOM 3056 C C . ASN A 1 380 ? 2.373 12.787 13.769 1.00 85.00 380 ASN A C 1
ATOM 3058 O O . ASN A 1 380 ? 2.137 11.631 14.120 1.00 85.00 380 ASN A O 1
ATOM 3062 N N . LYS A 1 381 ? 2.352 13.163 12.483 1.00 90.25 381 LYS A N 1
ATOM 3063 C CA . LYS A 1 381 ? 1.962 12.268 11.379 1.00 90.25 381 LYS A CA 1
ATOM 3064 C C . LYS A 1 381 ? 0.517 11.747 11.470 1.00 90.25 381 LYS A C 1
ATOM 3066 O O . LYS A 1 381 ? 0.201 10.696 10.911 1.00 90.25 381 LYS A O 1
ATOM 3071 N N . THR A 1 382 ? -0.360 12.475 12.165 1.00 94.94 382 THR A N 1
ATOM 3072 C CA . THR A 1 382 ? -1.807 12.229 12.110 1.00 94.94 382 THR A CA 1
ATOM 3073 C C . THR A 1 382 ? -2.318 12.553 10.710 1.00 94.94 382 THR A C 1
ATOM 3075 O O . THR A 1 382 ? -1.975 13.596 10.152 1.00 94.94 382 THR A O 1
ATOM 3078 N N . HIS A 1 383 ? -3.141 11.671 10.154 1.00 95.94 383 HIS A N 1
ATOM 3079 C CA . HIS A 1 383 ? -3.876 11.938 8.924 1.00 95.94 383 HIS A CA 1
ATOM 3080 C C . HIS A 1 383 ? -5.221 12.573 9.269 1.00 95.94 383 HIS A C 1
ATOM 3082 O O . HIS A 1 383 ? -5.875 12.153 10.222 1.00 95.94 383 HIS A O 1
ATOM 3088 N N . ILE A 1 384 ? -5.640 13.564 8.492 1.00 95.75 384 ILE A N 1
ATOM 3089 C CA . ILE A 1 384 ? -6.956 14.193 8.595 1.00 95.75 384 ILE A CA 1
ATOM 3090 C C . ILE A 1 384 ? -7.693 13.944 7.283 1.00 95.75 384 ILE A C 1
ATOM 3092 O O . ILE A 1 384 ? -7.185 14.281 6.212 1.00 95.75 384 ILE A O 1
ATOM 3096 N N . LEU A 1 385 ? -8.895 13.384 7.380 1.00 95.06 385 LEU A N 1
ATOM 3097 C CA . LEU A 1 385 ? -9.771 13.107 6.254 1.00 95.06 385 LEU A CA 1
ATOM 3098 C C . LEU A 1 385 ? -11.064 13.886 6.353 1.00 95.06 385 LEU A C 1
ATOM 3100 O O . LEU A 1 385 ? -11.825 13.754 7.312 1.00 95.06 385 LEU A O 1
ATOM 3104 N N . ASN A 1 386 ? -11.309 14.643 5.298 1.00 93.88 386 ASN A N 1
ATOM 3105 C CA . ASN A 1 386 ? -12.535 15.377 5.084 1.00 93.88 386 ASN A CA 1
ATOM 3106 C C . ASN A 1 386 ? -13.541 14.489 4.356 1.00 93.88 386 ASN A C 1
ATOM 3108 O O . ASN A 1 386 ? -13.529 14.410 3.130 1.00 93.88 386 ASN A O 1
ATOM 3112 N N . MET A 1 387 ? -14.416 13.830 5.107 1.00 92.25 387 MET A N 1
ATOM 3113 C CA . MET A 1 387 ? -15.509 13.037 4.541 1.00 92.25 387 MET A CA 1
ATOM 3114 C C . MET A 1 387 ? -16.702 13.906 4.122 1.00 92.25 387 MET A C 1
ATOM 3116 O O . MET A 1 387 ? -17.623 13.399 3.490 1.00 92.25 387 MET A O 1
ATOM 3120 N N . SER A 1 388 ? -16.680 15.208 4.428 1.00 88.56 388 SER A N 1
ATOM 3121 C CA . SER A 1 388 ? -17.706 16.173 4.015 1.00 88.56 388 SER A CA 1
ATOM 3122 C C . SER A 1 388 ? -17.628 16.522 2.524 1.00 88.56 388 SER A C 1
ATOM 3124 O O . SER A 1 388 ? -18.569 17.085 1.975 1.00 88.56 388 SER A O 1
ATOM 3126 N N . ALA A 1 389 ? -16.509 16.228 1.852 1.00 87.31 389 ALA A N 1
ATOM 3127 C CA . ALA A 1 389 ? -16.375 16.450 0.417 1.00 87.31 389 ALA A CA 1
ATOM 3128 C C . ALA A 1 389 ? -17.225 15.443 -0.383 1.00 87.31 389 ALA A C 1
ATOM 3130 O O . ALA A 1 389 ? -17.033 14.237 -0.261 1.00 87.31 389 ALA A O 1
ATOM 3131 N N . ASP A 1 390 ? -18.092 15.919 -1.283 1.00 84.50 390 ASP A N 1
ATOM 3132 C CA . ASP A 1 390 ? -19.050 15.073 -2.030 1.00 84.50 390 ASP A CA 1
ATOM 3133 C C . ASP A 1 390 ? -18.414 13.887 -2.776 1.00 84.50 390 ASP A C 1
ATOM 3135 O O . ASP A 1 390 ? -19.010 12.818 -2.938 1.00 84.50 390 ASP A O 1
ATOM 3139 N N . TRP A 1 391 ? -17.178 14.063 -3.245 1.00 86.62 391 TRP A N 1
ATOM 3140 C CA . TRP A 1 391 ? -16.429 13.045 -3.982 1.00 86.62 391 TRP A CA 1
ATOM 3141 C C . TRP A 1 391 ? -15.762 12.000 -3.070 1.00 86.62 391 TRP A C 1
ATOM 3143 O O . TRP A 1 391 ? -15.314 10.964 -3.565 1.00 86.62 391 TRP A O 1
ATOM 3153 N N . GLN A 1 392 ? -15.731 12.222 -1.750 1.00 83.56 392 GLN A N 1
ATOM 3154 C CA . GLN A 1 392 ? -15.308 11.220 -0.767 1.00 83.56 392 GLN A CA 1
ATOM 3155 C C . GLN A 1 392 ? -16.382 10.164 -0.491 1.00 83.56 392 GLN A C 1
ATOM 3157 O O . GLN A 1 392 ? -16.040 9.093 0.014 1.00 83.56 392 GLN A O 1
ATOM 3162 N N . ARG A 1 393 ? -17.625 10.400 -0.955 1.00 83.00 393 ARG A N 1
ATOM 3163 C CA . ARG A 1 393 ? -18.752 9.448 -0.890 1.00 83.00 393 ARG A CA 1
ATOM 3164 C C . ARG A 1 393 ? -19.078 9.081 0.584 1.00 83.00 393 ARG A C 1
ATOM 3166 O O . ARG A 1 393 ? -18.454 9.635 1.487 1.00 83.00 393 ARG A O 1
ATOM 3173 N N . PRO A 1 394 ? -20.068 8.216 0.903 1.00 83.81 394 PRO A N 1
ATOM 3174 C CA . PRO A 1 394 ? -20.443 8.017 2.307 1.00 83.81 394 PRO A CA 1
ATOM 3175 C C . PRO A 1 394 ? -19.362 7.300 3.135 1.00 83.81 394 PRO A C 1
ATOM 3177 O O . PRO A 1 394 ? -19.389 7.398 4.358 1.00 83.81 394 PRO A O 1
ATOM 3180 N N . ASN A 1 395 ? -18.403 6.613 2.495 1.00 90.81 395 ASN A N 1
ATOM 3181 C CA . ASN A 1 395 ? -17.162 6.163 3.132 1.00 90.81 395 ASN A CA 1
ATOM 3182 C C . ASN A 1 395 ? -15.984 6.093 2.143 1.00 90.81 395 ASN A C 1
ATOM 3184 O O . ASN A 1 395 ? -16.169 5.757 0.966 1.00 90.81 395 ASN A O 1
ATOM 3188 N N . ALA A 1 396 ? -14.779 6.305 2.674 1.00 92.44 396 ALA A N 1
ATOM 3189 C CA . ALA A 1 396 ? -13.501 6.007 2.045 1.00 92.44 396 ALA A CA 1
ATOM 3190 C C . ALA A 1 396 ? -12.518 5.497 3.111 1.00 92.44 396 ALA A C 1
ATOM 3192 O O . ALA A 1 396 ? -12.292 6.156 4.130 1.00 92.44 396 ALA A O 1
ATOM 3193 N N . SER A 1 397 ? -11.931 4.328 2.881 1.00 94.25 397 SER A N 1
ATOM 3194 C CA . SER A 1 397 ? -10.923 3.723 3.758 1.00 94.25 397 SER A CA 1
ATOM 3195 C C . SER A 1 397 ? -9.534 3.955 3.172 1.00 94.25 397 SER A C 1
ATOM 3197 O O . SER A 1 397 ? -9.357 3.897 1.957 1.00 94.25 397 SER A O 1
ATOM 3199 N N . TYR A 1 398 ? -8.547 4.230 4.022 1.00 93.62 398 TYR A N 1
ATOM 3200 C CA . TYR A 1 398 ? -7.172 4.502 3.597 1.00 93.62 398 TYR A CA 1
ATOM 3201 C C . TYR A 1 398 ? -6.222 3.507 4.249 1.00 93.62 398 TYR A C 1
ATOM 3203 O O . TYR A 1 398 ? -6.317 3.278 5.453 1.00 93.62 398 TYR A O 1
ATOM 3211 N N . ALA A 1 399 ? -5.306 2.936 3.471 1.00 92.50 399 ALA A N 1
ATOM 3212 C CA . ALA A 1 399 ? -4.272 2.030 3.964 1.00 92.50 399 ALA A CA 1
ATOM 3213 C C . ALA A 1 399 ? -2.949 2.331 3.263 1.00 92.50 399 ALA A C 1
ATOM 3215 O O . ALA A 1 399 ? -2.803 2.098 2.062 1.00 92.50 399 ALA A O 1
ATOM 3216 N N . GLY A 1 400 ? -1.987 2.886 4.001 1.00 90.81 400 GLY A N 1
ATOM 3217 C CA . GLY A 1 400 ? -0.778 3.421 3.382 1.00 90.81 400 GLY A CA 1
ATOM 3218 C C . GLY A 1 400 ? -1.104 4.609 2.473 1.00 90.81 400 GLY A C 1
ATOM 3219 O O . GLY A 1 400 ? -1.733 5.578 2.894 1.00 90.81 400 GLY A O 1
ATOM 3220 N N . ASP A 1 401 ? -0.687 4.507 1.214 1.00 90.00 401 ASP A N 1
ATOM 3221 C CA . ASP A 1 401 ? -0.957 5.474 0.148 1.00 90.00 401 ASP A CA 1
ATOM 3222 C C . ASP A 1 401 ? -2.189 5.115 -0.702 1.00 90.00 401 ASP A C 1
ATOM 3224 O O . ASP A 1 401 ? -2.490 5.819 -1.665 1.00 90.00 401 ASP A O 1
ATOM 3228 N N . ALA A 1 402 ? -2.899 4.028 -0.378 1.00 94.38 402 ALA A N 1
ATOM 3229 C CA . ALA A 1 402 ? -4.099 3.600 -1.088 1.00 94.38 402 ALA A CA 1
ATOM 3230 C C . ALA A 1 402 ? -5.381 4.146 -0.459 1.00 94.38 402 ALA A C 1
ATOM 3232 O O . ALA A 1 402 ? -5.491 4.297 0.760 1.00 94.38 402 ALA A O 1
ATOM 3233 N N . ARG A 1 403 ? -6.378 4.370 -1.318 1.00 95.00 403 ARG A N 1
ATOM 3234 C CA . ARG A 1 403 ? -7.738 4.774 -0.966 1.00 95.00 403 ARG A CA 1
ATOM 3235 C C . ARG A 1 403 ? -8.748 3.820 -1.596 1.00 95.00 403 ARG A C 1
ATOM 3237 O O . ARG A 1 403 ? -8.739 3.604 -2.805 1.00 95.00 403 ARG A O 1
ATOM 3244 N N . PHE A 1 404 ? -9.673 3.335 -0.777 1.00 94.62 404 PHE A N 1
ATOM 3245 C CA . PHE A 1 404 ? -10.793 2.488 -1.171 1.00 94.62 404 PHE A CA 1
ATOM 3246 C C . PHE A 1 404 ? -12.098 3.235 -0.914 1.00 94.62 404 PHE A C 1
ATOM 3248 O O . PHE A 1 404 ? -12.512 3.401 0.230 1.00 94.62 404 PHE A O 1
ATOM 3255 N N . ASP A 1 405 ? -12.753 3.700 -1.972 1.00 90.94 405 ASP A N 1
ATOM 3256 C CA . ASP A 1 405 ? -14.067 4.339 -1.881 1.00 90.94 405 ASP A CA 1
ATOM 3257 C C . ASP A 1 405 ? -15.253 3.378 -1.979 1.00 90.94 405 ASP A C 1
ATOM 3259 O O . ASP A 1 405 ? -15.164 2.231 -2.424 1.00 90.94 405 ASP A O 1
ATOM 3263 N N . SER A 1 406 ? -16.394 3.896 -1.550 1.00 91.06 406 SER A N 1
ATOM 3264 C CA . SER A 1 406 ? -17.674 3.201 -1.537 1.00 91.06 406 SER A CA 1
ATOM 3265 C C . SER A 1 406 ? -18.403 3.185 -2.889 1.00 91.06 406 SER A C 1
ATOM 3267 O O . SER A 1 406 ? -19.483 2.607 -2.976 1.00 91.06 406 SER A O 1
ATOM 3269 N N . GLU A 1 407 ? -17.848 3.767 -3.959 1.00 89.69 407 GLU A N 1
ATOM 3270 C CA . GLU A 1 407 ? -18.489 3.761 -5.286 1.00 89.69 407 GLU A CA 1
ATOM 3271 C C . GLU A 1 407 ? -18.494 2.362 -5.918 1.00 89.69 407 GLU A C 1
ATOM 3273 O O . GLU A 1 407 ? -19.400 2.033 -6.677 1.00 89.69 407 GLU A O 1
ATOM 3278 N N . TRP A 1 408 ? -17.519 1.519 -5.562 1.00 89.56 408 TRP A N 1
ATOM 3279 C CA . TRP A 1 408 ? -17.397 0.160 -6.091 1.00 89.56 408 TRP A CA 1
ATOM 3280 C C . TRP A 1 408 ? -18.572 -0.746 -5.686 1.00 89.56 408 TRP A C 1
ATOM 3282 O O . TRP A 1 408 ? -19.283 -1.266 -6.544 1.00 89.56 408 TRP A O 1
ATOM 3292 N N . LYS A 1 409 ? -18.781 -0.944 -4.376 1.00 90.19 409 LYS A N 1
ATOM 3293 C CA . LYS A 1 409 ? -19.810 -1.844 -3.813 1.00 90.19 409 LYS A CA 1
ATOM 3294 C C . LYS A 1 409 ? -20.370 -1.329 -2.479 1.00 90.19 409 LYS A C 1
ATOM 3296 O O . LYS A 1 409 ? -20.579 -2.091 -1.534 1.00 90.19 409 LYS A O 1
ATOM 3301 N N . GLY A 1 410 ? -20.571 -0.017 -2.369 1.00 90.75 410 GLY A N 1
ATOM 3302 C CA . GLY A 1 410 ? -20.907 0.619 -1.096 1.00 90.75 410 GLY A CA 1
ATOM 3303 C C . GLY A 1 410 ? -19.756 0.520 -0.091 1.00 90.75 410 GLY A C 1
ATOM 3304 O O . GLY A 1 410 ? -18.620 0.202 -0.445 1.00 90.75 410 GLY A O 1
ATOM 3305 N N . TRP A 1 411 ? -20.040 0.772 1.186 1.00 90.06 411 TRP A N 1
ATOM 3306 C CA . TRP A 1 411 ? -19.022 0.738 2.246 1.00 90.06 411 TRP A CA 1
ATOM 3307 C C . TRP A 1 411 ? -18.406 -0.657 2.458 1.00 90.06 411 TRP A C 1
ATOM 3309 O O . TRP A 1 411 ? -17.257 -0.767 2.865 1.00 90.06 411 TRP A O 1
ATOM 3319 N N . LEU A 1 412 ? -19.120 -1.735 2.113 1.00 90.44 412 LEU A N 1
ATOM 3320 C CA . LEU A 1 412 ? -18.562 -3.093 2.155 1.00 90.44 412 LEU A CA 1
ATOM 3321 C C . LEU A 1 412 ? -17.420 -3.293 1.148 1.00 90.44 412 LEU A C 1
ATOM 3323 O O . LEU A 1 412 ? -16.584 -4.166 1.353 1.00 90.44 412 LEU A O 1
ATOM 3327 N N . GLY A 1 413 ? -17.365 -2.480 0.089 1.00 92.00 413 GLY A N 1
ATOM 3328 C CA . GLY A 1 413 ? -16.261 -2.453 -0.872 1.00 92.00 413 GLY A CA 1
ATOM 3329 C C . GLY A 1 413 ? -15.025 -1.683 -0.393 1.00 92.00 413 GLY A C 1
ATOM 3330 O O . GLY A 1 413 ? -14.087 -1.516 -1.173 1.00 92.00 413 GLY A O 1
ATOM 3331 N N . THR A 1 414 ? -15.016 -1.174 0.845 1.00 94.50 414 THR A N 1
ATOM 3332 C CA . THR A 1 414 ? -13.868 -0.455 1.430 1.00 94.50 414 THR A CA 1
ATOM 3333 C C . THR A 1 414 ? -13.147 -1.248 2.520 1.00 94.50 414 THR A C 1
ATOM 3335 O O . THR A 1 414 ? -12.087 -0.832 2.975 1.00 94.50 414 THR A O 1
ATOM 3338 N N . ILE A 1 415 ? -13.686 -2.405 2.910 1.00 94.62 415 ILE A N 1
ATOM 3339 C CA . ILE A 1 415 ? -13.150 -3.296 3.947 1.00 94.62 415 ILE A CA 1
ATOM 3340 C C . ILE A 1 415 ? -12.892 -4.686 3.363 1.00 94.62 415 ILE A C 1
ATOM 3342 O O . ILE A 1 415 ? -13.504 -5.058 2.364 1.00 94.62 415 ILE A O 1
ATOM 3346 N N . ARG A 1 416 ? -12.024 -5.480 4.001 1.00 94.31 416 ARG A N 1
ATOM 3347 C CA . ARG A 1 416 ? -11.585 -6.800 3.502 1.00 94.31 416 ARG A CA 1
ATOM 3348 C C . ARG A 1 416 ? -10.905 -6.740 2.133 1.00 94.31 416 ARG A C 1
ATOM 3350 O O . ARG A 1 416 ? -10.892 -7.724 1.394 1.00 94.31 416 ARG A O 1
ATOM 3357 N N . VAL A 1 417 ? -10.340 -5.584 1.803 1.00 94.12 417 VAL A N 1
ATOM 3358 C CA . VAL A 1 417 ? -9.723 -5.281 0.511 1.00 94.12 417 VAL A CA 1
ATOM 3359 C C . VAL A 1 417 ? -8.341 -4.675 0.706 1.00 94.12 417 VAL A C 1
ATOM 3361 O O . VAL A 1 417 ? -8.028 -4.114 1.758 1.00 94.12 417 VAL A O 1
ATOM 3364 N N . GLY A 1 418 ? -7.523 -4.795 -0.332 1.00 94.12 418 GLY A N 1
ATOM 3365 C CA . GLY A 1 418 ? -6.187 -4.228 -0.425 1.00 94.12 418 GLY A CA 1
ATOM 3366 C C . GLY A 1 418 ? -5.844 -3.848 -1.862 1.00 94.12 418 GLY A C 1
ATOM 3367 O O . GLY A 1 418 ? -6.647 -4.025 -2.781 1.00 94.12 418 GLY A O 1
ATOM 3368 N N . GLU A 1 419 ? -4.646 -3.319 -2.070 1.00 93.19 419 GLU A N 1
ATOM 3369 C CA . GLU A 1 419 ? -4.077 -3.085 -3.398 1.00 93.19 419 GLU A CA 1
ATOM 3370 C C . GLU A 1 419 ? -3.266 -4.307 -3.837 1.00 93.19 419 GLU A C 1
ATOM 3372 O O . GLU A 1 419 ? -2.299 -4.685 -3.182 1.00 93.19 419 GLU A O 1
ATOM 3377 N N . ILE A 1 420 ? -3.660 -4.936 -4.943 1.00 89.56 420 ILE A N 1
ATOM 3378 C CA . ILE A 1 420 ? -3.010 -6.148 -5.469 1.00 89.56 420 ILE A CA 1
ATOM 3379 C C . ILE A 1 420 ? -1.808 -5.802 -6.347 1.00 89.56 420 ILE A C 1
ATOM 3381 O O . ILE A 1 420 ? -0.772 -6.465 -6.303 1.00 89.56 420 ILE A O 1
ATOM 3385 N N . GLN A 1 421 ? -1.960 -4.784 -7.192 1.00 92.06 421 GLN A N 1
ATOM 3386 C CA . GLN A 1 421 ? -0.955 -4.425 -8.181 1.00 92.06 421 GLN A CA 1
ATOM 3387 C C . GLN A 1 421 ? -0.990 -2.929 -8.472 1.00 92.06 421 GLN A C 1
ATOM 3389 O O . GLN A 1 421 ? -2.038 -2.291 -8.395 1.00 92.06 421 GLN A O 1
ATOM 3394 N N . ASN A 1 422 ? 0.171 -2.390 -8.827 1.00 95.06 422 ASN A N 1
ATOM 3395 C CA . ASN A 1 422 ? 0.390 -0.998 -9.144 1.00 95.06 422 ASN A CA 1
ATOM 3396 C C . ASN A 1 422 ? 1.410 -0.831 -10.270 1.00 95.06 422 ASN A C 1
ATOM 3398 O O . ASN A 1 422 ? 2.542 -1.320 -10.171 1.00 95.06 422 ASN A O 1
ATOM 3402 N N . ILE A 1 423 ? 1.027 -0.074 -11.294 1.00 97.75 423 ILE A N 1
ATOM 3403 C CA . ILE A 1 423 ? 1.946 0.422 -12.316 1.00 97.75 423 ILE A CA 1
ATOM 3404 C C . ILE A 1 423 ? 2.125 1.929 -12.130 1.00 97.75 423 ILE A C 1
ATOM 3406 O O . ILE A 1 423 ? 1.178 2.700 -12.262 1.00 97.75 423 ILE A O 1
ATOM 3410 N N . VAL A 1 424 ? 3.353 2.362 -11.853 1.00 98.12 424 VAL A N 1
ATOM 3411 C CA . VAL A 1 424 ? 3.716 3.773 -11.701 1.00 98.12 424 VAL A CA 1
ATOM 3412 C C . VAL A 1 424 ? 4.220 4.338 -13.026 1.00 98.12 424 VAL A C 1
ATOM 3414 O O . VAL A 1 424 ? 5.150 3.790 -13.609 1.00 98.12 424 VAL A O 1
ATOM 3417 N N . ILE A 1 425 ? 3.659 5.460 -13.473 1.00 98.00 425 ILE A N 1
ATOM 3418 C CA . ILE A 1 425 ? 4.024 6.172 -14.702 1.00 98.00 425 ILE A CA 1
ATOM 3419 C C . ILE A 1 425 ? 4.994 7.324 -14.405 1.00 98.00 425 ILE A C 1
ATOM 3421 O O . ILE A 1 425 ? 4.745 8.155 -13.525 1.00 98.00 425 ILE A O 1
ATOM 3425 N N . ASN A 1 426 ? 6.062 7.422 -15.202 1.00 97.56 426 ASN A N 1
ATOM 3426 C CA . ASN A 1 426 ? 7.028 8.520 -15.170 1.00 97.56 426 ASN A CA 1
ATOM 3427 C C . ASN A 1 426 ? 6.532 9.736 -15.986 1.00 97.56 426 ASN A C 1
ATOM 3429 O O . ASN A 1 426 ? 6.859 9.895 -17.166 1.00 97.56 426 ASN A O 1
ATOM 3433 N N . LEU A 1 427 ? 5.732 10.615 -15.363 1.00 96.69 427 LEU A N 1
ATOM 3434 C CA . LEU A 1 427 ? 5.200 11.810 -16.038 1.00 96.69 427 LEU A CA 1
ATOM 3435 C C . LEU A 1 427 ? 6.287 12.776 -16.548 1.00 96.69 427 LEU A C 1
ATOM 3437 O O . LEU A 1 427 ? 6.140 13.258 -17.675 1.00 96.69 427 LEU A O 1
ATOM 3441 N N . PRO A 1 428 ? 7.373 13.073 -15.799 1.00 95.94 428 PRO A N 1
ATOM 3442 C CA . PRO A 1 428 ? 8.445 13.939 -16.291 1.00 95.94 428 PRO A CA 1
ATOM 3443 C C . PRO A 1 428 ? 9.040 13.486 -17.624 1.00 95.94 428 PRO A C 1
ATOM 3445 O O . PRO A 1 428 ? 9.264 14.314 -18.511 1.00 95.94 428 PRO A O 1
ATOM 3448 N N . ARG A 1 429 ? 9.250 12.176 -17.801 1.00 95.56 429 ARG A N 1
ATOM 3449 C CA . ARG A 1 429 ? 9.764 11.626 -19.059 1.00 95.56 429 ARG A CA 1
ATOM 3450 C C . ARG A 1 429 ? 8.805 11.861 -20.221 1.00 95.56 429 ARG A C 1
ATOM 3452 O O . ARG A 1 429 ? 9.242 12.305 -21.284 1.00 95.56 429 ARG A O 1
ATOM 3459 N N . LEU A 1 430 ? 7.508 11.623 -20.017 1.00 95.81 430 LEU A N 1
ATOM 3460 C CA . LEU A 1 430 ? 6.492 11.888 -21.039 1.00 95.81 430 LEU A CA 1
ATOM 3461 C C . LEU A 1 430 ? 6.450 13.370 -21.415 1.00 95.81 430 LEU A C 1
ATOM 3463 O O . LEU A 1 430 ? 6.454 13.698 -22.601 1.00 95.81 430 LEU A O 1
ATOM 3467 N N . ALA A 1 431 ? 6.460 14.263 -20.422 1.00 95.19 431 ALA A N 1
ATOM 3468 C CA . ALA A 1 431 ? 6.452 15.708 -20.639 1.00 95.19 431 ALA A CA 1
ATOM 3469 C C . ALA A 1 431 ? 7.669 16.170 -21.448 1.00 95.19 431 ALA A C 1
ATOM 3471 O O . ALA A 1 431 ? 7.514 16.901 -22.425 1.00 95.19 431 ALA A O 1
ATOM 3472 N N . LYS A 1 432 ? 8.865 15.673 -21.113 1.00 93.56 432 LYS A N 1
ATOM 3473 C CA . LYS A 1 432 ? 10.103 15.988 -21.836 1.00 93.56 432 LYS A CA 1
ATOM 3474 C C . LYS A 1 432 ? 10.093 15.479 -23.283 1.00 93.56 432 LYS A C 1
ATOM 3476 O O . LYS A 1 432 ? 10.597 16.159 -24.176 1.00 93.56 432 LYS A O 1
ATOM 3481 N N . ALA A 1 433 ? 9.541 14.289 -23.516 1.00 93.44 433 ALA A N 1
ATOM 3482 C CA . ALA A 1 433 ? 9.435 13.693 -24.847 1.00 93.44 433 ALA A CA 1
ATOM 3483 C C . ALA A 1 433 ? 8.359 14.353 -25.728 1.00 93.44 433 ALA A C 1
ATOM 3485 O O . ALA A 1 433 ? 8.316 14.094 -26.931 1.00 93.44 433 ALA A O 1
ATOM 3486 N N . SER A 1 434 ? 7.497 15.191 -25.147 1.00 95.69 434 SER A N 1
ATOM 3487 C CA . SER A 1 434 ? 6.366 15.796 -25.845 1.00 95.69 434 SER A CA 1
ATOM 3488 C C . SER A 1 434 ? 6.731 17.138 -26.474 1.00 95.69 434 SER A C 1
ATOM 3490 O O . SER A 1 434 ? 7.404 17.977 -25.870 1.00 95.69 434 SER A O 1
ATOM 3492 N N . ALA A 1 435 ? 6.271 17.368 -27.704 1.00 92.75 435 ALA A N 1
ATOM 3493 C CA . ALA A 1 435 ? 6.473 18.647 -28.385 1.00 92.75 435 ALA A CA 1
ATOM 3494 C C . ALA A 1 435 ? 5.489 19.728 -27.913 1.00 92.75 435 ALA A C 1
ATOM 3496 O O . ALA A 1 435 ? 5.870 20.887 -27.794 1.00 92.75 435 ALA A O 1
ATOM 3497 N N . THR A 1 436 ? 4.243 19.334 -27.638 1.00 94.50 436 THR A N 1
ATOM 3498 C CA . THR A 1 436 ? 3.134 20.225 -27.261 1.00 94.50 436 THR A CA 1
ATOM 3499 C C . THR A 1 436 ? 2.332 19.629 -26.106 1.00 94.50 436 THR A C 1
ATOM 3501 O O . THR A 1 436 ? 2.405 18.428 -25.829 1.00 94.50 436 THR A O 1
ATOM 3504 N N . SER A 1 437 ? 1.493 20.438 -25.461 1.00 91.50 437 SER A N 1
ATOM 3505 C CA . SER A 1 437 ? 0.550 19.964 -24.441 1.00 91.50 437 SER A CA 1
ATOM 3506 C C . SER A 1 437 ? -0.476 18.959 -24.985 1.00 91.50 437 SER A C 1
ATOM 3508 O O . SER A 1 437 ? -0.942 18.092 -24.244 1.00 91.50 437 SER A O 1
ATOM 3510 N N . LYS A 1 438 ? -0.818 19.042 -26.279 1.00 94.94 438 LYS A N 1
ATOM 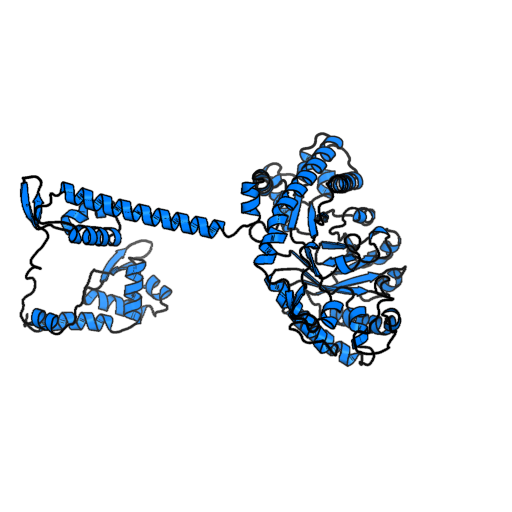3511 C CA . LYS A 1 438 ? -1.680 18.064 -26.962 1.00 94.94 438 LYS A CA 1
ATOM 3512 C C . LYS A 1 438 ? -0.968 16.720 -27.135 1.00 94.94 438 LYS A C 1
ATOM 3514 O O . LYS A 1 438 ? -1.564 15.688 -26.848 1.00 94.94 438 LYS A O 1
ATOM 3519 N N . ASP A 1 439 ? 0.295 16.742 -27.562 1.00 96.38 439 ASP A N 1
ATOM 3520 C CA . ASP A 1 439 ? 1.142 15.545 -27.683 1.00 96.38 439 ASP A CA 1
ATOM 3521 C C . ASP A 1 439 ? 1.319 14.842 -26.329 1.00 96.38 439 ASP A C 1
ATOM 3523 O O . ASP A 1 439 ? 1.099 13.635 -26.229 1.00 96.38 439 ASP A O 1
ATOM 3527 N N . LEU A 1 440 ? 1.568 15.606 -25.256 1.00 96.12 440 LEU A N 1
ATOM 3528 C CA . LEU A 1 440 ? 1.621 15.052 -23.900 1.00 96.12 440 LEU A CA 1
ATOM 3529 C C . LEU A 1 440 ? 0.321 14.339 -23.522 1.00 96.12 440 LEU A C 1
ATOM 3531 O O . LEU A 1 440 ? 0.357 13.215 -23.028 1.00 96.12 440 LEU A O 1
ATOM 3535 N N . GLY A 1 441 ? -0.825 14.974 -23.780 1.00 96.38 441 GLY A N 1
ATOM 3536 C CA . GLY A 1 441 ? -2.126 14.378 -23.497 1.00 96.38 441 GLY A CA 1
ATOM 3537 C C . GLY A 1 441 ? -2.342 13.048 -24.218 1.00 96.38 441 GLY A C 1
ATOM 3538 O O . GLY A 1 441 ? -2.721 12.069 -23.583 1.00 96.38 441 GLY A O 1
ATOM 3539 N N . MET A 1 442 ? -2.019 12.987 -25.514 1.00 97.19 442 MET A N 1
ATOM 3540 C CA . MET A 1 442 ? -2.129 11.754 -26.304 1.00 97.19 442 MET A CA 1
ATOM 3541 C C . MET A 1 442 ? -1.203 10.647 -25.784 1.00 97.19 442 MET A C 1
ATOM 3543 O O . MET A 1 442 ? -1.598 9.483 -25.734 1.00 97.19 442 MET A O 1
ATOM 3547 N N . ARG A 1 443 ? 0.023 10.992 -25.370 1.00 97.38 443 ARG A N 1
ATOM 3548 C CA . ARG A 1 443 ? 0.989 10.028 -24.816 1.00 97.38 443 ARG A CA 1
ATOM 3549 C C . ARG A 1 443 ? 0.556 9.480 -23.462 1.00 97.38 443 ARG A C 1
ATOM 3551 O O . ARG A 1 443 ? 0.681 8.279 -23.245 1.00 97.38 443 ARG A O 1
ATOM 3558 N N . ILE A 1 444 ? 0.042 10.337 -22.578 1.00 97.25 444 ILE A N 1
ATOM 3559 C CA . ILE A 1 444 ? -0.496 9.928 -21.273 1.00 97.25 444 ILE A CA 1
ATOM 3560 C C . ILE A 1 444 ? -1.685 8.993 -21.469 1.00 97.25 444 ILE A C 1
ATOM 3562 O O . ILE A 1 444 ? -1.710 7.916 -20.883 1.00 97.25 444 ILE A O 1
ATOM 3566 N N . GLU A 1 445 ? -2.641 9.385 -22.313 1.00 97.38 445 GLU A N 1
ATOM 3567 C CA . GLU A 1 445 ? -3.818 8.570 -22.599 1.00 97.38 445 GLU A CA 1
ATOM 3568 C C . GLU A 1 445 ? -3.420 7.191 -23.134 1.00 97.38 445 GLU A C 1
ATOM 3570 O O . GLU A 1 445 ? -3.834 6.176 -22.575 1.00 97.38 445 GLU A O 1
ATOM 3575 N N . LYS A 1 446 ? -2.561 7.152 -24.162 1.00 97.12 446 LYS A N 1
ATOM 3576 C CA . LYS A 1 446 ? -2.066 5.898 -24.737 1.00 97.12 446 LYS A CA 1
ATOM 3577 C C . LYS A 1 446 ? -1.412 5.016 -23.675 1.00 97.12 446 LYS A C 1
ATOM 3579 O O . LYS A 1 446 ? -1.721 3.831 -23.601 1.00 97.12 446 LYS A O 1
ATOM 3584 N N . LEU A 1 447 ? -0.531 5.587 -22.853 1.00 97.69 447 LEU A N 1
ATOM 3585 C CA . LEU A 1 447 ? 0.186 4.823 -21.840 1.00 97.69 447 LEU A CA 1
ATOM 3586 C C . LEU A 1 447 ? -0.743 4.279 -20.750 1.00 97.69 447 LEU A C 1
ATOM 3588 O O . LEU A 1 447 ? -0.555 3.153 -20.303 1.00 97.69 447 LEU A O 1
ATOM 3592 N N . ILE A 1 448 ? -1.742 5.053 -20.323 1.00 97.06 448 ILE A N 1
ATOM 3593 C CA . ILE A 1 448 ? -2.717 4.602 -19.323 1.00 97.06 448 ILE A CA 1
ATOM 3594 C C . ILE A 1 448 ? -3.547 3.442 -19.857 1.00 97.06 448 ILE A C 1
ATOM 3596 O O . ILE A 1 448 ? -3.742 2.474 -19.126 1.00 97.06 448 ILE A O 1
ATOM 3600 N N . LEU A 1 449 ? -3.992 3.512 -21.113 1.00 95.88 449 LEU A N 1
ATOM 3601 C CA . LEU A 1 449 ? -4.720 2.412 -21.747 1.00 95.88 449 LEU A CA 1
ATOM 3602 C C . LEU A 1 449 ? -3.847 1.151 -21.821 1.00 95.88 449 LEU A C 1
ATOM 3604 O O . LEU A 1 449 ? -4.275 0.104 -21.354 1.00 95.88 449 LEU A O 1
ATOM 3608 N N . GLN A 1 450 ? -2.585 1.275 -22.250 1.00 96.25 450 GLN A N 1
ATOM 3609 C CA . GLN A 1 450 ? -1.633 0.154 -22.233 1.00 96.25 450 GLN A CA 1
ATOM 3610 C C . GLN A 1 450 ? -1.442 -0.427 -20.823 1.00 96.25 450 GLN A C 1
ATOM 3612 O O . GLN A 1 450 ? -1.464 -1.637 -20.633 1.00 96.25 450 GLN A O 1
ATOM 3617 N N . CYS A 1 451 ? -1.293 0.425 -19.806 1.00 96.75 451 CYS A N 1
ATOM 3618 C CA . CYS A 1 451 ? -1.165 -0.031 -18.422 1.00 96.75 451 CYS A CA 1
ATOM 3619 C C . CYS A 1 451 ? -2.438 -0.727 -17.916 1.00 96.75 451 CYS A C 1
ATOM 3621 O O . CYS A 1 451 ? -2.331 -1.643 -17.103 1.00 96.75 451 CYS A O 1
ATOM 3623 N N . CYS A 1 452 ? -3.626 -0.319 -18.375 1.00 94.88 452 CYS A N 1
ATOM 3624 C CA . CYS A 1 452 ? -4.869 -1.029 -18.072 1.00 94.88 452 CYS A CA 1
ATOM 3625 C C . CYS A 1 452 ? -4.844 -2.437 -18.666 1.00 94.88 452 CYS A C 1
ATOM 3627 O O . CYS A 1 452 ? -5.103 -3.385 -17.929 1.00 94.88 452 CYS A O 1
ATOM 3629 N N . ASP A 1 453 ? -4.447 -2.578 -19.931 1.00 93.00 453 ASP A N 1
ATOM 3630 C CA . ASP 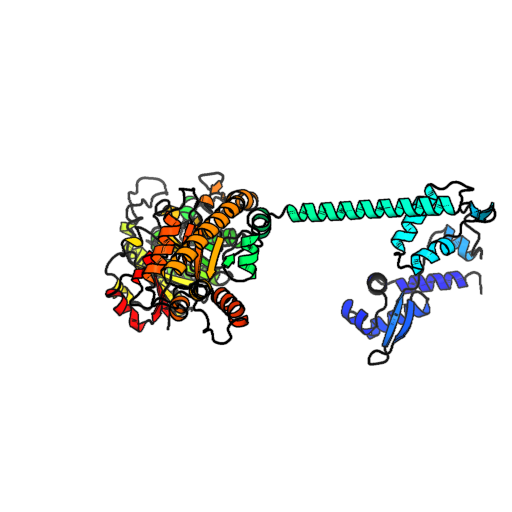A 1 453 ? -4.320 -3.882 -20.593 1.00 93.00 453 ASP A CA 1
ATOM 3631 C C . ASP A 1 453 ? -3.313 -4.781 -19.847 1.00 93.00 453 ASP A C 1
ATOM 3633 O O . ASP A 1 453 ? -3.580 -5.957 -19.587 1.00 93.00 453 ASP A O 1
ATOM 3637 N N . TYR A 1 454 ? -2.182 -4.224 -19.396 1.00 94.25 454 TYR A N 1
ATOM 3638 C CA . TYR A 1 454 ? -1.203 -4.967 -18.593 1.00 94.25 454 TYR A CA 1
ATOM 3639 C C . TYR A 1 454 ? -1.796 -5.434 -17.254 1.00 94.25 454 TYR A C 1
ATOM 3641 O O . TYR A 1 454 ? -1.596 -6.581 -16.850 1.00 94.25 454 TYR A O 1
ATOM 3649 N N . LEU A 1 455 ? -2.524 -4.555 -16.551 1.00 93.19 455 LEU A N 1
ATOM 3650 C CA . LEU A 1 455 ? -3.196 -4.879 -15.287 1.00 93.19 455 LEU A CA 1
ATOM 3651 C C . LEU A 1 455 ? -4.286 -5.937 -15.469 1.00 93.19 455 LEU A C 1
ATOM 3653 O O . LEU A 1 455 ? -4.428 -6.796 -14.607 1.00 93.19 455 LEU A O 1
ATOM 3657 N N . GLU A 1 456 ? -5.031 -5.895 -16.570 1.00 89.88 456 GLU A N 1
ATOM 3658 C CA . GLU A 1 456 ? -6.059 -6.882 -16.905 1.00 89.88 456 GLU A CA 1
ATOM 3659 C C . GLU A 1 456 ? -5.489 -8.274 -17.096 1.00 89.88 456 GLU A C 1
ATOM 3661 O O . GLU A 1 456 ? -5.971 -9.222 -16.479 1.00 89.88 456 GLU A O 1
ATOM 3666 N N . ASN A 1 457 ? -4.430 -8.390 -17.896 1.00 87.31 457 ASN A N 1
ATOM 3667 C CA . ASN A 1 457 ? -3.760 -9.667 -18.090 1.00 87.31 457 ASN A CA 1
ATOM 3668 C C . ASN A 1 457 ? -3.186 -10.161 -16.757 1.00 87.31 457 ASN A C 1
ATOM 3670 O O . ASN A 1 457 ? -3.436 -11.297 -16.353 1.00 87.31 457 ASN A O 1
ATOM 3674 N N . MET A 1 458 ? -2.504 -9.292 -15.998 1.00 87.19 458 MET A N 1
ATOM 3675 C CA . MET A 1 458 ? -2.016 -9.641 -14.657 1.00 87.19 458 MET A CA 1
ATOM 3676 C C . MET A 1 458 ? -3.137 -10.067 -13.703 1.00 87.19 458 MET A C 1
ATOM 3678 O O . MET A 1 458 ? -2.906 -10.928 -12.854 1.00 87.19 458 MET A O 1
ATOM 3682 N N . ALA A 1 459 ? -4.348 -9.529 -13.847 1.00 84.44 459 ALA A N 1
ATOM 3683 C CA . ALA A 1 459 ? -5.468 -9.885 -12.994 1.00 84.44 459 ALA A CA 1
ATOM 3684 C C . ALA A 1 459 ? -5.903 -11.350 -13.146 1.00 84.44 459 ALA A C 1
ATOM 3686 O O . ALA A 1 459 ? -6.409 -11.912 -12.179 1.00 84.44 459 ALA A O 1
ATOM 3687 N N . GLU A 1 460 ? -5.650 -12.010 -14.282 1.00 70.94 460 GLU A N 1
ATOM 3688 C CA . GLU A 1 460 ? -5.880 -13.456 -14.413 1.00 70.94 460 GLU A CA 1
ATOM 3689 C C . GLU A 1 460 ? -5.044 -14.244 -13.385 1.00 70.94 460 GLU A C 1
ATOM 3691 O O . GLU A 1 460 ? -5.552 -15.146 -12.714 1.00 70.94 460 GLU A O 1
ATOM 3696 N N . LEU A 1 461 ? -3.781 -13.851 -13.176 1.00 68.94 461 LEU A N 1
ATOM 3697 C CA . LEU A 1 461 ? -2.935 -14.420 -12.123 1.00 68.94 461 LEU A CA 1
ATOM 3698 C C . LEU A 1 461 ? -3.365 -13.966 -10.723 1.00 68.94 461 LEU A C 1
ATOM 3700 O O . LEU A 1 461 ? -3.389 -14.781 -9.798 1.00 68.94 461 LEU A O 1
ATOM 3704 N N . SER A 1 462 ? -3.721 -12.690 -10.561 1.00 66.94 462 SER A N 1
ATOM 3705 C CA . SER A 1 462 ? -4.144 -12.124 -9.274 1.00 66.94 462 SER A CA 1
ATOM 3706 C C . SER A 1 462 ? -5.461 -12.694 -8.747 1.00 66.94 462 SER A C 1
ATOM 3708 O O . SER A 1 462 ? -5.640 -12.807 -7.542 1.00 66.94 462 SER A O 1
ATOM 3710 N N . LEU A 1 463 ? -6.404 -13.021 -9.628 1.00 68.00 463 LEU A N 1
ATOM 3711 C CA . LEU A 1 463 ? -7.709 -13.564 -9.262 1.00 68.00 463 LEU A CA 1
ATOM 3712 C C . LEU A 1 463 ? -7.679 -15.094 -9.294 1.00 68.00 463 LEU A C 1
ATOM 3714 O O . LEU A 1 463 ? -8.200 -15.739 -8.396 1.00 68.00 463 LEU A O 1
ATOM 3718 N N . GLY A 1 464 ? -7.032 -15.702 -10.289 1.00 64.44 464 GLY A N 1
ATOM 3719 C CA . GLY A 1 464 ? -7.021 -17.154 -10.460 1.00 64.44 464 GLY A CA 1
ATOM 3720 C C . GLY A 1 464 ? -5.988 -17.878 -9.596 1.00 64.44 464 GLY A C 1
ATOM 3721 O O . GLY A 1 464 ? -6.330 -18.794 -8.852 1.00 64.44 464 GLY A O 1
ATOM 3722 N N . GLU A 1 465 ? -4.715 -17.499 -9.696 1.00 59.97 465 GLU A N 1
ATOM 3723 C CA . GLU A 1 465 ? -3.596 -18.238 -9.089 1.00 59.97 465 GLU A CA 1
ATOM 3724 C C . GLU A 1 465 ? -3.314 -17.815 -7.645 1.00 59.97 465 GLU A C 1
ATOM 3726 O O . GLU A 1 465 ? -3.069 -18.670 -6.793 1.00 59.97 465 GLU A O 1
ATOM 3731 N N . PHE A 1 466 ? -3.402 -16.518 -7.337 1.00 66.50 466 PHE A N 1
ATOM 3732 C CA . PHE A 1 466 ? -3.259 -16.022 -5.964 1.00 66.50 466 PHE A CA 1
ATOM 3733 C C . PHE A 1 466 ? -4.315 -16.645 -5.034 1.00 66.50 466 PHE A C 1
ATOM 3735 O O . PHE A 1 466 ? -3.964 -17.151 -3.970 1.00 66.50 466 PHE A O 1
ATOM 3742 N N . LEU A 1 467 ? -5.584 -16.724 -5.465 1.00 63.41 467 LEU A N 1
ATOM 3743 C CA . LEU A 1 467 ? -6.657 -17.393 -4.711 1.00 63.41 467 LEU A CA 1
ATOM 3744 C C . LEU A 1 467 ? -6.441 -18.904 -4.539 1.00 63.41 467 LEU A C 1
ATOM 3746 O O . LEU A 1 467 ? -6.886 -19.466 -3.541 1.00 63.41 467 LEU A O 1
ATOM 3750 N N . ARG A 1 468 ? -5.785 -19.577 -5.495 1.00 62.03 468 ARG A N 1
ATOM 3751 C CA . ARG A 1 468 ? -5.467 -21.013 -5.383 1.00 62.03 468 ARG A CA 1
ATOM 3752 C C . ARG A 1 468 ? -4.336 -21.273 -4.396 1.00 62.03 468 ARG A C 1
ATOM 3754 O O . ARG A 1 468 ? -4.382 -22.262 -3.670 1.00 62.03 468 ARG A O 1
ATOM 3761 N N . LYS A 1 469 ? -3.312 -20.417 -4.398 1.00 64.31 469 LYS A N 1
ATOM 3762 C CA . LYS A 1 469 ? -2.098 -20.595 -3.588 1.00 64.31 469 LYS A CA 1
ATOM 3763 C C . LYS A 1 469 ? -2.275 -20.139 -2.145 1.00 64.31 469 LYS A C 1
ATOM 3765 O O . LYS A 1 469 ? -1.655 -20.712 -1.253 1.00 64.31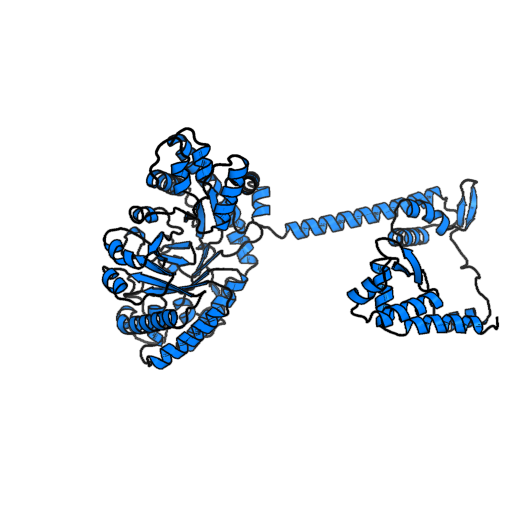 469 LYS A O 1
ATOM 3770 N N . HIS A 1 470 ? -3.121 -19.140 -1.911 1.00 70.81 470 HIS A N 1
ATOM 3771 C CA . HIS A 1 470 ? -3.269 -18.515 -0.604 1.00 70.81 470 HIS A CA 1
ATOM 3772 C C . HIS A 1 470 ? -4.639 -18.780 0.011 1.00 70.81 470 HIS A C 1
ATOM 3774 O O . HIS A 1 470 ? -5.680 -18.641 -0.630 1.00 70.81 470 HIS A O 1
ATOM 3780 N N . ASN A 1 471 ? -4.657 -19.120 1.302 1.00 77.75 471 ASN A N 1
ATOM 3781 C CA . ASN A 1 471 ? -5.911 -19.224 2.032 1.00 77.75 471 ASN A CA 1
ATOM 3782 C C . ASN A 1 471 ? -6.443 -17.816 2.328 1.00 77.75 471 ASN A C 1
ATOM 3784 O O . ASN A 1 471 ? -5.926 -17.137 3.202 1.00 77.75 471 ASN A O 1
ATOM 3788 N N . THR A 1 472 ? -7.498 -17.393 1.633 1.00 85.06 472 THR A N 1
ATOM 3789 C CA . THR A 1 472 ? -8.160 -16.085 1.828 1.00 85.06 472 THR A CA 1
ATOM 3790 C C . THR A 1 472 ? -9.367 -16.141 2.764 1.00 85.06 472 THR A C 1
ATOM 3792 O O . THR A 1 472 ? -10.087 -15.154 2.954 1.00 85.06 472 THR A O 1
ATOM 3795 N N . ARG A 1 473 ? -9.624 -17.317 3.347 1.00 87.88 473 ARG A N 1
ATOM 3796 C CA . ARG A 1 473 ? -10.787 -17.580 4.190 1.00 87.88 473 ARG A CA 1
ATOM 3797 C C . ARG A 1 473 ? -10.376 -17.855 5.628 1.00 87.88 473 ARG A C 1
ATOM 3799 O O . ARG A 1 473 ? -9.476 -18.652 5.894 1.00 87.88 473 ARG A O 1
ATOM 3806 N N . LEU A 1 474 ? -11.131 -17.274 6.551 1.00 86.69 474 LEU A N 1
ATOM 3807 C CA . LEU A 1 474 ? -11.056 -17.588 7.972 1.00 86.69 474 LEU A CA 1
ATOM 3808 C C . LEU A 1 474 ? -12.158 -18.587 8.342 1.00 86.69 474 LEU A C 1
ATOM 3810 O O . LEU A 1 474 ? -13.213 -18.642 7.703 1.00 86.69 474 LEU A O 1
ATOM 3814 N N . LYS A 1 475 ? -11.928 -19.387 9.387 1.00 83.31 475 LYS A N 1
ATOM 3815 C CA . LYS A 1 475 ? -12.999 -20.188 10.003 1.00 83.31 475 LYS A CA 1
ATOM 3816 C C . LYS A 1 475 ? -14.019 -19.243 10.639 1.00 83.31 475 LYS A C 1
ATOM 3818 O O . LYS A 1 475 ? -13.614 -18.281 11.289 1.00 83.31 475 LYS A O 1
ATOM 3823 N N . SER A 1 476 ? -15.307 -19.522 10.457 1.00 78.88 476 SER A N 1
ATOM 3824 C CA . SER A 1 476 ? -16.393 -18.757 11.077 1.00 78.88 476 SER A CA 1
ATOM 3825 C C . SER A 1 476 ? -17.233 -19.644 11.995 1.00 78.88 476 SER A C 1
ATOM 3827 O O . SER A 1 476 ? -17.156 -20.866 11.946 1.00 78.88 476 SER A O 1
ATOM 3829 N N . ILE A 1 477 ? -18.026 -19.006 12.850 1.00 72.44 477 ILE A N 1
ATOM 3830 C CA . ILE A 1 477 ? -18.998 -19.646 13.746 1.00 72.44 477 ILE A CA 1
ATOM 3831 C C . ILE A 1 477 ? -20.295 -19.969 13.002 1.00 72.44 477 ILE A C 1
ATOM 3833 O O . ILE A 1 477 ? -20.906 -21.006 13.221 1.00 72.44 477 ILE A O 1
ATOM 3837 N N . HIS A 1 478 ? -20.721 -19.065 12.115 1.00 67.00 478 HIS A N 1
ATOM 3838 C CA . HIS A 1 478 ? -21.988 -19.171 11.382 1.00 67.00 478 HIS A CA 1
ATOM 3839 C C . HIS A 1 478 ? -21.836 -19.844 10.014 1.00 67.00 478 HIS A C 1
ATOM 3841 O O . HIS A 1 478 ? -22.823 -20.196 9.375 1.00 67.00 478 HIS A O 1
ATOM 3847 N N . LYS A 1 479 ? -20.599 -19.970 9.531 1.00 61.50 479 LYS A N 1
ATOM 3848 C CA . LYS A 1 479 ? -20.239 -20.601 8.259 1.00 61.50 479 LYS A CA 1
ATOM 3849 C C . LYS A 1 479 ? -19.015 -21.469 8.504 1.00 61.50 479 LYS A C 1
ATOM 3851 O O . LYS A 1 479 ? -18.136 -21.040 9.240 1.00 61.50 479 LYS A O 1
ATOM 3856 N N . GLU A 1 480 ? -18.882 -22.612 7.835 1.00 65.62 480 GLU A N 1
ATOM 3857 C CA . GLU A 1 480 ? -17.651 -23.416 7.946 1.00 65.62 480 GLU A CA 1
ATOM 3858 C C . GLU A 1 480 ? -16.395 -22.571 7.660 1.00 65.62 480 GLU A C 1
ATOM 3860 O O . GLU A 1 480 ? -15.387 -22.669 8.364 1.00 65.62 480 GLU A O 1
ATOM 3865 N N . ARG A 1 481 ? -16.478 -21.670 6.668 1.00 76.56 481 ARG A N 1
ATOM 3866 C CA . ARG A 1 481 ? -15.491 -20.617 6.390 1.00 76.56 481 ARG A CA 1
ATOM 3867 C C . ARG A 1 481 ? -16.165 -19.365 5.832 1.00 76.56 481 ARG A C 1
ATOM 3869 O O . ARG A 1 481 ? -17.137 -19.466 5.084 1.00 76.56 481 ARG A O 1
ATOM 3876 N N . TRP A 1 482 ? -15.623 -18.189 6.143 1.00 87.50 482 TRP A N 1
ATOM 3877 C CA . TRP A 1 482 ? -16.032 -16.921 5.530 1.00 87.50 482 TRP A CA 1
ATOM 3878 C C . TRP A 1 482 ? -14.871 -16.289 4.758 1.00 87.50 482 TRP A C 1
ATOM 3880 O O . TRP A 1 482 ? -13.710 -16.403 5.154 1.00 87.50 482 TRP A O 1
ATOM 3890 N N . THR A 1 483 ? -15.182 -15.666 3.620 1.00 87.81 483 THR A N 1
ATOM 3891 C CA . THR A 1 483 ? -14.202 -14.950 2.793 1.00 87.81 483 THR A CA 1
ATOM 3892 C C . THR A 1 483 ? -13.739 -13.709 3.545 1.00 87.81 483 THR A C 1
ATOM 3894 O O . THR A 1 483 ? -14.515 -12.767 3.710 1.00 87.81 483 THR A O 1
ATOM 3897 N N . TYR A 1 484 ? -12.506 -13.734 4.053 1.00 91.81 484 TYR A N 1
ATOM 3898 C CA . TYR A 1 484 ? -11.949 -12.616 4.811 1.00 91.81 484 TYR A CA 1
ATOM 3899 C C . TYR A 1 484 ? -11.228 -11.618 3.911 1.00 91.81 484 TYR A C 1
ATOM 3901 O O . TYR A 1 484 ? -11.254 -10.431 4.196 1.00 91.81 484 TYR A O 1
ATOM 3909 N N . ILE A 1 485 ? -10.630 -12.083 2.814 1.00 91.12 485 ILE A N 1
ATOM 3910 C CA . ILE A 1 485 ? -10.026 -11.224 1.793 1.00 91.12 485 ILE A CA 1
ATOM 3911 C C . ILE A 1 485 ? -10.884 -11.324 0.534 1.00 91.12 485 ILE A C 1
ATOM 3913 O O . ILE A 1 485 ? -10.956 -12.383 -0.093 1.00 91.12 485 ILE A O 1
ATOM 3917 N N . ASN A 1 486 ? -11.538 -10.224 0.168 1.00 90.00 486 ASN A N 1
ATOM 3918 C CA . ASN A 1 486 ? -12.354 -10.115 -1.037 1.00 90.00 486 ASN A CA 1
ATOM 3919 C C . ASN A 1 486 ? -11.457 -9.732 -2.221 1.00 90.00 486 ASN A C 1
ATOM 3921 O O . ASN A 1 486 ? -11.421 -8.576 -2.632 1.00 90.00 486 ASN A O 1
ATOM 3925 N N . VAL A 1 487 ? -10.706 -10.699 -2.753 1.00 88.06 487 VAL A N 1
ATOM 3926 C CA . VAL A 1 487 ? -9.710 -10.454 -3.817 1.00 88.06 487 VAL A CA 1
ATOM 3927 C C . VAL A 1 487 ? -10.337 -9.821 -5.066 1.00 88.06 487 VAL A C 1
ATOM 3929 O O . VAL A 1 487 ? -9.737 -8.924 -5.648 1.00 88.06 487 VAL A O 1
ATOM 3932 N N . ASP A 1 488 ? -11.573 -10.189 -5.412 1.00 86.12 488 ASP A N 1
ATOM 3933 C CA . ASP A 1 488 ? -12.317 -9.595 -6.537 1.00 86.12 488 ASP A CA 1
ATOM 3934 C C . ASP A 1 488 ? -12.630 -8.097 -6.341 1.00 86.12 488 ASP A C 1
ATOM 3936 O O . ASP A 1 488 ? -12.904 -7.381 -7.302 1.00 86.12 488 ASP A O 1
ATOM 3940 N N . ASP A 1 489 ? -12.609 -7.616 -5.094 1.00 90.50 489 ASP A N 1
ATOM 3941 C CA . ASP A 1 489 ? -12.872 -6.218 -4.730 1.00 90.50 489 ASP A CA 1
ATOM 3942 C C . ASP A 1 489 ? -11.595 -5.409 -4.480 1.00 90.50 489 ASP A C 1
ATOM 3944 O O . ASP A 1 489 ? -11.649 -4.185 -4.296 1.00 90.50 489 ASP A O 1
ATOM 3948 N N . CYS A 1 490 ? -10.444 -6.079 -4.480 1.00 92.00 490 CYS A N 1
ATOM 3949 C CA . CYS A 1 490 ? -9.158 -5.432 -4.326 1.00 92.00 490 CYS A CA 1
ATOM 3950 C C . CYS A 1 490 ? -8.838 -4.524 -5.518 1.00 92.00 490 CYS A C 1
ATOM 3952 O O . CYS A 1 490 ? -9.187 -4.770 -6.676 1.00 92.00 490 CYS A O 1
ATOM 3954 N N . MET A 1 491 ? -8.127 -3.447 -5.212 1.00 93.31 491 MET A N 1
ATOM 3955 C CA . MET A 1 491 ? -7.780 -2.417 -6.176 1.00 93.31 491 MET A CA 1
ATOM 3956 C C . MET A 1 491 ? -6.543 -2.811 -6.987 1.00 93.31 491 MET A C 1
ATOM 3958 O O . MET A 1 491 ? -5.558 -3.326 -6.457 1.00 93.31 491 MET A O 1
ATOM 3962 N N . HIS A 1 492 ? -6.581 -2.472 -8.269 1.00 94.19 492 HIS A N 1
ATOM 3963 C CA . HIS A 1 492 ? -5.418 -2.339 -9.132 1.00 94.19 492 HIS A CA 1
ATOM 3964 C C . HIS A 1 492 ? -5.178 -0.842 -9.360 1.00 94.19 492 HIS A C 1
ATOM 3966 O O . HIS A 1 492 ? -6.116 -0.082 -9.604 1.00 94.19 492 HIS A O 1
ATOM 3972 N N . ALA A 1 493 ? -3.938 -0.389 -9.241 1.00 95.75 493 ALA A N 1
ATOM 3973 C CA . ALA A 1 493 ? -3.609 1.025 -9.305 1.00 95.75 493 ALA A CA 1
ATOM 3974 C C . ALA A 1 493 ? -2.784 1.359 -10.548 1.00 95.75 493 ALA A C 1
ATOM 3976 O O . ALA A 1 493 ? -1.864 0.633 -10.928 1.00 95.75 493 ALA A O 1
ATOM 3977 N N . ILE A 1 494 ? -3.079 2.515 -11.134 1.00 97.50 494 ILE A N 1
ATOM 3978 C CA . ILE A 1 494 ? -2.125 3.236 -11.970 1.00 97.50 494 ILE A CA 1
ATOM 3979 C C . ILE A 1 494 ? -1.694 4.457 -11.170 1.00 97.50 494 ILE A C 1
ATOM 3981 O O . ILE A 1 494 ? -2.493 5.351 -10.884 1.00 97.50 494 ILE A O 1
ATOM 3985 N N . SER A 1 495 ? -0.432 4.479 -10.767 1.00 97.31 495 SER A N 1
ATOM 3986 C CA . SER A 1 495 ? 0.151 5.596 -10.041 1.00 97.31 495 SER A CA 1
ATOM 3987 C C . SER A 1 495 ? 0.826 6.579 -10.988 1.00 97.31 495 SER A C 1
ATOM 3989 O O . SER A 1 495 ? 1.427 6.192 -11.985 1.00 97.31 495 SER A O 1
ATOM 3991 N N . ILE A 1 496 ? 0.824 7.858 -10.629 1.00 96.38 496 ILE A N 1
ATOM 3992 C CA . ILE A 1 496 ? 1.668 8.871 -11.275 1.00 96.38 496 ILE A CA 1
ATOM 3993 C C . ILE A 1 496 ? 2.743 9.380 -10.320 1.00 96.38 496 ILE A C 1
ATOM 3995 O O . ILE A 1 496 ? 2.533 9.461 -9.109 1.00 96.38 496 ILE A O 1
ATOM 3999 N N . THR A 1 497 ? 3.892 9.763 -10.868 1.00 95.69 497 THR A N 1
ATOM 4000 C CA . THR A 1 497 ? 4.982 10.376 -10.102 1.00 95.69 497 THR A CA 1
ATOM 4001 C C . THR A 1 497 ? 5.501 11.623 -10.803 1.00 95.69 497 THR A C 1
ATOM 4003 O O . THR A 1 497 ? 5.480 11.703 -12.032 1.00 95.69 497 THR A O 1
ATOM 4006 N N . GLY A 1 498 ? 5.996 12.590 -10.028 1.00 94.06 498 GLY A N 1
ATOM 4007 C CA . GLY A 1 498 ? 6.655 13.775 -10.570 1.00 94.06 498 GLY A CA 1
ATOM 4008 C C . GLY A 1 498 ? 5.720 14.710 -11.336 1.00 94.06 498 GLY A C 1
ATOM 4009 O O . GLY A 1 498 ? 6.156 15.319 -12.310 1.00 94.06 498 GLY A O 1
ATOM 4010 N N . LEU A 1 499 ? 4.451 14.855 -10.925 1.00 93.94 499 LEU A N 1
ATOM 4011 C CA . LEU A 1 499 ? 3.519 15.781 -11.590 1.00 93.94 499 LEU A CA 1
ATOM 4012 C C . LEU A 1 499 ? 4.093 17.202 -11.625 1.00 93.94 499 LEU A C 1
ATOM 4014 O O . LEU A 1 499 ? 4.174 17.794 -12.696 1.00 93.94 499 LEU A O 1
ATOM 4018 N N . LYS A 1 500 ? 4.573 17.718 -10.487 1.00 91.62 500 LYS A N 1
ATOM 4019 C CA . LYS A 1 500 ? 5.226 19.033 -10.414 1.00 91.62 500 LYS A CA 1
ATOM 4020 C C . LYS A 1 500 ? 6.404 19.143 -11.388 1.00 91.62 500 LYS A C 1
ATOM 4022 O O . LYS A 1 500 ? 6.450 20.067 -12.191 1.00 91.62 500 LYS A O 1
ATOM 4027 N N . ASN A 1 501 ? 7.304 18.159 -11.377 1.00 93.75 501 ASN A N 1
ATOM 4028 C CA . ASN A 1 501 ? 8.464 18.137 -12.270 1.00 93.75 501 ASN A CA 1
ATOM 4029 C C . ASN A 1 501 ? 8.054 18.066 -13.750 1.00 93.75 501 ASN A C 1
ATOM 4031 O O . ASN A 1 501 ? 8.717 18.653 -14.597 1.00 93.75 501 ASN A O 1
ATOM 4035 N N . SER A 1 502 ? 6.951 17.383 -14.074 1.00 93.69 502 SER A N 1
ATOM 4036 C CA . SER A 1 502 ? 6.429 17.314 -15.442 1.00 93.69 502 SER A CA 1
ATOM 4037 C C . SER A 1 502 ? 5.998 18.686 -15.970 1.00 93.69 502 SER A C 1
ATOM 4039 O O . SER A 1 502 ? 6.207 18.972 -17.145 1.00 93.69 502 SER A O 1
ATOM 4041 N N . LEU A 1 503 ? 5.478 19.561 -15.100 1.00 92.19 503 LEU A N 1
ATOM 4042 C CA . LEU A 1 503 ? 5.131 20.939 -15.458 1.00 92.19 503 LEU A CA 1
ATOM 4043 C C . LEU A 1 503 ? 6.375 21.800 -15.705 1.00 92.19 503 LEU A C 1
ATOM 4045 O O . LEU A 1 503 ? 6.340 22.680 -16.556 1.00 92.19 503 LEU A O 1
ATOM 4049 N N . GLU A 1 504 ? 7.460 21.545 -14.970 1.00 91.00 504 GLU A N 1
ATOM 4050 C CA . GLU A 1 504 ? 8.727 22.279 -15.088 1.00 91.00 504 GLU A CA 1
ATOM 4051 C C . GLU A 1 504 ? 9.489 21.923 -16.373 1.00 91.00 504 GLU A C 1
ATOM 4053 O O . GLU A 1 504 ? 10.120 22.788 -16.974 1.00 91.00 504 GLU A O 1
ATOM 4058 N N . VAL A 1 505 ? 9.435 20.657 -16.808 1.00 92.56 505 VAL A N 1
ATOM 4059 C CA . VAL A 1 505 ? 10.147 20.186 -18.013 1.00 92.56 505 VAL A CA 1
ATOM 4060 C C . VAL A 1 505 ? 9.312 20.262 -19.294 1.00 92.56 505 VAL A C 1
ATOM 4062 O O . VAL A 1 505 ? 9.851 20.054 -20.383 1.00 92.56 505 VAL A O 1
ATOM 4065 N N . ALA A 1 506 ? 8.006 20.517 -19.187 1.00 92.00 506 ALA A N 1
ATOM 4066 C CA . ALA A 1 506 ? 7.139 20.685 -20.345 1.00 92.00 506 ALA A CA 1
ATOM 4067 C C . ALA A 1 506 ? 7.540 21.930 -21.152 1.00 92.00 506 ALA A C 1
ATOM 4069 O O . ALA A 1 506 ? 7.814 22.993 -20.601 1.00 92.00 506 ALA A O 1
ATOM 4070 N N . LYS A 1 507 ? 7.531 21.812 -22.486 1.00 90.31 507 LYS A N 1
ATOM 4071 C CA . LYS A 1 507 ? 7.857 22.928 -23.396 1.00 90.31 507 LYS A CA 1
ATOM 4072 C C . LYS A 1 507 ? 6.796 24.031 -23.409 1.00 90.31 507 LYS A C 1
ATOM 4074 O O . LYS A 1 507 ? 7.089 25.169 -23.754 1.00 90.31 507 LYS A O 1
ATOM 4079 N N . GLU A 1 508 ? 5.566 23.684 -23.046 1.00 91.50 508 GLU A N 1
ATOM 4080 C CA . GLU A 1 508 ? 4.437 24.602 -22.920 1.00 91.50 508 GLU A CA 1
ATOM 4081 C C . GLU A 1 508 ? 3.986 24.663 -21.462 1.00 91.50 508 GLU A C 1
ATOM 4083 O O . GLU A 1 508 ? 4.136 23.699 -20.713 1.00 91.50 508 GLU A O 1
ATOM 4088 N N . LYS A 1 509 ? 3.362 25.776 -21.063 1.00 89.50 509 LYS A N 1
ATOM 4089 C CA . LYS A 1 509 ? 2.728 25.881 -19.748 1.00 89.50 509 LYS A CA 1
ATOM 4090 C C . LYS A 1 509 ? 1.487 24.987 -19.707 1.00 89.50 509 LYS A C 1
ATOM 4092 O O . LYS A 1 509 ? 0.538 25.199 -20.461 1.00 89.50 509 LYS A O 1
ATOM 4097 N N . ILE A 1 510 ? 1.479 24.009 -18.806 1.00 88.44 510 ILE A N 1
ATOM 4098 C CA . ILE A 1 510 ? 0.386 23.039 -18.665 1.00 88.44 510 ILE A CA 1
ATOM 4099 C C . ILE A 1 510 ? -0.271 23.200 -17.295 1.00 88.44 510 ILE A C 1
ATOM 4101 O O . ILE A 1 510 ? 0.392 23.461 -16.295 1.00 88.44 510 ILE A O 1
ATOM 4105 N N . ASN A 1 511 ? -1.595 23.061 -17.252 1.00 91.25 511 ASN A N 1
ATOM 4106 C CA . ASN A 1 511 ? -2.347 23.026 -16.003 1.00 91.25 511 ASN A CA 1
ATOM 4107 C C . ASN A 1 511 ? -2.327 21.586 -15.435 1.00 91.25 511 ASN A C 1
ATOM 4109 O O . ASN A 1 511 ? -2.718 20.669 -16.167 1.00 91.25 511 ASN A O 1
ATOM 4113 N N . PRO A 1 512 ? -1.930 21.360 -14.166 1.00 93.25 512 PRO A N 1
ATOM 4114 C CA . PRO A 1 512 ? -1.955 20.030 -13.545 1.00 93.25 512 PRO A CA 1
ATOM 4115 C C . PRO A 1 512 ? -3.340 19.372 -13.575 1.00 93.25 512 PRO A C 1
ATOM 4117 O O . PRO A 1 512 ? -3.439 18.165 -13.788 1.00 93.25 512 PRO A O 1
ATOM 4120 N N . GLU A 1 513 ? -4.418 20.150 -13.447 1.00 95.19 513 GLU A N 1
ATOM 4121 C CA . GLU A 1 513 ? -5.787 19.643 -13.560 1.00 95.19 513 GLU A CA 1
ATOM 4122 C C . GLU A 1 513 ? -6.042 19.006 -14.930 1.00 95.19 513 GLU A C 1
ATOM 4124 O O . GLU A 1 513 ? -6.699 17.974 -15.023 1.00 95.19 513 GLU A O 1
ATOM 4129 N N . LYS A 1 514 ? -5.500 19.595 -16.004 1.00 94.62 514 LYS A N 1
ATOM 4130 C CA . LYS A 1 514 ? -5.662 19.067 -17.364 1.00 94.62 514 LYS A CA 1
ATOM 4131 C C . LYS A 1 514 ? -5.003 17.694 -17.498 1.00 94.62 514 LYS A C 1
ATOM 4133 O O . LYS A 1 514 ? -5.597 16.812 -18.104 1.00 94.62 514 LYS A O 1
ATOM 4138 N N . ILE A 1 515 ? -3.817 17.508 -16.912 1.00 94.94 515 ILE A N 1
ATOM 4139 C CA . ILE A 1 515 ? -3.122 16.211 -16.892 1.00 94.94 515 ILE A CA 1
ATOM 4140 C C . ILE A 1 515 ? -3.968 15.170 -16.153 1.00 94.94 515 ILE A C 1
ATOM 4142 O O . ILE A 1 515 ? -4.252 14.111 -16.704 1.00 94.94 515 ILE A O 1
ATOM 4146 N N . LEU A 1 516 ? -4.431 15.489 -14.942 1.00 96.31 516 LEU A N 1
ATOM 4147 C CA . LEU A 1 516 ? -5.224 14.563 -14.129 1.00 96.31 516 LEU A CA 1
ATOM 4148 C C . LEU A 1 516 ? -6.573 14.211 -14.774 1.00 96.31 516 LEU A C 1
ATOM 4150 O O . LEU A 1 516 ? -6.966 13.047 -14.754 1.00 96.31 516 LEU A O 1
ATOM 4154 N N . LYS A 1 517 ? -7.244 15.181 -15.411 1.00 96.44 517 LYS A N 1
ATOM 4155 C CA . LYS A 1 517 ? -8.467 14.941 -16.196 1.00 96.44 517 LYS A CA 1
ATOM 4156 C C . LYS A 1 517 ? -8.226 13.979 -17.351 1.00 96.44 517 LYS A C 1
ATOM 4158 O O . LYS A 1 517 ? -9.054 13.110 -17.580 1.00 96.44 517 LYS A O 1
ATOM 4163 N N . ILE A 1 518 ? -7.111 14.117 -18.072 1.00 96.12 518 ILE A N 1
ATOM 4164 C CA . ILE A 1 518 ? -6.762 13.192 -19.160 1.00 96.12 518 ILE A CA 1
ATOM 4165 C C . ILE A 1 518 ? -6.579 11.778 -18.606 1.00 96.12 518 ILE A C 1
ATOM 4167 O O . ILE A 1 518 ? -7.099 10.831 -19.189 1.00 96.12 518 ILE A O 1
ATOM 4171 N N . CYS A 1 519 ? -5.910 11.633 -17.458 1.00 95.94 519 CYS A N 1
ATOM 4172 C CA . CYS A 1 519 ? -5.753 10.335 -16.810 1.00 95.94 519 CYS A CA 1
ATOM 4173 C C . CYS A 1 519 ? -7.099 9.702 -16.422 1.00 95.94 519 CYS A C 1
ATOM 4175 O O . CYS A 1 519 ? -7.347 8.539 -16.733 1.00 95.94 519 CYS A O 1
ATOM 4177 N N . GLU A 1 520 ? -7.980 10.468 -15.773 1.00 94.69 520 GLU A N 1
ATOM 4178 C CA . GLU A 1 520 ? -9.322 10.009 -15.388 1.00 94.69 520 GLU A CA 1
ATOM 4179 C C . GLU A 1 520 ? -10.167 9.638 -16.618 1.00 94.69 520 GLU A C 1
ATOM 4181 O O . GLU A 1 520 ? -10.797 8.582 -16.650 1.00 94.69 520 GLU A O 1
ATOM 4186 N N . GLN A 1 521 ? -10.141 10.467 -17.665 1.00 95.06 521 GLN A N 1
ATOM 4187 C CA . GLN A 1 521 ? -10.858 10.210 -18.915 1.00 95.06 521 GLN A CA 1
ATOM 4188 C C . GLN A 1 521 ? -10.341 8.961 -19.630 1.00 95.06 521 GLN A C 1
ATOM 4190 O O . GLN A 1 521 ? -11.145 8.202 -20.166 1.00 95.06 521 GLN A O 1
ATOM 4195 N N . ALA A 1 522 ? -9.027 8.726 -19.633 1.00 95.00 522 ALA A N 1
ATOM 4196 C CA . ALA A 1 522 ? -8.439 7.519 -20.204 1.00 95.00 522 ALA A CA 1
ATOM 4197 C C . ALA A 1 522 ? -8.933 6.260 -19.473 1.00 95.00 522 ALA A C 1
ATOM 4199 O O . ALA A 1 522 ? -9.373 5.316 -20.124 1.00 95.00 522 ALA A O 1
ATOM 4200 N N . LEU A 1 523 ? -8.967 6.278 -18.134 1.00 93.31 523 LEU A N 1
ATOM 4201 C CA . LEU A 1 523 ? -9.547 5.187 -17.340 1.00 93.31 523 LEU A CA 1
ATOM 4202 C C . LEU A 1 523 ? -11.042 4.981 -17.630 1.00 93.31 523 LEU A C 1
ATOM 4204 O O . LEU A 1 523 ? -11.503 3.846 -17.707 1.00 93.31 523 LEU A O 1
ATOM 4208 N N . ALA A 1 524 ? -11.800 6.063 -17.827 1.00 91.31 524 ALA A N 1
ATOM 4209 C CA . ALA A 1 524 ? -13.235 6.002 -18.104 1.00 91.31 524 ALA A CA 1
ATOM 4210 C C . ALA A 1 524 ? -13.583 5.469 -19.509 1.00 91.31 524 ALA A C 1
ATOM 4212 O O . ALA A 1 524 ? -14.699 4.995 -19.714 1.00 91.31 524 ALA A O 1
ATOM 4213 N N . LYS A 1 525 ? -12.653 5.532 -20.476 1.00 90.38 525 LYS A N 1
ATOM 4214 C CA . LYS A 1 525 ? -12.831 4.973 -21.834 1.00 90.38 525 LYS A CA 1
ATOM 4215 C C . LYS A 1 525 ? -12.794 3.445 -21.867 1.00 90.38 525 LYS A C 1
ATOM 4217 O O . LYS A 1 525 ? -13.168 2.846 -22.874 1.00 90.38 525 LYS A O 1
ATOM 4222 N N . ARG A 1 526 ? -12.329 2.819 -20.790 1.00 81.81 526 ARG A N 1
ATOM 4223 C CA . ARG A 1 526 ? -12.177 1.374 -20.684 1.00 81.81 526 ARG A CA 1
ATOM 4224 C C . ARG A 1 526 ? -13.542 0.663 -20.712 1.00 81.81 526 ARG A C 1
ATOM 4226 O O . ARG A 1 526 ? -14.487 1.136 -20.071 1.00 81.81 526 ARG A O 1
ATOM 4233 N N . PRO A 1 527 ? -13.670 -0.491 -21.395 1.00 72.56 527 PRO A N 1
ATOM 4234 C CA . PRO A 1 527 ? -14.858 -1.330 -21.269 1.00 72.56 527 PRO A CA 1
ATOM 4235 C C . PRO A 1 527 ? -15.085 -1.740 -19.805 1.00 72.56 527 PRO A C 1
ATOM 4237 O O . PRO A 1 527 ? -14.142 -1.922 -19.035 1.00 72.56 527 PRO A O 1
ATOM 4240 N N . LYS A 1 528 ? -16.356 -1.878 -19.402 1.00 70.88 528 LYS A N 1
ATOM 4241 C CA . LYS A 1 528 ? -16.715 -2.289 -18.037 1.00 70.88 528 LYS A CA 1
ATOM 4242 C C . LYS A 1 528 ? -16.270 -3.730 -17.792 1.00 70.88 528 LYS A C 1
ATOM 4244 O O . LYS A 1 528 ? -16.987 -4.673 -18.110 1.00 70.88 528 LYS A O 1
ATOM 4249 N N . ILE A 1 529 ? -15.094 -3.877 -17.207 1.00 70.06 529 ILE A N 1
ATOM 4250 C CA . ILE A 1 529 ? -14.536 -5.145 -16.739 1.00 70.06 529 ILE A CA 1
ATOM 4251 C C . ILE A 1 529 ? -14.694 -5.170 -15.213 1.00 70.06 529 ILE A C 1
ATOM 4253 O O . ILE A 1 529 ? -14.597 -4.110 -14.587 1.00 70.06 529 ILE A O 1
ATOM 4257 N N . PRO A 1 530 ? -14.927 -6.336 -14.581 1.00 80.12 530 PRO A N 1
ATOM 4258 C CA . PRO A 1 530 ? -15.081 -6.459 -13.127 1.00 80.12 530 PRO A CA 1
ATOM 4259 C C . PRO A 1 530 ? -13.758 -6.267 -12.357 1.00 80.12 530 PRO A C 1
ATOM 4261 O O . PRO A 1 530 ? -13.508 -6.943 -11.369 1.00 80.12 530 PRO A O 1
ATOM 4264 N N . LEU A 1 531 ? -12.897 -5.347 -12.798 1.00 88.25 531 LEU A N 1
ATOM 4265 C CA . LEU A 1 531 ? -11.639 -4.993 -12.151 1.00 88.25 531 LEU A CA 1
ATOM 4266 C C . LEU A 1 531 ? -11.662 -3.537 -11.717 1.00 88.25 531 LEU A C 1
ATOM 4268 O O . LEU A 1 531 ? -11.809 -2.632 -12.546 1.00 88.25 531 LEU A O 1
ATOM 4272 N N . ARG A 1 532 ? -11.429 -3.322 -10.425 1.00 92.06 532 ARG A N 1
ATOM 4273 C CA . ARG A 1 532 ? -11.310 -2.001 -9.820 1.00 92.06 532 ARG A CA 1
ATOM 4274 C C . ARG A 1 532 ? -9.946 -1.383 -10.139 1.00 92.06 532 ARG A C 1
ATOM 4276 O O . ARG A 1 532 ? -9.008 -1.541 -9.362 1.00 92.06 532 ARG A O 1
ATOM 4283 N N . ILE A 1 533 ? -9.836 -0.689 -11.273 1.00 93.94 533 ILE A N 1
ATOM 4284 C CA . ILE A 1 533 ? -8.633 0.075 -11.647 1.00 93.94 533 ILE A CA 1
ATOM 4285 C C . ILE A 1 533 ? -8.824 1.547 -11.284 1.00 93.94 533 ILE A C 1
ATOM 4287 O O . ILE A 1 533 ? -9.774 2.171 -11.754 1.00 93.94 533 ILE A O 1
ATOM 4291 N N . LEU A 1 534 ? -7.927 2.108 -10.470 1.00 95.06 534 LEU A N 1
ATOM 4292 C CA . LEU A 1 534 ? -8.007 3.500 -10.021 1.00 95.06 534 LEU A CA 1
ATOM 4293 C C . LEU A 1 534 ? -6.691 4.258 -10.231 1.00 95.06 534 LEU A C 1
ATOM 4295 O O . LEU A 1 534 ? -5.599 3.694 -10.144 1.00 95.06 534 LEU A O 1
ATOM 4299 N N . LEU A 1 535 ? -6.805 5.568 -10.470 1.00 96.38 535 LEU A N 1
ATOM 4300 C CA . LEU A 1 535 ? -5.666 6.483 -10.514 1.00 96.38 535 LEU A CA 1
ATOM 4301 C C . LEU A 1 535 ? -5.257 6.875 -9.093 1.00 96.38 535 LEU A C 1
ATOM 4303 O O . LEU A 1 535 ? -6.110 7.294 -8.308 1.00 96.38 535 LEU A O 1
ATOM 4307 N N . LYS A 1 536 ? -3.964 6.816 -8.778 1.00 95.31 536 LYS A N 1
ATOM 4308 C CA . LYS A 1 536 ? -3.433 7.306 -7.499 1.00 95.31 536 LYS A CA 1
ATOM 4309 C C . LYS A 1 536 ? -2.114 8.050 -7.664 1.00 95.31 536 LYS A C 1
ATOM 4311 O O . LYS A 1 536 ? -1.503 8.034 -8.731 1.00 95.31 536 LYS A O 1
ATOM 4316 N N . GLU A 1 537 ? -1.642 8.701 -6.613 1.00 94.69 537 GLU A N 1
ATOM 4317 C CA . GLU A 1 537 ? -0.281 9.236 -6.603 1.00 94.69 537 GLU A CA 1
ATOM 4318 C C . GLU A 1 537 ? 0.737 8.213 -6.077 1.00 94.69 537 GLU A C 1
ATOM 4320 O O . GLU A 1 537 ? 0.406 7.329 -5.292 1.00 94.69 537 GLU A O 1
ATOM 4325 N N . ASN A 1 538 ? 1.986 8.300 -6.535 1.00 94.50 538 ASN A N 1
ATOM 4326 C CA . ASN A 1 538 ? 3.076 7.472 -6.026 1.00 94.50 538 ASN A CA 1
ATOM 4327 C C . ASN A 1 538 ? 3.699 8.085 -4.764 1.00 94.50 538 ASN A C 1
ATOM 4329 O O . ASN A 1 538 ? 4.510 8.997 -4.882 1.00 94.50 538 ASN A O 1
ATOM 4333 N N . ALA A 1 539 ? 3.415 7.553 -3.577 1.00 90.56 539 ALA A N 1
ATOM 4334 C CA . ALA A 1 539 ? 4.065 8.023 -2.349 1.00 90.56 539 ALA A CA 1
ATOM 4335 C C . ALA A 1 539 ? 5.494 7.469 -2.144 1.00 90.56 539 ALA A C 1
ATOM 4337 O O . ALA A 1 539 ? 6.189 7.883 -1.220 1.00 90.56 539 ALA A O 1
ATOM 4338 N N . ASP A 1 540 ? 5.948 6.534 -2.986 1.00 92.69 540 ASP A N 1
ATOM 4339 C CA . ASP A 1 540 ? 7.231 5.848 -2.819 1.00 92.69 540 ASP A CA 1
ATOM 4340 C C . ASP A 1 540 ? 8.402 6.673 -3.386 1.00 92.69 540 ASP A C 1
ATOM 4342 O O . ASP A 1 540 ? 8.601 6.778 -4.607 1.00 92.69 540 ASP A O 1
ATOM 4346 N N . GLU A 1 541 ? 9.202 7.241 -2.481 1.00 94.00 541 GLU A N 1
ATOM 4347 C CA . GLU A 1 541 ? 10.403 8.016 -2.804 1.00 94.00 541 GLU A CA 1
ATOM 4348 C C . GLU A 1 541 ? 11.464 7.197 -3.552 1.00 94.00 541 GLU A C 1
ATOM 4350 O O . GLU A 1 541 ? 12.184 7.746 -4.390 1.00 94.00 541 GLU A O 1
ATOM 4355 N N . ALA A 1 542 ? 11.569 5.887 -3.303 1.00 95.75 542 ALA A N 1
ATOM 4356 C CA . ALA A 1 542 ? 12.554 5.042 -3.971 1.00 95.75 542 ALA A CA 1
ATOM 4357 C C . ALA A 1 542 ? 12.222 4.884 -5.459 1.00 95.75 542 ALA A C 1
ATOM 4359 O O . ALA A 1 542 ? 13.124 4.924 -6.302 1.00 95.75 542 ALA A O 1
ATOM 4360 N N . ILE A 1 543 ? 10.934 4.781 -5.799 1.00 96.19 543 ILE A N 1
ATOM 4361 C CA . ILE A 1 543 ? 10.474 4.744 -7.193 1.00 96.19 543 ILE A CA 1
ATOM 4362 C C . ILE A 1 543 ? 10.734 6.090 -7.880 1.00 96.19 543 ILE A C 1
ATOM 4364 O O . ILE A 1 543 ? 11.304 6.117 -8.975 1.00 96.19 543 ILE A O 1
ATOM 4368 N N . ALA A 1 544 ? 10.402 7.209 -7.228 1.00 96.31 544 ALA A N 1
ATOM 4369 C CA . ALA A 1 544 ? 10.680 8.543 -7.767 1.00 96.31 544 ALA A CA 1
ATOM 4370 C C . ALA A 1 544 ? 12.190 8.752 -8.012 1.00 96.31 544 ALA A C 1
ATOM 4372 O O . ALA A 1 544 ? 12.603 9.190 -9.091 1.00 96.31 544 ALA A O 1
ATOM 4373 N N . LYS A 1 545 ? 13.033 8.342 -7.054 1.00 96.94 545 LYS A N 1
ATOM 4374 C CA . LYS A 1 545 ? 14.499 8.379 -7.162 1.00 96.94 545 LYS A CA 1
ATOM 4375 C C . LYS A 1 545 ? 15.027 7.473 -8.272 1.00 96.94 545 LYS A C 1
ATOM 4377 O O . LYS A 1 545 ? 15.971 7.858 -8.966 1.00 96.94 545 LYS A O 1
ATOM 4382 N N . ARG A 1 546 ? 14.445 6.285 -8.465 1.00 97.06 546 ARG A N 1
ATOM 4383 C CA . ARG A 1 546 ? 14.807 5.378 -9.563 1.00 97.06 546 ARG A CA 1
ATOM 4384 C C . ARG A 1 546 ? 14.568 6.044 -10.912 1.00 97.06 546 ARG A C 1
ATOM 4386 O O . ARG A 1 546 ? 15.487 6.067 -11.728 1.00 97.06 546 ARG A O 1
ATOM 4393 N N . PHE A 1 547 ? 13.377 6.598 -11.136 1.00 97.38 547 PHE A N 1
ATOM 4394 C CA . PHE A 1 547 ? 13.064 7.291 -12.388 1.00 97.38 547 PHE A CA 1
ATOM 4395 C C . PHE A 1 547 ? 14.011 8.455 -12.642 1.00 97.38 547 PHE A C 1
ATOM 4397 O O . PHE A 1 547 ? 14.639 8.509 -13.698 1.00 97.38 547 PHE A O 1
ATOM 4404 N N . HIS A 1 548 ? 14.215 9.301 -11.630 1.00 96.38 548 HIS A N 1
ATOM 4405 C CA . HIS A 1 548 ? 15.179 10.389 -11.710 1.00 96.38 548 HIS A CA 1
ATOM 4406 C C . HIS A 1 548 ? 16.584 9.880 -12.074 1.00 96.38 548 HIS A C 1
ATOM 4408 O O . HIS A 1 548 ? 17.229 10.427 -12.959 1.00 96.38 548 HIS A O 1
ATOM 4414 N N . THR A 1 549 ? 17.056 8.796 -11.450 1.00 96.25 549 THR A N 1
ATOM 4415 C CA . THR A 1 549 ? 18.388 8.228 -11.718 1.00 96.25 549 THR A CA 1
ATOM 4416 C C . THR A 1 549 ? 18.529 7.747 -13.164 1.00 96.25 549 THR A C 1
ATOM 4418 O O . THR A 1 549 ? 19.572 7.963 -13.780 1.00 96.25 549 THR A O 1
ATOM 4421 N N . LEU A 1 550 ? 17.500 7.097 -13.716 1.00 95.81 550 LEU A N 1
ATOM 4422 C CA . LEU A 1 550 ? 17.504 6.626 -15.103 1.00 95.81 550 LEU A CA 1
ATOM 4423 C C . LEU A 1 550 ? 17.482 7.800 -16.089 1.00 95.81 550 LEU A C 1
ATOM 4425 O O . LEU A 1 550 ? 18.266 7.812 -17.038 1.00 95.81 550 LEU A O 1
ATOM 4429 N N . ASP A 1 551 ? 16.660 8.816 -15.830 1.00 95.69 551 ASP A N 1
ATOM 4430 C CA . ASP A 1 551 ? 16.556 9.998 -16.689 1.00 95.69 551 ASP A CA 1
ATOM 4431 C C . ASP A 1 551 ? 17.811 10.879 -16.632 1.00 95.69 551 ASP A C 1
ATOM 4433 O O . ASP A 1 551 ? 18.269 11.381 -17.666 1.00 95.69 551 ASP A O 1
ATOM 4437 N N . SER A 1 552 ? 18.440 10.989 -15.460 1.00 93.44 552 SER A N 1
ATOM 4438 C CA . SER A 1 552 ? 19.662 11.772 -15.251 1.00 93.44 552 SER A CA 1
ATOM 4439 C C . SER A 1 552 ? 20.879 11.231 -16.006 1.00 93.44 552 SER A C 1
ATOM 4441 O O . SER A 1 552 ? 21.798 11.994 -16.305 1.00 93.44 552 SER A O 1
ATOM 4443 N N . ARG A 1 553 ? 20.879 9.949 -16.409 1.00 91.69 553 ARG A N 1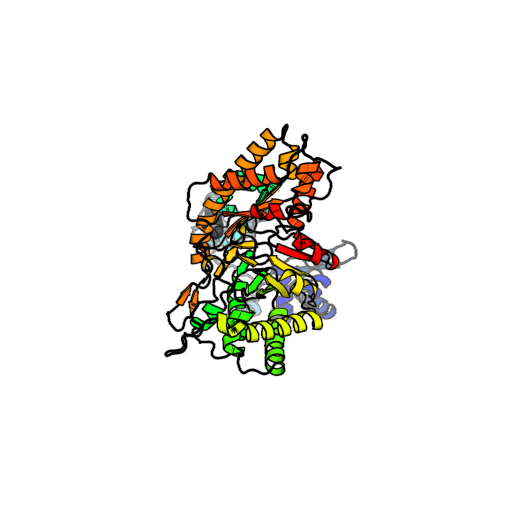
ATOM 4444 C CA . ARG A 1 553 ? 21.922 9.385 -17.294 1.00 91.69 553 ARG A CA 1
ATOM 4445 C C . ARG A 1 553 ? 21.954 10.067 -18.658 1.00 91.69 553 ARG A C 1
ATOM 4447 O O . ARG A 1 553 ? 23.020 10.201 -19.249 1.00 91.69 553 ARG A O 1
ATOM 4454 N N . THR A 1 554 ? 20.794 10.510 -19.138 1.00 86.00 554 THR A N 1
ATOM 4455 C CA . THR A 1 554 ? 20.661 11.230 -20.413 1.00 86.00 554 THR A CA 1
ATOM 4456 C C . THR A 1 554 ? 20.615 12.746 -20.230 1.00 86.00 554 THR A C 1
ATOM 4458 O O . THR A 1 554 ? 20.832 13.483 -21.188 1.00 86.00 554 THR A O 1
ATOM 4461 N N . ASN A 1 555 ? 20.337 13.241 -19.017 1.00 82.94 555 ASN A N 1
ATOM 4462 C CA . ASN A 1 555 ? 20.231 14.670 -18.735 1.00 82.94 555 ASN A CA 1
ATOM 4463 C C . ASN A 1 555 ? 20.710 15.031 -17.324 1.00 82.94 555 ASN A C 1
ATOM 4465 O O . ASN A 1 555 ? 19.964 14.916 -16.357 1.00 82.94 555 ASN A O 1
ATOM 4469 N N . LYS A 1 556 ? 21.935 15.549 -17.227 1.00 79.75 556 LYS A N 1
ATOM 4470 C CA . LYS A 1 556 ? 22.610 15.809 -15.947 1.00 79.75 556 LYS A CA 1
ATOM 4471 C C . LYS A 1 556 ? 21.978 16.922 -15.093 1.00 79.75 556 LYS A C 1
ATOM 4473 O O . LYS A 1 556 ? 22.278 16.986 -13.909 1.00 79.75 556 LYS A O 1
ATOM 4478 N N . ASN A 1 557 ? 21.102 17.760 -15.658 1.00 83.69 557 ASN A N 1
ATOM 4479 C CA . ASN A 1 557 ? 20.542 18.943 -14.983 1.00 83.69 557 ASN A CA 1
ATOM 4480 C C . ASN A 1 557 ? 19.081 18.768 -14.528 1.00 83.69 557 ASN A C 1
ATOM 4482 O O . ASN A 1 557 ? 18.361 19.751 -14.362 1.00 83.69 557 ASN A O 1
ATOM 4486 N N . LEU A 1 558 ? 18.601 17.532 -14.370 1.00 87.62 558 LEU A N 1
ATOM 4487 C CA . LEU A 1 558 ? 17.253 17.289 -13.855 1.00 87.62 558 LEU A CA 1
ATOM 4488 C C . LEU A 1 558 ? 17.202 17.518 -12.341 1.00 87.62 558 LEU A C 1
ATOM 4490 O O . LEU A 1 558 ? 18.072 17.059 -11.606 1.00 87.62 558 LEU A O 1
ATOM 4494 N N . ALA A 1 559 ? 16.150 18.180 -11.864 1.00 90.75 559 ALA A N 1
ATOM 4495 C CA . ALA A 1 559 ? 15.837 18.195 -10.440 1.00 90.75 559 ALA A CA 1
ATOM 4496 C C . ALA A 1 559 ? 15.372 16.795 -9.980 1.00 90.75 559 ALA A C 1
ATOM 4498 O O . ALA A 1 559 ? 14.786 16.051 -10.782 1.00 90.75 559 ALA A O 1
ATOM 4499 N N . PRO A 1 560 ? 15.593 16.421 -8.705 1.00 93.88 560 PRO A N 1
ATOM 4500 C CA . PRO A 1 560 ? 15.005 15.219 -8.126 1.00 93.88 560 PRO A CA 1
ATOM 4501 C C . PRO A 1 560 ? 13.483 15.207 -8.292 1.00 93.88 560 PRO A C 1
ATOM 4503 O O . PRO A 1 560 ? 12.814 16.228 -8.107 1.00 93.88 560 PRO A O 1
ATOM 4506 N N . TYR A 1 561 ? 12.933 14.049 -8.653 1.00 94.75 561 TYR A N 1
ATOM 4507 C CA . TYR A 1 561 ? 11.490 13.913 -8.827 1.00 94.75 561 TYR A CA 1
ATOM 4508 C C . TYR A 1 561 ? 10.792 13.845 -7.476 1.00 94.75 561 TYR A C 1
ATOM 4510 O O . TYR A 1 561 ? 11.185 13.068 -6.606 1.00 94.75 561 TYR A O 1
ATOM 4518 N N . ALA A 1 562 ? 9.743 14.648 -7.319 1.00 90.25 562 ALA A N 1
ATOM 4519 C CA . ALA A 1 562 ? 8.879 14.571 -6.157 1.00 90.25 562 ALA A CA 1
ATOM 4520 C C . ALA A 1 562 ? 8.057 13.267 -6.199 1.00 90.25 562 ALA A C 1
ATOM 4522 O O . ALA A 1 562 ? 7.579 12.881 -7.280 1.00 90.25 562 ALA A O 1
ATOM 4523 N N . PRO A 1 563 ? 7.863 12.588 -5.052 1.00 85.62 563 PRO A N 1
ATOM 4524 C CA . PRO A 1 563 ? 6.856 11.545 -4.962 1.00 85.62 563 PRO A CA 1
ATOM 4525 C C . PRO A 1 563 ? 5.472 12.161 -5.218 1.00 85.62 563 PRO A C 1
ATOM 4527 O O . PRO A 1 563 ? 5.159 13.268 -4.777 1.00 85.62 563 PRO A O 1
ATOM 4530 N N . GLY A 1 564 ? 4.657 11.438 -5.975 1.00 76.81 564 GLY A N 1
ATOM 4531 C CA . GLY A 1 564 ? 3.247 11.732 -6.173 1.00 76.81 564 GLY A CA 1
ATOM 4532 C C . GLY A 1 564 ? 2.964 13.010 -6.954 1.00 76.81 564 GLY A C 1
ATOM 4533 O O . GLY A 1 564 ? 3.694 13.380 -7.883 1.00 76.81 564 GLY A O 1
ATOM 4534 N N . ALA A 1 565 ? 1.850 13.655 -6.604 1.00 78.81 565 ALA A N 1
ATOM 4535 C CA . ALA A 1 565 ? 1.411 14.892 -7.231 1.00 78.81 565 ALA A CA 1
ATOM 4536 C C . ALA A 1 565 ? 2.055 16.139 -6.599 1.00 78.81 565 ALA A C 1
ATOM 4538 O O . ALA A 1 565 ? 2.130 17.175 -7.261 1.00 78.81 565 ALA A O 1
ATOM 4539 N N . ALA A 1 566 ? 2.544 16.029 -5.354 1.00 79.69 566 ALA A N 1
ATOM 4540 C CA . ALA A 1 566 ? 3.144 17.117 -4.573 1.00 79.69 566 ALA A CA 1
ATOM 4541 C C . ALA A 1 566 ? 2.286 18.398 -4.585 1.00 79.69 566 ALA A C 1
ATOM 4543 O O . ALA A 1 566 ? 2.782 19.502 -4.821 1.00 79.69 566 ALA A O 1
ATOM 4544 N N . LEU A 1 567 ? 0.976 18.219 -4.383 1.00 82.62 567 LEU A N 1
ATOM 4545 C CA . LEU A 1 567 ? -0.005 19.298 -4.424 1.00 82.62 567 LEU A CA 1
ATOM 4546 C C . LEU A 1 567 ? 0.238 20.285 -3.280 1.00 82.62 567 LEU A C 1
ATOM 4548 O O . LEU A 1 567 ? 0.372 19.886 -2.123 1.00 82.62 567 LEU A O 1
ATOM 4552 N N . ASP A 1 568 ? 0.245 21.574 -3.604 1.00 85.00 568 ASP A N 1
ATOM 4553 C CA . ASP A 1 568 ? 0.129 22.628 -2.601 1.00 85.00 568 ASP A CA 1
ATOM 4554 C C . ASP A 1 568 ? -1.322 22.752 -2.099 1.00 85.00 568 ASP A C 1
ATOM 4556 O O . ASP A 1 568 ? -2.259 22.216 -2.697 1.00 85.00 568 ASP A O 1
ATOM 4560 N N . ILE A 1 569 ? -1.510 23.494 -1.003 1.00 86.38 569 ILE A N 1
ATOM 4561 C CA . ILE A 1 569 ? -2.823 23.683 -0.370 1.00 86.38 569 ILE A CA 1
ATOM 4562 C C . ILE A 1 569 ? -3.878 24.271 -1.321 1.00 86.38 569 ILE A C 1
ATOM 4564 O O . ILE A 1 569 ? -5.049 23.904 -1.248 1.00 86.38 569 ILE A O 1
ATOM 4568 N N . ASN A 1 570 ? -3.466 25.118 -2.271 1.00 87.25 570 ASN A N 1
ATOM 4569 C CA . ASN A 1 570 ? -4.370 25.721 -3.254 1.00 87.25 570 ASN A CA 1
ATOM 4570 C C . ASN A 1 570 ? -4.882 24.683 -4.267 1.00 87.25 570 ASN A C 1
ATOM 4572 O O . ASN A 1 570 ? -5.966 24.823 -4.838 1.00 87.25 570 ASN A O 1
ATOM 4576 N N . ASN A 1 571 ? -4.124 23.607 -4.460 1.00 91.44 571 ASN A N 1
ATOM 4577 C CA . ASN A 1 571 ? -4.406 22.536 -5.400 1.00 91.44 571 ASN A CA 1
ATOM 4578 C C . ASN A 1 571 ? -4.999 21.275 -4.749 1.00 91.44 571 ASN A C 1
ATOM 4580 O O . ASN A 1 571 ? -5.190 20.277 -5.441 1.00 91.44 571 ASN A O 1
ATOM 4584 N N . PHE A 1 572 ? -5.370 21.292 -3.462 1.00 93.19 572 PHE A N 1
ATOM 4585 C CA . PHE A 1 572 ? -5.979 20.122 -2.800 1.00 93.19 572 PHE A CA 1
ATOM 4586 C C . PHE A 1 572 ? -7.287 19.655 -3.450 1.00 93.19 572 PHE A C 1
ATOM 4588 O O . PHE A 1 572 ? -7.594 18.463 -3.434 1.00 93.19 572 PHE A O 1
ATOM 4595 N N . HIS A 1 573 ? -8.005 20.552 -4.128 1.00 92.38 573 HIS A N 1
ATOM 4596 C CA . HIS A 1 573 ? -9.205 20.207 -4.891 1.00 92.38 573 HIS A CA 1
ATOM 4597 C C . HIS A 1 573 ? -8.934 19.210 -6.038 1.00 92.38 573 HIS A C 1
ATOM 4599 O O . HIS A 1 573 ? -9.869 18.582 -6.537 1.00 92.38 573 HIS A O 1
ATOM 4605 N N . LEU A 1 574 ? -7.673 19.045 -6.461 1.00 94.69 574 LEU A N 1
ATOM 4606 C CA . LEU A 1 574 ? -7.257 18.080 -7.480 1.00 94.69 574 LEU A CA 1
ATOM 4607 C C . LEU A 1 574 ? -7.209 16.635 -6.964 1.00 94.69 574 LEU A C 1
ATOM 4609 O O . LEU A 1 574 ? -7.197 15.705 -7.769 1.00 94.69 574 LEU A O 1
ATOM 4613 N N . GLN A 1 575 ? -7.255 16.420 -5.646 1.00 94.56 575 GLN A N 1
ATOM 4614 C CA . GLN A 1 575 ? -7.304 15.078 -5.054 1.00 94.56 575 GLN A CA 1
ATOM 4615 C C . GLN A 1 575 ? -8.517 14.257 -5.528 1.00 94.56 575 GLN A C 1
ATOM 4617 O O . GLN A 1 575 ? -8.438 13.032 -5.584 1.00 94.56 575 GLN A O 1
ATOM 4622 N N . LYS A 1 576 ? -9.601 14.915 -5.970 1.00 94.38 576 LYS A N 1
ATOM 4623 C CA . LYS A 1 576 ? -10.800 14.259 -6.526 1.00 94.38 576 LYS A CA 1
ATOM 4624 C C . LYS A 1 576 ? -10.532 13.378 -7.756 1.00 94.38 576 LYS A C 1
ATOM 4626 O O . LYS A 1 576 ? -11.317 12.472 -8.026 1.00 94.38 576 LYS A O 1
ATOM 4631 N N . TYR A 1 577 ? -9.439 13.633 -8.482 1.00 95.38 577 TYR A N 1
ATOM 4632 C CA . TYR A 1 577 ? -9.016 12.830 -9.637 1.00 95.38 577 TYR A CA 1
ATOM 4633 C C . TYR A 1 577 ? -8.188 11.598 -9.230 1.00 95.38 577 TYR A C 1
ATOM 4635 O O . TYR A 1 577 ? -8.059 10.652 -9.999 1.00 95.38 577 TYR A O 1
ATOM 4643 N N . LEU A 1 578 ? -7.631 11.585 -8.015 1.00 94.81 578 LEU A N 1
ATOM 4644 C CA . LEU A 1 578 ? -6.742 10.543 -7.492 1.00 94.81 578 LEU A CA 1
ATOM 4645 C C . LEU A 1 578 ? -7.521 9.574 -6.591 1.00 94.81 578 LEU A C 1
ATOM 4647 O O . LEU A 1 578 ? -7.246 9.432 -5.394 1.00 94.81 578 LEU A O 1
ATOM 4651 N N . ARG A 1 579 ? -8.550 8.936 -7.159 1.00 93.69 579 ARG A N 1
ATOM 4652 C CA . ARG A 1 579 ? -9.512 8.114 -6.402 1.00 93.69 579 ARG A CA 1
ATOM 4653 C C . ARG A 1 579 ? -8.903 6.866 -5.760 1.00 93.69 579 ARG A C 1
ATOM 4655 O O . ARG A 1 579 ? -9.431 6.417 -4.749 1.00 93.69 579 ARG A O 1
ATOM 4662 N N . GLY A 1 580 ? -7.799 6.351 -6.293 1.00 94.31 580 GLY A N 1
ATOM 4663 C CA . GLY A 1 580 ? -7.085 5.192 -5.755 1.00 94.31 580 GLY A CA 1
ATOM 4664 C C . GLY A 1 580 ? -6.093 5.519 -4.641 1.00 94.31 580 GLY A C 1
ATOM 4665 O O . GLY A 1 580 ? -5.519 4.601 -4.062 1.00 94.31 580 GLY A O 1
ATOM 4666 N N . GLY A 1 581 ? -5.853 6.799 -4.335 1.00 94.50 581 GLY A N 1
ATOM 4667 C CA . GLY A 1 581 ? -4.920 7.181 -3.276 1.00 94.50 581 GLY A CA 1
ATOM 4668 C C . GLY A 1 581 ? -4.295 8.558 -3.462 1.00 94.50 581 GLY A C 1
ATOM 4669 O O . GLY A 1 581 ? -3.789 8.888 -4.537 1.00 94.50 581 GLY A O 1
ATOM 4670 N N . HIS A 1 582 ? -4.337 9.354 -2.399 1.00 93.81 582 HIS A N 1
ATOM 4671 C CA . HIS A 1 582 ? -3.677 10.650 -2.295 1.00 93.81 582 HIS A CA 1
ATOM 4672 C C . HIS A 1 582 ? -3.503 11.033 -0.824 1.00 93.81 582 HIS A C 1
ATOM 4674 O O . HIS A 1 582 ? -4.320 10.669 0.021 1.00 93.81 582 HIS A O 1
ATOM 4680 N N . CYS A 1 583 ? -2.477 11.810 -0.519 1.00 90.56 583 CYS A N 1
ATOM 4681 C CA . CYS A 1 583 ? -2.240 12.412 0.775 1.00 90.56 583 CYS A CA 1
ATOM 4682 C C . CYS A 1 583 ? -1.304 13.613 0.608 1.00 90.56 583 CYS A C 1
ATOM 4684 O O . CYS A 1 583 ? -0.111 13.465 0.342 1.00 90.56 583 CYS A O 1
ATOM 4686 N N . ALA A 1 584 ? -1.838 14.820 0.783 1.00 91.25 584 ALA A N 1
ATOM 4687 C CA . ALA A 1 584 ? -1.007 16.017 0.768 1.00 91.25 584 ALA A CA 1
ATOM 4688 C C . ALA A 1 584 ? -0.430 16.311 2.156 1.00 91.25 584 ALA A C 1
ATOM 4690 O O . ALA A 1 584 ? -1.033 15.980 3.172 1.00 91.25 584 ALA A O 1
ATOM 4691 N N . GLN A 1 585 ? 0.730 16.957 2.216 1.00 91.25 585 GLN A N 1
ATOM 4692 C CA . GLN A 1 585 ? 1.361 17.320 3.485 1.00 91.25 585 GLN A CA 1
ATOM 4693 C C . GLN A 1 585 ? 0.995 18.746 3.896 1.00 91.25 585 GLN A C 1
ATOM 4695 O O . GLN A 1 585 ? 0.908 19.644 3.059 1.00 91.25 585 GLN A O 1
ATOM 4700 N N . ILE A 1 586 ? 0.793 18.950 5.195 1.00 92.88 586 ILE A N 1
ATOM 4701 C CA . ILE A 1 586 ? 0.470 20.250 5.784 1.00 92.88 586 ILE A CA 1
ATOM 4702 C C . ILE A 1 586 ? 1.082 20.352 7.181 1.00 92.88 586 ILE A C 1
ATOM 4704 O O . ILE A 1 586 ? 1.044 19.392 7.952 1.00 92.88 586 ILE A O 1
ATOM 4708 N N . SER A 1 587 ? 1.626 21.515 7.539 1.00 91.38 587 SER A N 1
ATOM 4709 C CA . SER A 1 587 ? 2.152 21.735 8.888 1.00 91.38 587 SER A CA 1
ATOM 4710 C C . SER A 1 587 ? 1.024 21.947 9.902 1.00 91.38 587 SER A C 1
ATOM 4712 O O . SER A 1 587 ? -0.051 22.462 9.587 1.00 91.38 587 SER A O 1
ATOM 4714 N N . LYS A 1 588 ? 1.257 21.584 11.167 1.00 88.81 588 LYS A N 1
ATOM 4715 C CA . LYS A 1 588 ? 0.222 21.643 12.220 1.00 88.81 588 LYS A CA 1
ATOM 4716 C C . LYS A 1 588 ? -0.381 23.048 12.419 1.00 88.81 588 LYS A C 1
ATOM 4718 O O . LYS A 1 588 ? -1.565 23.174 12.718 1.00 88.81 588 LYS A O 1
ATOM 4723 N N . ASN A 1 589 ? 0.392 24.113 12.199 1.00 89.81 589 ASN A N 1
ATOM 4724 C CA . ASN A 1 589 ? -0.083 25.505 12.267 1.00 89.81 589 ASN A CA 1
ATOM 4725 C C . ASN A 1 589 ? -0.990 25.923 11.091 1.00 89.81 589 ASN A C 1
ATOM 4727 O O . ASN A 1 589 ? -1.650 26.956 11.172 1.00 89.81 589 ASN A O 1
ATOM 4731 N N . GLN A 1 590 ? -1.046 25.139 10.013 1.00 92.12 590 GLN A N 1
ATOM 4732 C CA . GLN A 1 590 ? -1.862 25.419 8.833 1.00 92.12 590 GLN A CA 1
ATOM 4733 C C . GLN A 1 590 ? -3.227 24.712 8.866 1.00 92.12 590 GLN A C 1
ATOM 4735 O O . GLN A 1 590 ? -4.043 24.961 7.984 1.00 92.12 590 GLN A O 1
ATOM 4740 N N . ILE A 1 591 ? -3.531 23.882 9.875 1.00 92.25 591 ILE A N 1
ATOM 4741 C CA . ILE A 1 591 ? -4.803 23.128 9.957 1.00 92.25 591 ILE A CA 1
ATOM 4742 C C . ILE A 1 591 ? -6.023 24.050 9.829 1.00 92.25 591 ILE A C 1
ATOM 4744 O O . ILE A 1 591 ? -6.985 23.713 9.146 1.00 92.25 591 ILE A O 1
ATOM 4748 N N . SER A 1 592 ? -5.983 25.241 10.429 1.00 90.75 592 SER A N 1
ATOM 4749 C CA . SER A 1 592 ? -7.080 26.215 10.346 1.00 90.75 592 SER A CA 1
ATOM 4750 C C . SER A 1 592 ? -7.347 26.710 8.918 1.00 90.75 592 SER A C 1
ATOM 4752 O O . SER A 1 592 ? -8.477 27.085 8.603 1.00 90.75 592 SER A O 1
ATOM 4754 N N . LEU A 1 593 ? -6.341 26.677 8.035 1.00 91.75 593 LEU A N 1
ATOM 4755 C CA . LEU A 1 593 ? -6.484 27.053 6.630 1.00 91.75 593 LEU A CA 1
ATOM 4756 C C . LEU A 1 593 ? -7.324 26.044 5.849 1.00 91.75 593 LEU A C 1
ATOM 4758 O O . LEU A 1 593 ? -7.968 26.445 4.884 1.00 91.75 593 LEU A O 1
ATOM 4762 N N . LEU A 1 594 ? -7.376 24.777 6.279 1.00 91.19 594 LEU A N 1
ATOM 4763 C CA . LEU A 1 594 ? -8.135 23.720 5.602 1.00 91.19 594 LEU A CA 1
ATOM 4764 C C . LEU A 1 594 ? -9.630 24.051 5.475 1.00 91.19 594 LEU A C 1
ATOM 4766 O O . LEU A 1 594 ? -10.254 23.602 4.522 1.00 91.19 594 LEU A O 1
ATOM 4770 N N . LYS A 1 595 ? -10.187 24.910 6.347 1.00 88.81 595 LYS A N 1
ATOM 4771 C CA . LYS A 1 595 ? -11.583 25.390 6.257 1.00 88.81 595 LYS A CA 1
ATOM 4772 C C . LYS A 1 595 ? -11.888 26.088 4.925 1.00 88.81 595 LYS A C 1
ATOM 4774 O O . LYS A 1 595 ? -13.042 26.172 4.526 1.00 88.81 595 LYS A O 1
ATOM 4779 N N . LYS A 1 596 ? -10.865 26.625 4.254 1.00 88.62 596 LYS A N 1
ATOM 4780 C CA . LYS A 1 596 ? -11.001 27.385 3.003 1.00 88.62 596 LYS A CA 1
ATOM 4781 C C . LYS A 1 596 ? -10.878 26.523 1.748 1.00 88.62 596 LYS A C 1
ATOM 4783 O O . LYS A 1 596 ? -11.097 27.036 0.655 1.00 88.62 596 LYS A O 1
ATOM 4788 N N . TYR A 1 597 ? -10.495 25.255 1.882 1.00 89.50 597 TYR A N 1
ATOM 4789 C CA . TYR A 1 597 ? -10.148 24.412 0.745 1.00 89.50 597 TYR A CA 1
ATOM 4790 C C . TYR A 1 597 ? -10.989 23.145 0.731 1.00 89.50 597 TYR A C 1
ATOM 4792 O O . TYR A 1 597 ? -11.229 22.519 1.757 1.00 89.50 597 TYR A O 1
ATOM 4800 N N . ASN A 1 598 ? -11.391 22.729 -0.466 1.00 89.19 598 ASN A N 1
ATOM 4801 C CA . ASN A 1 598 ? -11.925 21.393 -0.669 1.00 89.19 598 ASN A CA 1
ATOM 4802 C C . ASN A 1 598 ? -10.744 20.422 -0.787 1.00 89.19 598 ASN A C 1
ATOM 4804 O O . ASN A 1 598 ? -9.959 20.515 -1.730 1.00 89.19 598 ASN A O 1
ATOM 4808 N N . PHE A 1 599 ? -10.608 19.523 0.179 1.00 93.56 599 PHE A N 1
ATOM 4809 C CA . PHE A 1 599 ? -9.569 18.498 0.221 1.00 93.56 599 PHE A CA 1
ATOM 4810 C C . PHE A 1 599 ? -10.183 17.157 0.610 1.00 93.56 599 PHE A C 1
ATOM 4812 O O . PHE A 1 599 ? -11.291 17.116 1.138 1.00 93.56 599 PHE A O 1
ATOM 4819 N N . GLY A 1 600 ? -9.463 16.072 0.350 1.00 93.00 600 GLY A N 1
ATOM 4820 C CA . GLY A 1 600 ? -9.831 14.728 0.765 1.00 93.00 600 GLY A CA 1
ATOM 4821 C C . GLY A 1 600 ? -9.030 14.250 1.962 1.00 93.00 600 GLY A C 1
ATOM 4822 O O . GLY A 1 600 ? -9.611 13.984 3.009 1.00 93.00 600 GLY A O 1
ATOM 4823 N N . ALA A 1 601 ? -7.710 14.145 1.809 1.00 94.12 601 ALA A N 1
ATOM 4824 C CA . ALA A 1 601 ? -6.819 13.650 2.854 1.00 94.12 601 ALA A CA 1
ATOM 4825 C C . ALA A 1 601 ? -5.527 14.464 2.937 1.00 94.12 601 ALA A C 1
ATOM 4827 O O . ALA A 1 601 ? -4.913 14.807 1.918 1.00 94.12 601 ALA A O 1
ATOM 4828 N N . VAL A 1 602 ? -5.105 14.743 4.169 1.00 94.31 602 VAL A N 1
ATOM 4829 C CA . VAL A 1 602 ? -3.833 15.404 4.467 1.00 94.31 602 VAL A CA 1
ATOM 4830 C C . VAL A 1 602 ? -3.087 14.710 5.601 1.00 94.31 602 VAL A C 1
ATOM 4832 O O . VAL A 1 602 ? -3.698 14.173 6.523 1.00 94.31 602 VAL A O 1
ATOM 4835 N N . LEU A 1 603 ? -1.760 14.760 5.555 1.00 94.06 603 LEU A N 1
ATOM 4836 C CA . LEU A 1 603 ? -0.846 14.292 6.589 1.00 94.06 603 LEU A CA 1
ATOM 4837 C C . LEU A 1 603 ? -0.247 15.486 7.327 1.00 94.06 603 LEU A C 1
ATOM 4839 O O . LEU A 1 603 ? 0.377 16.355 6.714 1.00 94.06 603 LEU A O 1
ATOM 4843 N N . LEU A 1 604 ? -0.376 15.487 8.654 1.00 92.38 604 LEU A N 1
ATOM 4844 C CA . LEU A 1 604 ? 0.271 16.481 9.498 1.00 92.38 604 LEU A CA 1
ATOM 4845 C C . LEU A 1 604 ? 1.780 16.255 9.574 1.00 92.38 604 LEU A C 1
ATOM 4847 O O . LEU A 1 604 ? 2.255 15.244 10.105 1.00 92.38 604 LEU A O 1
ATOM 4851 N N . THR A 1 605 ? 2.532 17.244 9.116 1.00 89.00 605 THR A N 1
ATOM 4852 C CA . THR A 1 605 ? 3.969 17.363 9.351 1.00 89.00 605 THR A CA 1
ATOM 4853 C C . THR A 1 605 ? 4.235 18.271 10.551 1.00 89.00 605 THR A C 1
ATOM 4855 O O . THR A 1 605 ? 3.334 18.964 11.037 1.00 89.00 605 THR A O 1
ATOM 4858 N N . LYS A 1 606 ? 5.470 18.215 11.064 1.00 78.12 606 LYS A N 1
ATOM 4859 C CA . LYS A 1 606 ? 5.907 19.078 12.168 1.00 78.12 606 LYS A CA 1
ATOM 4860 C C . LYS A 1 606 ? 5.743 20.556 11.836 1.00 78.12 606 LYS A C 1
ATOM 4862 O O . LYS A 1 606 ? 5.890 20.905 10.642 1.00 78.12 606 LYS A O 1
#

pLDDT: mean 86.96, std 11.6, range [34.88, 98.44]

Radius of gyration: 36.8 Å; chains: 1; bounding box: 94×92×67 Å

Secondary structure (DSSP, 8-state):
--TTHHHHHHHHHHHHT-SHHHHHHHHHHHHH-SEEHHHHHHHTT--HHHHHHHHHHHHHTTSEEEEEEESSSEEEEEEEPP------HHHHHHHHTT------S-PPEEE-TTS-EEE--HHHHHHHHHTTT--HHHHHHHHHHHHTT--TTEEHHHHHHHHHHHHHHHHHHHHHHHHHHHHHHHTS--HHHHHHHH-HHHHHHHHHTSEEETTTTS---S-EEE-HHHHHHH-BTTB---SHHHHHHHHHHHHHHHHTT--SEEEETTHHHHHGGGTTT--HHHHHHHHHHHHHHHHTSSSEEEEEEESS--TTTTTSB---SSS----BGGGGHHHHHHHHHHHHHHHHHH--TTEEEEEEESSS-HHHHHHS-PPTT-EEEETTSGGG-S-EEEETTEEEETTTTSGGGGSSEEEEEEEEEEHHHHHHH-SSHHHHHHHHHHHHHHHHHHHHHHHHIIIIIHHHHS--EE--SSSS-EE-S-GGG-EEEEEEE-HHHHHHH-SS---HHHHHHHHHHHHHTS---S-EEEEEE---HHHHHHHHHHHHTT-TTPPPPPSS----GGGGGGGGG-TTB--EEEEGGGGGGGGGS--SEEEEE-

Sequence (606 aa):
MSKYDILISVAEKVKALDNDVKLKILALLVEEGSKSITDISKELGINFSTTHKYLEQFEAVGLVSSKQVSENRLKRQFTIKDFSIDISPKGLSELISGKAAQEMKGGLKVLNETGQLVDFDERLFSQKYLKRGMPRGTMASAIKNISEQAYDGITLLELRRMFKKELEKKTENIHEVFKQIEIADRHKRTFAHLLELVHPEALDMHANGDIFIKNLREPKLLNFVHDIRGLIIHGVSGIQAKNIKDILHQMIAAVDFVSDLSPPAQTFDTFNYFLAPLVKNMSDLDLQNILREFFEALRKINSEFYICIDLSAPKYIEDLPIGFWAEKNKDTYLGYDDVAQKISKVVLDLANKNNYNNIRIVLKFQNDELERITKLNLPNKTHILNMSADWQRPNASYAGDARFDSEWKGWLGTIRVGEIQNIVINLPRLAKASATSKDLGMRIEKLILQCCDYLENMAELSLGEFLRKHNTRLKSIHKERWTYINVDDCMHAISITGLKNSLEVAKEKINPEKILKICEQALAKRPKIPLRILLKENADEAIAKRFHTLDSRTNKNLAPYAPGAALDINNFHLQKYLRGGHCAQISKNQISLLKKYNFGAVLLTK